Protein AF-A0A1J7CKD8-F1 (afdb_monomer_lite)

Foldseek 3Di:
DDDDDPDADDPPPDDDPDDPVVVVVVVVVCVVVLVVDALVVLLVVLLQLLDFPNPDRRNCHPVDQNLVSLVVSVVSLVVCVVVVNCVVCLLSNLVSLLVSLVCCLVVSRDDPQRQLLSLLVSLLSPLVNLLPDQDPCNLVSNVVSVVSSCVNNVFDVVLVVLLAQADADDQVNLQLLLCLLCVVPPQEAEAGAEFEFPVCVVLVVQPDPLVSVVNVVRLVRLLVCVVPRDALHKYWYFYFYFDPDPHRPDDGDGATWIWIWHDDPQAIEIEIGWQDPDDCDPVRVVSRCCSNDPVVRYHYHYHYDHDDDRNCRSLLNSVLSSLCVVVVVLVVVDDVSVNVSNVVSSVVLVVSCVSVVVPNSVSSSSSSSNSSSSSVNSPNDSVLVCCVVPVPPDPDDDPPDDDPVVVVCVSVPPPPDPPDDDDD

Structure (mmCIF, N/CA/C/O backbone):
data_AF-A0A1J7CKD8-F1
#
_entry.id   AF-A0A1J7CKD8-F1
#
loop_
_atom_site.group_PDB
_atom_site.id
_atom_site.type_symbol
_atom_site.label_atom_id
_atom_site.label_alt_id
_atom_site.label_comp_id
_atom_site.label_asym_id
_atom_site.label_entity_id
_atom_site.label_seq_id
_atom_site.pdbx_PDB_ins_code
_atom_site.Cartn_x
_atom_site.Cartn_y
_atom_site.Cartn_z
_atom_site.occupancy
_atom_site.B_iso_or_equiv
_atom_site.auth_seq_id
_atom_site.auth_comp_id
_atom_site.auth_asym_id
_atom_site.auth_atom_id
_atom_site.pdbx_PDB_model_num
ATOM 1 N N . MET A 1 1 ? 28.490 -30.302 -23.699 1.00 32.34 1 MET A N 1
ATOM 2 C CA . MET A 1 1 ? 27.072 -30.684 -23.859 1.00 32.34 1 MET A CA 1
ATOM 3 C C . MET A 1 1 ? 26.361 -29.508 -24.501 1.00 32.34 1 MET A C 1
ATOM 5 O O . MET A 1 1 ? 26.478 -28.404 -23.989 1.00 32.34 1 MET A O 1
ATOM 9 N N . GLN A 1 2 ? 25.788 -29.718 -25.685 1.00 22.02 2 GLN A N 1
ATOM 10 C CA . GLN A 1 2 ? 25.132 -28.682 -26.487 1.00 22.02 2 GLN A CA 1
ATOM 11 C C . GLN A 1 2 ? 23.777 -28.297 -25.870 1.00 22.02 2 GLN A C 1
ATOM 13 O O . GLN A 1 2 ? 23.067 -29.195 -25.416 1.00 22.02 2 GLN A O 1
ATOM 18 N N . PRO A 1 3 ? 23.389 -27.011 -25.885 1.00 26.53 3 PRO A N 1
ATOM 19 C CA . PRO A 1 3 ? 22.023 -26.607 -25.589 1.00 26.53 3 PRO A CA 1
ATOM 20 C C . PRO A 1 3 ? 21.123 -27.009 -26.764 1.00 26.53 3 PRO A C 1
ATOM 22 O O . PRO A 1 3 ? 21.364 -26.636 -27.914 1.00 26.53 3 PRO A O 1
ATOM 25 N N . THR A 1 4 ? 20.098 -27.808 -26.488 1.00 26.47 4 THR A N 1
ATOM 26 C CA . THR A 1 4 ? 19.050 -28.155 -27.450 1.00 26.47 4 THR A CA 1
ATOM 27 C C . THR A 1 4 ? 18.237 -26.911 -27.797 1.00 26.47 4 THR A C 1
ATOM 29 O O . THR A 1 4 ? 17.393 -26.463 -27.028 1.00 26.47 4 THR A O 1
ATOM 32 N N . LEU A 1 5 ? 18.510 -26.368 -28.983 1.00 27.59 5 LEU A N 1
ATOM 33 C CA . LEU A 1 5 ? 17.651 -25.457 -29.732 1.00 27.59 5 LEU A CA 1
ATOM 34 C C . LEU A 1 5 ? 16.305 -26.146 -30.008 1.00 27.59 5 LEU A C 1
ATOM 36 O O . LEU A 1 5 ? 16.225 -27.006 -30.886 1.00 27.59 5 LEU A O 1
ATOM 40 N N . PHE A 1 6 ? 15.240 -25.765 -29.303 1.00 26.73 6 PHE A N 1
ATOM 41 C CA . PHE A 1 6 ? 13.884 -26.009 -29.796 1.00 26.73 6 PHE A CA 1
ATOM 42 C C . PHE A 1 6 ? 13.555 -24.925 -30.826 1.00 26.73 6 PHE A C 1
ATOM 44 O O . PHE A 1 6 ? 13.393 -23.750 -30.507 1.00 26.73 6 PHE A O 1
ATOM 51 N N . ALA A 1 7 ? 13.561 -25.337 -32.092 1.00 29.34 7 ALA A N 1
ATOM 52 C CA . ALA A 1 7 ? 13.382 -24.481 -33.251 1.00 29.34 7 ALA A CA 1
ATOM 53 C C . ALA A 1 7 ? 11.931 -23.949 -33.394 1.00 29.34 7 ALA A C 1
ATOM 55 O O . ALA A 1 7 ? 10.982 -24.583 -32.926 1.00 29.34 7 ALA A O 1
ATOM 56 N N . PRO A 1 8 ? 11.757 -22.800 -34.076 1.00 37.06 8 PRO A N 1
ATOM 57 C CA . PRO A 1 8 ? 10.540 -21.996 -34.128 1.00 37.06 8 PRO A CA 1
A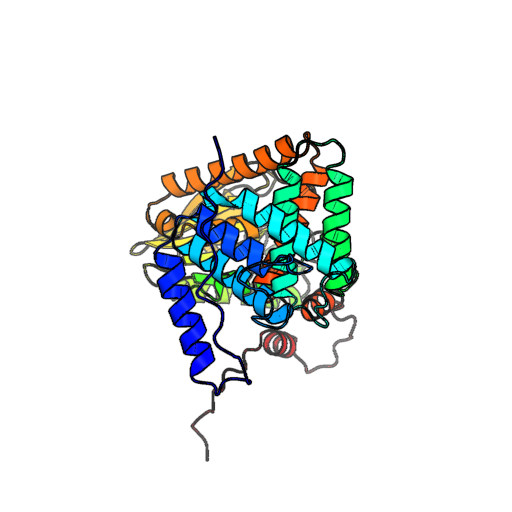TOM 58 C C . PRO A 1 8 ? 9.651 -22.393 -35.317 1.00 37.06 8 PRO A C 1
ATOM 60 O O . PRO A 1 8 ? 10.112 -22.411 -36.455 1.00 37.06 8 PRO A O 1
ATOM 63 N N . ALA A 1 9 ? 8.364 -22.674 -35.088 1.00 27.55 9 ALA A N 1
ATOM 64 C CA . ALA A 1 9 ? 7.448 -23.005 -36.191 1.00 27.55 9 ALA A CA 1
ATOM 65 C C . ALA A 1 9 ? 6.019 -22.437 -36.088 1.00 27.55 9 ALA A C 1
ATOM 67 O O . ALA A 1 9 ? 5.232 -22.667 -36.997 1.00 27.55 9 ALA A O 1
ATOM 68 N N . ILE A 1 10 ? 5.634 -21.705 -35.032 1.00 35.97 10 ILE A N 1
ATOM 69 C CA . ILE A 1 10 ? 4.191 -21.507 -34.745 1.00 35.97 10 ILE A CA 1
ATOM 70 C C . ILE A 1 10 ? 3.699 -20.048 -34.839 1.00 35.97 10 ILE A C 1
ATOM 72 O O . ILE A 1 10 ? 2.494 -19.805 -34.842 1.00 35.97 10 ILE A O 1
ATOM 76 N N . ILE A 1 11 ? 4.577 -19.060 -35.034 1.00 37.25 11 ILE A N 1
ATOM 77 C CA . ILE A 1 11 ? 4.169 -17.644 -35.134 1.00 37.25 11 ILE A CA 1
ATOM 78 C C . ILE A 1 11 ? 4.383 -17.141 -36.567 1.00 37.25 11 ILE A C 1
ATOM 80 O O . ILE A 1 11 ? 5.235 -16.316 -36.861 1.00 37.25 11 ILE A O 1
ATOM 84 N N . THR A 1 12 ? 3.623 -17.707 -37.502 1.00 32.22 12 THR A N 1
ATOM 85 C CA . THR A 1 12 ? 3.495 -17.209 -38.888 1.00 32.22 12 THR A CA 1
ATOM 86 C C . THR A 1 12 ? 2.027 -17.139 -39.316 1.00 32.22 12 THR A C 1
ATOM 88 O O . THR A 1 12 ? 1.673 -17.410 -40.461 1.00 32.22 12 THR A O 1
ATOM 91 N N . ALA A 1 13 ? 1.137 -16.733 -38.407 1.00 33.88 13 ALA A N 1
ATOM 92 C CA . ALA A 1 13 ? -0.180 -16.251 -38.811 1.00 33.88 13 ALA A CA 1
ATOM 93 C C . ALA A 1 13 ? -0.037 -14.777 -39.222 1.00 33.88 13 ALA A C 1
ATOM 95 O O . ALA A 1 13 ? 0.243 -13.923 -38.389 1.00 33.88 13 ALA A O 1
ATOM 96 N N . LYS A 1 14 ? -0.140 -14.500 -40.526 1.00 34.12 14 LYS A N 1
ATOM 97 C CA . LYS A 1 14 ? -0.117 -13.150 -41.113 1.00 34.12 14 LYS A CA 1
ATOM 98 C C . LYS A 1 14 ? -1.194 -12.272 -40.464 1.00 34.12 14 LYS A C 1
ATOM 100 O O . LYS A 1 14 ? -2.368 -12.615 -40.547 1.00 34.12 14 LYS A O 1
ATOM 105 N N . ILE A 1 15 ? -0.795 -11.137 -39.892 1.00 40.59 15 ILE A N 1
ATOM 106 C CA . ILE A 1 15 ? -1.694 -10.183 -39.231 1.00 40.59 15 ILE A CA 1
ATOM 107 C C . ILE A 1 15 ? -1.916 -8.985 -40.166 1.00 40.59 15 ILE A C 1
ATOM 109 O O . ILE A 1 15 ? -1.086 -8.084 -40.265 1.00 40.59 15 ILE A O 1
ATOM 113 N N . PHE A 1 16 ? -3.044 -8.995 -40.876 1.00 31.78 16 PHE A N 1
ATOM 114 C CA . PHE A 1 16 ? -3.834 -7.770 -41.042 1.00 31.78 16 PHE A CA 1
ATOM 115 C C . PHE A 1 16 ? -4.553 -7.510 -39.706 1.00 31.78 16 PHE A C 1
ATOM 117 O O . PHE A 1 16 ? -4.738 -8.477 -38.966 1.00 31.78 16 PHE A O 1
ATOM 124 N N . PRO A 1 17 ? -4.932 -6.263 -39.357 1.00 37.62 17 PRO A N 1
ATOM 125 C CA . PRO A 1 17 ? -5.559 -5.986 -38.066 1.00 37.62 17 PRO A CA 1
ATOM 126 C C . PRO A 1 17 ? -6.771 -6.904 -37.887 1.00 37.62 17 PRO A C 1
ATOM 128 O O . PRO A 1 17 ? -7.664 -6.883 -38.744 1.00 37.62 17 PRO A O 1
ATOM 131 N N . PRO A 1 18 ? -6.807 -7.735 -36.835 1.00 39.97 18 PRO A N 1
ATOM 132 C CA . PRO A 1 18 ? -7.917 -8.635 -36.686 1.00 39.97 18 PRO A CA 1
ATOM 133 C C . PRO A 1 18 ? -9.206 -7.898 -36.362 1.00 39.97 18 PRO A C 1
ATOM 135 O O . PRO A 1 18 ? -9.180 -6.918 -35.613 1.00 39.97 18 PRO A O 1
ATOM 138 N N . PRO A 1 19 ? -10.362 -8.394 -36.819 1.00 36.81 19 PRO A N 1
ATOM 139 C CA . PRO A 1 19 ? -11.616 -8.026 -36.189 1.00 36.81 19 PRO A CA 1
ATOM 140 C C . PRO A 1 19 ? -11.587 -8.436 -34.697 1.00 36.81 19 PRO A C 1
ATOM 142 O O . PRO A 1 19 ? -10.862 -9.366 -34.332 1.00 36.81 19 PRO A O 1
ATOM 145 N N . PRO A 1 20 ? -12.404 -7.809 -33.827 1.00 44.22 20 PRO A N 1
ATOM 146 C CA . PRO A 1 20 ? -12.384 -7.967 -32.357 1.00 44.22 20 PRO A CA 1
ATOM 147 C C . PRO A 1 20 ? -12.516 -9.410 -31.821 1.00 44.22 20 PRO A C 1
ATOM 149 O O . PRO A 1 20 ? -12.365 -9.657 -30.628 1.00 44.22 20 PRO A O 1
ATOM 152 N N . TYR A 1 21 ? -12.769 -10.382 -32.697 1.00 35.31 21 TYR A N 1
ATOM 153 C CA . TYR A 1 21 ? -12.823 -11.806 -32.394 1.00 35.31 21 TYR A CA 1
ATOM 154 C C . TYR A 1 21 ? -11.432 -12.466 -32.234 1.00 35.31 21 TYR A C 1
ATOM 156 O O . TYR A 1 21 ? -11.325 -13.457 -31.512 1.00 35.31 21 TYR A O 1
ATOM 164 N N . GLU A 1 22 ? -10.352 -11.943 -32.840 1.00 42.19 22 GLU A N 1
ATOM 165 C CA . GLU A 1 22 ? -9.017 -12.573 -32.717 1.00 42.19 22 GLU A CA 1
ATOM 166 C C . GLU A 1 22 ? -8.195 -12.076 -31.518 1.00 42.19 22 GLU A C 1
ATOM 168 O O . GLU A 1 22 ? -7.304 -12.793 -31.071 1.00 42.19 22 GLU A O 1
ATOM 173 N N . GLU A 1 23 ? -8.515 -10.925 -30.916 1.00 41.78 23 GLU A N 1
ATOM 174 C CA . GLU A 1 23 ? -7.871 -10.480 -29.666 1.00 41.78 23 GLU A CA 1
ATOM 175 C C . GLU A 1 23 ? -8.242 -11.413 -28.496 1.00 41.78 23 GLU A C 1
ATOM 177 O O . GLU A 1 23 ? -7.388 -11.834 -27.711 1.00 41.78 23 GLU A O 1
ATOM 182 N N . GLN A 1 24 ? -9.507 -11.852 -28.444 1.00 44.03 24 GLN A N 1
ATOM 183 C CA . GLN A 1 24 ? -9.950 -12.910 -27.531 1.00 44.03 24 GLN A CA 1
ATOM 184 C C . GLN A 1 24 ? -9.323 -14.271 -27.863 1.00 44.03 24 GLN A C 1
ATOM 186 O O . GLN A 1 24 ? -9.036 -15.043 -26.949 1.00 44.03 24 GLN A O 1
ATOM 191 N N . ALA A 1 25 ? -9.078 -14.575 -29.140 1.00 44.88 25 ALA A N 1
ATOM 192 C CA . ALA A 1 25 ? -8.428 -15.821 -29.545 1.00 44.88 25 ALA A CA 1
ATOM 193 C C . ALA A 1 25 ? -6.928 -15.837 -29.205 1.00 44.88 25 ALA A C 1
ATOM 195 O O . ALA A 1 25 ? -6.418 -16.871 -28.781 1.00 44.88 25 ALA A O 1
ATOM 196 N N . LEU A 1 26 ? -6.226 -14.707 -29.338 1.00 50.12 26 LEU A N 1
ATOM 197 C CA . LEU A 1 26 ? -4.832 -14.555 -28.922 1.00 50.12 26 LEU A CA 1
ATOM 198 C C . LEU A 1 26 ? -4.704 -14.659 -27.400 1.00 50.12 26 LEU A C 1
ATOM 200 O O . LEU A 1 26 ? -3.852 -15.407 -26.931 1.00 50.12 26 LEU A O 1
ATOM 204 N N . ARG A 1 27 ? -5.588 -14.001 -26.634 1.00 54.25 27 ARG A N 1
ATOM 205 C CA . ARG A 1 27 ? -5.644 -14.156 -25.169 1.00 54.25 27 ARG A CA 1
ATOM 206 C C . ARG A 1 27 ? -5.895 -15.602 -24.751 1.00 54.25 27 ARG A C 1
ATOM 208 O O . ARG A 1 27 ? -5.100 -16.135 -23.991 1.00 54.25 27 ARG A O 1
ATOM 215 N N . ARG A 1 28 ? -6.908 -16.272 -25.314 1.00 55.34 28 ARG A N 1
ATOM 216 C CA . ARG A 1 28 ? -7.198 -17.687 -25.007 1.00 55.34 28 ARG A CA 1
ATOM 217 C C . ARG A 1 28 ? -6.054 -18.624 -25.391 1.00 55.34 28 ARG A C 1
ATOM 219 O O . ARG A 1 28 ? -5.739 -19.539 -24.644 1.00 55.34 28 ARG A O 1
ATOM 226 N N . ARG A 1 29 ? -5.406 -18.397 -26.540 1.00 54.88 29 ARG A N 1
ATOM 227 C CA . ARG A 1 29 ? -4.239 -19.188 -26.964 1.00 54.88 29 ARG A CA 1
ATOM 228 C C . ARG A 1 29 ? -3.039 -18.946 -26.063 1.00 54.88 29 ARG A C 1
ATOM 230 O O . ARG A 1 29 ? -2.339 -19.903 -25.773 1.00 54.88 29 ARG A O 1
ATOM 237 N N . LEU A 1 30 ? -2.801 -17.712 -25.623 1.00 58.50 30 LEU A N 1
ATOM 238 C CA . LEU A 1 30 ? -1.757 -17.412 -24.648 1.00 58.50 30 LEU A CA 1
ATOM 239 C C . LEU A 1 30 ? -2.078 -18.054 -23.298 1.00 58.50 30 LEU A C 1
ATOM 241 O O . LEU A 1 30 ? -1.196 -18.688 -22.749 1.00 58.50 30 LEU A O 1
ATOM 245 N N . GLU A 1 31 ? -3.315 -17.988 -22.808 1.00 62.47 31 GLU A N 1
ATOM 246 C CA . GLU A 1 31 ? -3.750 -18.615 -21.549 1.00 62.47 31 GLU A CA 1
ATOM 247 C C . GLU A 1 31 ? -3.596 -20.148 -21.569 1.00 62.47 31 GLU A C 1
ATOM 249 O O . GLU A 1 31 ? -2.946 -20.715 -20.689 1.00 62.47 31 GLU A O 1
ATOM 254 N N . ASP A 1 32 ? -4.105 -20.827 -22.604 1.00 61.12 32 ASP A N 1
ATOM 255 C CA . ASP A 1 32 ? -3.975 -22.286 -22.767 1.00 61.12 32 ASP A CA 1
ATOM 256 C C . ASP A 1 32 ? -2.518 -22.745 -22.923 1.00 61.12 32 ASP A C 1
ATOM 258 O O . ASP A 1 32 ? -2.177 -23.883 -22.584 1.00 61.12 32 ASP A O 1
ATOM 262 N N . TYR A 1 33 ? -1.662 -21.880 -23.468 1.00 61.94 33 TYR A N 1
ATOM 263 C CA . TYR A 1 33 ? -0.247 -22.152 -23.703 1.00 61.94 33 TYR A CA 1
ATOM 264 C C . TYR A 1 33 ? 0.595 -21.865 -22.456 1.00 61.94 33 TYR A C 1
ATOM 266 O O . TYR A 1 33 ? 1.457 -22.662 -22.098 1.00 61.94 33 TYR A O 1
ATOM 274 N N . PHE A 1 34 ? 0.281 -20.787 -21.738 1.00 69.12 34 PHE A N 1
ATOM 275 C CA . PHE A 1 34 ? 0.918 -20.409 -20.483 1.00 69.12 34 PHE A CA 1
ATOM 276 C C . PHE A 1 34 ? 0.684 -21.489 -19.423 1.00 69.12 34 PHE A C 1
ATOM 278 O O . PHE A 1 34 ? 1.637 -21.937 -18.800 1.00 69.12 34 PHE A O 1
ATOM 285 N N . ASN A 1 35 ? -0.535 -22.026 -19.306 1.00 70.44 35 ASN A N 1
ATOM 286 C CA . ASN A 1 35 ? -0.877 -23.072 -18.330 1.00 70.44 35 ASN A CA 1
ATOM 287 C C . ASN A 1 35 ? -0.102 -24.397 -18.486 1.00 70.44 35 ASN A C 1
ATOM 289 O O . ASN A 1 35 ? -0.126 -25.223 -17.577 1.00 70.44 35 ASN A O 1
ATOM 293 N N . ARG A 1 36 ? 0.575 -24.628 -19.619 1.00 73.69 36 ARG A N 1
ATOM 294 C CA . ARG A 1 36 ? 1.329 -25.868 -19.892 1.00 73.69 36 ARG A CA 1
ATOM 295 C C . ARG A 1 36 ? 2.822 -25.766 -19.576 1.00 73.69 36 ARG A C 1
ATOM 297 O O . ARG A 1 36 ? 3.512 -26.780 -19.633 1.00 73.69 36 ARG A O 1
ATOM 304 N N . PHE A 1 37 ? 3.317 -24.567 -19.286 1.00 77.81 37 PHE A N 1
ATOM 305 C CA . PHE A 1 37 ? 4.737 -24.293 -19.106 1.00 77.81 37 PHE A CA 1
ATOM 306 C C . PHE A 1 37 ? 5.182 -24.314 -17.651 1.00 77.81 37 PHE A C 1
ATOM 308 O O . PHE A 1 37 ? 4.392 -24.072 -16.738 1.00 77.81 37 PHE A O 1
ATOM 315 N N . THR A 1 38 ? 6.478 -24.561 -17.447 1.00 86.44 38 THR A N 1
ATOM 316 C CA . THR A 1 38 ? 7.092 -24.386 -16.131 1.00 86.44 38 THR A CA 1
ATOM 317 C C . THR A 1 38 ? 7.122 -22.896 -15.760 1.00 86.44 38 THR A C 1
ATOM 319 O O . THR A 1 38 ? 7.111 -22.042 -16.653 1.00 86.44 38 THR A O 1
ATOM 322 N N . PRO A 1 39 ? 7.202 -22.541 -14.463 1.00 87.31 39 PRO A N 1
ATOM 323 C CA . PRO A 1 39 ? 7.357 -21.148 -14.046 1.00 87.31 39 PRO A CA 1
ATOM 324 C C . PRO A 1 39 ? 8.524 -20.428 -14.737 1.00 87.31 39 PRO A C 1
ATOM 326 O O . PRO A 1 39 ? 8.392 -19.265 -15.110 1.00 87.31 39 PRO A O 1
ATOM 329 N N . ALA A 1 40 ? 9.645 -21.121 -14.964 1.00 87.50 40 ALA A N 1
ATOM 330 C CA . ALA A 1 40 ? 10.807 -20.562 -15.655 1.00 87.50 40 ALA A CA 1
ATOM 331 C C . ALA A 1 40 ? 10.488 -20.202 -17.116 1.00 87.50 40 ALA A C 1
ATOM 333 O O . ALA A 1 40 ? 10.716 -19.067 -17.525 1.00 87.50 40 ALA A O 1
ATOM 334 N N . ASP A 1 41 ? 9.866 -21.117 -17.864 1.00 85.00 41 ASP A N 1
ATOM 335 C CA . ASP A 1 41 ? 9.484 -20.872 -19.262 1.00 85.00 41 ASP A CA 1
ATOM 336 C C . ASP A 1 41 ? 8.452 -19.732 -19.374 1.00 85.00 41 ASP A C 1
ATOM 338 O O . ASP A 1 41 ? 8.513 -18.904 -20.283 1.00 85.00 41 ASP A O 1
ATOM 342 N N . LYS A 1 42 ? 7.510 -19.651 -18.423 1.00 86.38 42 LYS A N 1
ATOM 343 C CA . LYS A 1 42 ? 6.546 -18.543 -18.316 1.00 86.38 42 LYS A CA 1
ATOM 344 C C . LYS A 1 42 ? 7.255 -17.197 -18.129 1.00 86.38 42 LYS A C 1
ATOM 346 O O . LYS A 1 42 ? 6.902 -16.219 -18.793 1.00 86.38 42 LYS A O 1
ATOM 351 N N . ALA A 1 43 ? 8.263 -17.149 -17.256 1.00 87.31 43 ALA A N 1
ATOM 352 C CA . ALA A 1 43 ? 9.060 -15.948 -17.025 1.00 87.31 43 ALA A CA 1
ATOM 353 C C . ALA A 1 43 ? 9.877 -15.547 -18.261 1.00 87.31 43 ALA A C 1
ATOM 355 O O . ALA A 1 43 ? 9.907 -14.363 -18.600 1.00 87.31 43 ALA A O 1
ATOM 356 N N . ASP A 1 44 ? 10.451 -16.516 -18.979 1.00 85.44 44 ASP A N 1
ATOM 357 C CA . ASP A 1 44 ? 11.173 -16.272 -20.231 1.00 85.44 44 ASP A CA 1
ATOM 358 C C . ASP A 1 44 ? 10.249 -15.701 -21.316 1.00 85.44 44 ASP A C 1
ATOM 360 O O . ASP A 1 44 ? 10.631 -14.773 -22.030 1.00 85.44 44 ASP A O 1
ATOM 364 N N . VAL A 1 45 ? 9.008 -16.191 -21.423 1.00 82.50 45 VAL A N 1
ATOM 365 C CA . VAL A 1 45 ? 8.003 -15.623 -22.341 1.00 82.50 45 VAL A CA 1
ATOM 366 C C . VAL A 1 45 ? 7.714 -14.160 -22.000 1.00 82.50 45 VAL A C 1
ATOM 368 O O . VAL A 1 45 ? 7.687 -13.318 -22.900 1.00 82.50 45 VAL A O 1
ATOM 371 N N . ILE A 1 46 ? 7.536 -13.832 -20.716 1.00 86.06 46 ILE A N 1
ATOM 372 C CA . ILE A 1 46 ? 7.327 -12.446 -20.274 1.00 86.06 46 ILE A CA 1
ATOM 373 C C . ILE A 1 46 ? 8.556 -11.587 -20.598 1.00 86.06 46 ILE A C 1
ATOM 375 O O . ILE A 1 46 ? 8.415 -10.505 -21.167 1.00 86.06 46 ILE A O 1
ATOM 379 N N . ALA A 1 47 ? 9.763 -12.072 -20.305 1.00 85.62 47 ALA A N 1
ATOM 380 C CA . ALA A 1 47 ? 10.999 -11.357 -20.606 1.00 85.62 47 ALA A CA 1
ATOM 381 C C . ALA A 1 47 ? 11.175 -11.111 -22.115 1.00 85.62 47 ALA A C 1
ATOM 383 O O . ALA A 1 47 ? 11.609 -10.032 -22.515 1.00 85.62 47 ALA A O 1
ATOM 384 N N . GLN A 1 48 ? 10.779 -12.064 -22.963 1.00 80.25 48 GLN A N 1
ATOM 385 C CA . GLN A 1 48 ? 10.799 -11.913 -24.420 1.00 80.25 48 GLN A CA 1
ATOM 386 C C . GLN A 1 48 ? 9.749 -10.917 -24.932 1.00 80.25 48 GLN A C 1
ATOM 388 O O . GLN A 1 48 ? 10.052 -10.152 -25.847 1.00 80.25 48 GLN A O 1
ATOM 393 N N . LEU A 1 49 ? 8.544 -10.873 -24.344 1.00 77.94 49 LEU A N 1
ATOM 394 C CA . LEU A 1 49 ? 7.531 -9.842 -24.651 1.00 77.94 49 LEU A CA 1
ATOM 395 C C . LEU A 1 49 ? 8.049 -8.423 -24.374 1.00 77.94 49 LEU A C 1
ATOM 397 O O . LEU A 1 49 ? 7.625 -7.451 -25.003 1.00 77.94 49 LEU A O 1
ATOM 401 N N . TRP A 1 50 ? 8.956 -8.326 -23.411 1.00 83.69 50 TRP A N 1
ATOM 402 C CA . TRP A 1 50 ? 9.560 -7.107 -22.898 1.00 83.69 50 TRP A CA 1
ATOM 403 C C . TRP A 1 50 ? 10.925 -6.773 -23.522 1.00 83.69 50 TRP A C 1
ATOM 405 O O . TRP A 1 50 ? 11.477 -5.707 -23.252 1.00 83.69 50 TRP A O 1
ATOM 415 N N . ALA A 1 51 ? 11.482 -7.636 -24.372 1.00 71.75 51 ALA A N 1
ATOM 416 C CA . ALA A 1 51 ? 12.792 -7.414 -24.972 1.00 71.75 51 ALA A CA 1
ATOM 417 C C . ALA A 1 51 ? 12.760 -6.279 -26.016 1.00 71.75 51 ALA A C 1
ATOM 419 O O . ALA A 1 51 ? 11.990 -6.320 -26.980 1.00 71.75 51 ALA A O 1
ATOM 420 N N . ALA A 1 52 ? 13.643 -5.286 -25.853 1.00 60.16 52 ALA A N 1
ATOM 421 C CA . ALA A 1 52 ? 13.854 -4.200 -26.808 1.00 60.16 52 ALA A CA 1
ATOM 422 C C . ALA A 1 52 ? 15.355 -4.021 -27.147 1.00 60.16 52 ALA A C 1
ATOM 424 O O . ALA A 1 52 ? 16.172 -3.977 -26.226 1.00 60.16 52 ALA A O 1
ATOM 425 N N . PRO A 1 53 ? 15.729 -3.871 -28.439 1.00 53.00 53 PRO A N 1
ATOM 426 C CA . PRO A 1 53 ? 14.900 -4.171 -29.607 1.00 53.00 53 PRO A CA 1
ATOM 427 C C . PRO A 1 53 ? 14.599 -5.681 -29.657 1.00 53.00 53 PRO A C 1
ATOM 429 O O . PRO A 1 53 ? 15.375 -6.467 -29.114 1.00 53.00 53 PRO A O 1
ATOM 432 N N . PRO A 1 54 ? 13.501 -6.120 -30.297 1.00 51.56 54 PRO A N 1
ATOM 433 C CA . PRO A 1 54 ? 13.210 -7.543 -30.400 1.00 51.56 54 PRO A CA 1
ATOM 434 C C . PRO A 1 54 ? 14.388 -8.241 -31.083 1.00 51.56 54 PRO A C 1
ATOM 436 O O . PRO A 1 54 ? 14.731 -7.906 -32.229 1.00 51.56 54 PRO A O 1
ATOM 439 N N . GLU A 1 55 ? 15.016 -9.181 -30.371 1.00 44.16 55 GLU A N 1
ATOM 440 C CA . GLU A 1 55 ? 16.197 -9.882 -30.864 1.00 44.16 55 GLU A CA 1
ATOM 441 C C . GLU A 1 55 ? 15.940 -10.434 -32.280 1.00 44.16 55 GLU A C 1
ATOM 443 O O . GLU A 1 55 ? 14.819 -10.859 -32.603 1.00 44.16 55 GLU A O 1
ATOM 448 N N . PRO A 1 56 ? 16.932 -10.402 -33.187 1.00 38.31 56 PRO A N 1
ATOM 449 C CA . PRO A 1 56 ? 16.800 -11.048 -34.485 1.00 38.31 56 PRO A CA 1
ATOM 450 C C . PRO A 1 56 ? 16.512 -12.544 -34.284 1.00 38.31 56 PRO A C 1
ATOM 452 O O . PRO A 1 56 ? 17.388 -13.293 -33.876 1.00 38.31 56 PRO A O 1
ATOM 455 N N . GLY A 1 57 ? 15.274 -12.971 -34.557 1.00 44.06 57 GLY A N 1
ATOM 456 C CA . GLY A 1 57 ? 14.843 -14.364 -34.392 1.00 44.06 57 GLY A CA 1
ATOM 457 C C . GLY A 1 57 ? 13.992 -14.657 -33.151 1.00 44.06 57 GLY A C 1
ATOM 458 O O . GLY A 1 57 ? 13.565 -15.797 -32.994 1.00 44.06 57 GLY A O 1
ATOM 459 N N . GLY A 1 58 ? 13.686 -13.663 -32.306 1.00 44.28 58 GLY A N 1
ATOM 460 C CA . GLY A 1 58 ? 12.745 -13.843 -31.196 1.00 44.28 58 GLY A CA 1
ATOM 461 C C . GLY A 1 58 ? 11.354 -14.235 -31.705 1.00 44.28 58 GLY A C 1
ATOM 462 O O . GLY A 1 58 ? 10.812 -13.578 -32.597 1.00 44.28 58 GLY A O 1
ATOM 463 N N . ALA A 1 59 ? 10.763 -15.291 -31.136 1.00 46.88 59 ALA A N 1
ATOM 464 C CA . ALA A 1 59 ? 9.492 -15.862 -31.597 1.00 46.88 59 ALA A CA 1
ATOM 465 C C . ALA A 1 59 ? 8.331 -14.843 -31.607 1.00 46.88 59 ALA A C 1
ATOM 467 O O . ALA A 1 59 ? 7.372 -14.997 -32.356 1.00 46.88 59 ALA A O 1
ATOM 468 N N . LEU A 1 60 ? 8.446 -13.777 -30.811 1.00 47.72 60 LEU A N 1
ATOM 469 C CA . LEU A 1 60 ? 7.418 -12.762 -30.580 1.00 47.72 60 LEU A CA 1
ATOM 470 C C . LEU A 1 60 ? 7.620 -11.468 -31.399 1.00 47.72 60 LEU A C 1
ATOM 472 O O . LEU A 1 60 ? 6.912 -10.478 -31.198 1.00 47.72 60 LEU A O 1
ATOM 476 N N . LYS A 1 61 ? 8.590 -11.445 -32.324 1.00 42.34 61 LYS A N 1
ATOM 477 C CA . LYS A 1 61 ? 8.928 -10.261 -33.125 1.00 42.34 61 LYS A CA 1
ATOM 478 C C . LYS A 1 61 ? 7.746 -9.843 -34.014 1.00 42.34 61 LYS A C 1
ATOM 480 O O . LYS A 1 61 ? 7.396 -10.546 -34.955 1.00 42.34 61 LYS A O 1
ATOM 485 N N . GLY A 1 62 ? 7.166 -8.673 -33.732 1.00 48.25 62 GLY A N 1
ATOM 486 C CA . GLY A 1 62 ? 6.074 -8.080 -34.519 1.00 48.25 62 GLY A CA 1
ATOM 487 C C . GLY A 1 62 ? 4.650 -8.386 -34.037 1.00 48.25 62 GLY A C 1
ATOM 488 O O . GLY A 1 62 ? 3.717 -8.149 -34.796 1.00 48.25 62 GLY A O 1
ATOM 489 N N . LEU A 1 63 ? 4.463 -8.903 -32.814 1.00 51.25 63 LEU A N 1
ATOM 490 C CA . LEU A 1 63 ? 3.139 -9.320 -32.326 1.00 51.25 63 LEU A CA 1
ATOM 491 C C . LEU A 1 63 ? 2.192 -8.185 -31.906 1.00 51.25 63 LEU A C 1
ATOM 493 O O . LEU A 1 63 ? 0.985 -8.369 -32.014 1.00 51.25 63 LEU A O 1
ATOM 497 N N . ALA A 1 64 ? 2.705 -7.046 -31.432 1.00 56.12 64 ALA A N 1
ATOM 498 C CA . ALA A 1 64 ? 1.904 -5.884 -31.031 1.00 56.12 64 ALA A CA 1
ATOM 499 C C . ALA A 1 64 ? 2.799 -4.640 -30.824 1.00 56.12 64 ALA A C 1
ATOM 501 O O . ALA A 1 64 ? 4.019 -4.788 -30.672 1.00 56.12 64 ALA A O 1
ATOM 502 N N . PRO A 1 65 ? 2.239 -3.413 -30.803 1.00 61.84 65 PRO A N 1
ATOM 503 C CA . PRO A 1 65 ? 2.950 -2.216 -30.366 1.00 61.84 65 PRO A CA 1
ATOM 504 C C . PRO A 1 65 ? 3.583 -2.396 -28.967 1.00 61.84 65 PRO A C 1
ATOM 506 O O . PRO A 1 65 ? 2.963 -3.011 -28.098 1.00 61.84 65 PRO A O 1
ATOM 509 N N . PRO A 1 66 ? 4.762 -1.805 -28.689 1.00 64.06 66 PRO A N 1
ATOM 510 C CA . PRO A 1 66 ? 5.461 -1.923 -27.399 1.00 64.06 66 PRO A CA 1
ATOM 511 C C . PRO A 1 66 ? 4.620 -1.606 -26.145 1.00 64.06 66 PRO A C 1
ATOM 513 O O . PRO A 1 66 ? 4.864 -2.153 -25.071 1.00 64.06 66 PRO A O 1
ATOM 516 N N . GLY A 1 67 ? 3.615 -0.729 -26.259 1.00 61.62 67 GLY A N 1
ATOM 517 C CA . GLY A 1 67 ? 2.700 -0.420 -25.154 1.00 61.62 67 GLY A CA 1
ATOM 518 C C . GLY A 1 67 ? 1.731 -1.560 -24.810 1.00 61.62 67 GLY A C 1
ATOM 519 O O . GLY A 1 67 ? 1.410 -1.760 -23.638 1.00 61.62 67 GLY A O 1
ATOM 520 N N . GLU A 1 68 ? 1.298 -2.333 -25.807 1.00 67.81 68 GLU A N 1
ATOM 521 C CA . GLU A 1 68 ? 0.387 -3.470 -25.630 1.00 67.81 68 GLU A CA 1
ATOM 522 C C . GLU A 1 68 ? 1.122 -4.690 -25.062 1.00 67.81 68 GLU A C 1
ATOM 524 O O . GLU A 1 68 ? 0.612 -5.353 -24.155 1.00 67.81 68 GLU A O 1
ATOM 529 N N . THR A 1 69 ? 2.360 -4.945 -25.509 1.00 76.00 69 THR A N 1
ATOM 530 C CA . THR A 1 69 ? 3.189 -6.035 -24.963 1.00 76.00 69 THR A CA 1
ATOM 531 C C . THR A 1 69 ? 3.587 -5.783 -23.510 1.00 76.00 69 THR A C 1
ATOM 533 O O . THR A 1 69 ? 3.624 -6.721 -22.712 1.00 76.00 69 THR A O 1
ATOM 536 N N . LEU A 1 70 ? 3.804 -4.517 -23.131 1.00 81.88 70 LEU A N 1
ATOM 537 C CA . LEU A 1 70 ? 4.052 -4.133 -21.745 1.00 81.88 70 LEU A CA 1
ATOM 538 C C . LEU A 1 70 ? 2.876 -4.516 -20.833 1.00 81.88 70 LEU A C 1
ATOM 540 O O . LEU A 1 70 ? 3.078 -5.199 -19.827 1.00 81.88 70 LEU A O 1
ATOM 544 N N . GLY A 1 71 ? 1.656 -4.104 -21.195 1.00 82.62 71 GLY A N 1
ATOM 545 C CA . GLY A 1 71 ? 0.449 -4.410 -20.422 1.00 82.62 71 GLY A CA 1
ATOM 546 C C . GLY A 1 71 ? 0.173 -5.911 -20.326 1.00 82.62 71 GLY A C 1
ATOM 547 O O . GLY A 1 71 ? -0.156 -6.409 -19.250 1.00 82.62 71 GLY A O 1
ATOM 548 N N . LEU A 1 72 ? 0.377 -6.643 -21.425 1.00 81.88 72 LEU A N 1
ATOM 549 C CA . LEU A 1 72 ? 0.238 -8.097 -21.454 1.00 81.88 72 LEU A CA 1
ATOM 550 C C . LEU A 1 72 ? 1.240 -8.794 -20.523 1.00 81.88 72 LEU A C 1
ATOM 552 O O . LEU A 1 72 ? 0.832 -9.629 -19.720 1.00 81.88 72 LEU A O 1
ATOM 556 N N . GLY A 1 73 ? 2.528 -8.437 -20.579 1.00 87.31 73 GLY A N 1
ATOM 557 C CA . GLY A 1 73 ? 3.539 -9.031 -19.698 1.00 87.31 73 GLY A CA 1
ATOM 558 C C . GLY A 1 73 ? 3.235 -8.787 -18.216 1.00 87.31 73 GLY A C 1
ATOM 559 O O . GLY A 1 73 ? 3.346 -9.697 -17.400 1.00 87.31 73 GLY A O 1
ATOM 560 N N . LEU A 1 74 ? 2.749 -7.590 -17.871 1.00 90.00 74 LEU A N 1
ATOM 561 C CA . LEU A 1 74 ? 2.345 -7.262 -16.502 1.00 90.00 74 LEU A CA 1
ATOM 562 C C . LEU A 1 74 ? 1.129 -8.080 -16.039 1.00 90.00 74 LEU A C 1
ATOM 564 O O . LEU A 1 74 ? 1.107 -8.526 -14.890 1.00 90.00 74 LEU A O 1
ATOM 568 N N . ALA A 1 75 ? 0.146 -8.309 -16.912 1.00 85.69 75 ALA A N 1
ATOM 569 C CA . ALA A 1 75 ? -1.003 -9.162 -16.610 1.00 85.69 75 ALA A CA 1
ATOM 570 C C . ALA A 1 75 ? -0.600 -10.637 -16.426 1.00 85.69 75 ALA A C 1
ATOM 572 O O . ALA A 1 75 ? -1.117 -11.313 -15.538 1.00 85.69 75 ALA A O 1
ATOM 573 N N . LEU A 1 76 ? 0.364 -11.129 -17.213 1.00 86.38 76 LEU A N 1
ATOM 574 C CA . LEU A 1 76 ? 0.918 -12.476 -17.048 1.00 86.38 76 LEU A CA 1
ATOM 575 C C . LEU A 1 76 ? 1.678 -12.621 -15.720 1.00 86.38 76 LEU A C 1
ATOM 577 O O . LEU A 1 76 ? 1.521 -13.640 -15.051 1.00 86.38 76 LEU A O 1
ATOM 581 N N . CYS A 1 77 ? 2.416 -11.594 -15.279 1.00 90.12 77 CYS A N 1
ATOM 582 C CA . CYS A 1 77 ? 2.999 -11.575 -13.931 1.00 90.12 77 CYS A CA 1
ATOM 583 C C . CYS A 1 77 ? 1.928 -11.709 -12.835 1.00 90.12 77 CYS A C 1
ATOM 585 O O . CYS A 1 77 ? 2.124 -12.473 -11.891 1.00 90.12 77 CYS A O 1
ATOM 587 N N . ASP A 1 78 ? 0.797 -10.999 -12.954 1.00 88.12 78 ASP A N 1
ATOM 588 C CA . ASP A 1 78 ? -0.294 -11.092 -11.967 1.00 88.12 78 ASP A CA 1
ATOM 589 C C . ASP A 1 78 ? -0.891 -12.496 -11.932 1.00 88.12 78 ASP A C 1
ATOM 591 O O . ASP A 1 78 ? -1.185 -13.023 -10.860 1.00 88.12 78 ASP A O 1
ATOM 595 N N . ARG A 1 79 ? -1.024 -13.128 -13.102 1.00 85.06 79 ARG A N 1
ATOM 596 C CA . ARG A 1 79 ? -1.499 -14.505 -13.196 1.00 85.06 79 ARG A CA 1
ATOM 597 C C . ARG A 1 79 ? -0.551 -15.480 -12.498 1.00 85.06 79 ARG A C 1
ATOM 599 O O . ARG A 1 79 ? -1.005 -16.285 -11.695 1.00 85.06 79 ARG A O 1
ATOM 606 N N . MET A 1 80 ? 0.758 -15.362 -12.732 1.00 88.12 80 MET A N 1
ATOM 607 C CA . MET A 1 80 ? 1.755 -16.183 -12.030 1.00 88.12 80 MET A CA 1
ATOM 608 C C . MET A 1 80 ? 1.721 -15.973 -10.513 1.00 88.12 80 MET A C 1
ATOM 610 O O . MET A 1 80 ? 1.970 -16.912 -9.759 1.00 88.12 80 MET A O 1
ATOM 614 N N . ALA A 1 81 ? 1.430 -14.755 -10.047 1.00 86.19 81 ALA A N 1
ATOM 615 C CA . ALA A 1 81 ? 1.285 -14.476 -8.620 1.00 86.19 81 ALA A CA 1
ATOM 616 C C . ALA A 1 81 ? 0.034 -15.149 -8.034 1.00 86.19 81 ALA A C 1
ATOM 618 O O . ALA A 1 81 ? 0.112 -15.743 -6.963 1.00 86.19 81 ALA A O 1
ATOM 619 N N . GLN A 1 82 ? -1.090 -15.121 -8.758 1.00 83.69 82 GLN A N 1
ATOM 620 C CA . GLN A 1 82 ? -2.325 -15.818 -8.375 1.00 83.69 82 GLN A CA 1
ATOM 621 C C . GLN A 1 82 ? -2.153 -17.340 -8.329 1.00 83.69 82 GLN A C 1
ATOM 623 O O . GLN A 1 82 ? -2.702 -17.988 -7.441 1.00 83.69 82 GLN A O 1
ATOM 628 N N . ASP A 1 83 ? -1.372 -17.895 -9.256 1.00 83.81 83 ASP A N 1
ATOM 629 C CA . ASP A 1 83 ? -1.085 -19.330 -9.332 1.00 83.81 83 ASP A CA 1
ATOM 630 C C . ASP A 1 83 ? 0.009 -19.770 -8.325 1.00 83.81 83 ASP A C 1
ATOM 632 O O . ASP A 1 83 ? 0.340 -20.951 -8.246 1.00 83.81 83 ASP A O 1
ATOM 636 N N . GLY A 1 84 ? 0.576 -18.845 -7.533 1.00 83.94 84 GLY A N 1
ATOM 637 C CA . GLY A 1 84 ? 1.607 -19.140 -6.526 1.00 83.94 84 GLY A CA 1
ATOM 638 C C . GLY A 1 84 ? 3.005 -19.415 -7.098 1.00 83.94 84 GLY A C 1
ATOM 639 O O . GLY A 1 84 ? 3.894 -19.873 -6.384 1.00 83.94 84 GLY A O 1
ATOM 640 N N . GLU A 1 85 ? 3.227 -19.129 -8.379 1.00 87.50 85 GLU A N 1
ATOM 641 C CA . GLU A 1 85 ? 4.465 -19.447 -9.100 1.00 87.50 85 GLU A CA 1
ATOM 642 C C . GLU A 1 85 ? 5.478 -18.294 -9.088 1.00 87.50 85 GLU A C 1
ATOM 644 O O . GLU A 1 85 ? 6.686 -18.518 -9.213 1.00 87.50 85 GLU A O 1
ATOM 649 N N . TYR A 1 86 ? 4.998 -17.056 -8.924 1.00 86.06 86 TYR A N 1
ATOM 650 C CA . TYR A 1 86 ? 5.791 -15.830 -9.072 1.00 86.06 86 TYR A CA 1
ATOM 651 C C . TYR A 1 86 ? 7.050 -15.803 -8.197 1.00 86.06 86 TYR A C 1
ATOM 653 O O . TYR A 1 86 ? 8.117 -15.417 -8.672 1.00 86.06 86 TYR A O 1
ATOM 661 N N . THR A 1 87 ? 6.959 -16.256 -6.944 1.00 84.94 87 THR A N 1
ATOM 662 C CA . THR A 1 87 ? 8.072 -16.220 -5.980 1.00 84.94 87 THR A CA 1
ATOM 663 C C . THR A 1 87 ? 9.312 -16.958 -6.492 1.00 84.94 87 THR A C 1
ATOM 665 O O . THR A 1 87 ? 10.433 -16.520 -6.254 1.00 84.94 87 THR A O 1
ATOM 668 N N . THR A 1 88 ? 9.130 -18.037 -7.264 1.00 86.69 88 THR A N 1
ATOM 669 C CA . THR A 1 88 ? 10.243 -18.847 -7.796 1.00 86.69 88 THR A CA 1
ATOM 670 C C . THR A 1 88 ? 11.027 -18.158 -8.916 1.00 86.69 88 THR A C 1
ATOM 672 O O . THR A 1 88 ? 12.186 -18.490 -9.154 1.00 86.69 88 THR A O 1
ATOM 675 N N . VAL A 1 89 ? 10.418 -17.178 -9.589 1.00 88.19 89 VAL A N 1
ATOM 676 C CA . VAL A 1 89 ? 10.982 -16.485 -10.761 1.00 88.19 89 VAL A CA 1
ATOM 677 C C . VAL A 1 89 ? 11.062 -14.968 -10.589 1.00 88.19 89 VAL A C 1
ATOM 679 O O . VAL A 1 89 ? 11.426 -14.245 -11.519 1.00 88.19 89 VAL A O 1
ATOM 682 N N . GLN A 1 90 ? 10.755 -14.467 -9.393 1.00 89.31 90 GLN A N 1
ATOM 683 C CA . GLN A 1 90 ? 10.660 -13.042 -9.090 1.00 89.31 90 GLN A CA 1
ATOM 684 C C . GLN A 1 90 ? 11.925 -12.270 -9.484 1.00 89.31 90 GLN A C 1
ATOM 686 O O . GLN A 1 90 ? 11.818 -11.171 -10.023 1.00 89.31 90 GLN A O 1
ATOM 691 N N . HIS A 1 91 ? 13.116 -12.834 -9.263 1.00 88.12 91 HIS A N 1
ATOM 692 C CA . HIS A 1 91 ? 14.376 -12.183 -9.636 1.00 88.12 91 HIS A CA 1
ATOM 693 C C . HIS A 1 91 ? 14.520 -12.005 -11.150 1.00 88.12 91 HIS A C 1
ATOM 695 O O . HIS A 1 91 ? 14.924 -10.935 -11.603 1.00 88.12 91 HIS A O 1
ATOM 701 N N . HIS A 1 92 ? 14.155 -13.027 -11.930 1.00 89.19 92 HIS A N 1
ATOM 702 C CA . HIS A 1 92 ? 14.202 -12.970 -13.390 1.00 89.19 92 HIS A CA 1
ATOM 703 C C . HIS A 1 92 ? 13.266 -11.871 -13.907 1.00 89.19 92 HIS A C 1
ATOM 705 O O . HIS A 1 92 ? 13.668 -11.012 -14.693 1.00 89.19 92 HIS A O 1
ATOM 711 N N . LEU A 1 93 ? 12.024 -11.858 -13.419 1.00 91.69 93 LEU A N 1
ATOM 712 C CA . LEU A 1 93 ? 11.022 -10.871 -13.818 1.00 91.69 93 LEU A CA 1
ATOM 713 C C . LEU A 1 93 ? 11.401 -9.451 -13.375 1.00 91.69 93 LEU A C 1
ATOM 715 O O . LEU A 1 93 ? 11.212 -8.501 -14.133 1.00 91.69 93 LEU A O 1
ATOM 719 N N . ALA A 1 94 ? 11.980 -9.296 -12.182 1.00 91.25 94 ALA A N 1
ATOM 720 C CA . ALA A 1 94 ? 12.461 -8.013 -11.676 1.00 91.25 94 ALA A CA 1
ATOM 721 C C . ALA A 1 94 ? 13.607 -7.445 -12.532 1.00 91.25 94 ALA A C 1
ATOM 723 O O . ALA A 1 94 ? 13.611 -6.255 -12.857 1.00 91.25 94 ALA A O 1
ATOM 724 N N . TYR A 1 95 ? 14.533 -8.301 -12.968 1.00 90.56 95 TYR A N 1
ATOM 725 C CA . TYR A 1 95 ? 15.590 -7.925 -13.905 1.00 90.56 95 TYR A CA 1
ATOM 726 C C . TYR A 1 95 ? 15.041 -7.515 -15.277 1.00 90.56 95 TYR A C 1
ATOM 728 O O . TYR A 1 95 ? 15.461 -6.500 -15.840 1.00 90.56 95 TYR A O 1
ATOM 736 N N . ALA A 1 96 ? 14.078 -8.271 -15.810 1.00 90.62 96 ALA A N 1
ATOM 737 C CA . ALA A 1 96 ? 13.428 -7.935 -17.072 1.00 90.62 96 ALA A CA 1
ATOM 738 C C . ALA A 1 96 ? 12.703 -6.578 -16.982 1.00 90.62 96 ALA A C 1
ATOM 740 O O . ALA A 1 96 ? 12.895 -5.722 -17.845 1.00 90.62 96 ALA A O 1
ATOM 741 N N . ALA A 1 97 ? 11.963 -6.328 -15.897 1.00 92.25 97 ALA A N 1
ATOM 742 C CA . ALA A 1 97 ? 11.301 -5.047 -15.651 1.00 92.25 97 ALA A CA 1
ATOM 743 C C . ALA A 1 97 ? 12.293 -3.873 -15.555 1.00 92.25 97 ALA A C 1
ATOM 745 O O . ALA A 1 97 ? 12.049 -2.810 -16.129 1.00 92.25 97 ALA A O 1
ATOM 746 N N . HIS A 1 98 ? 13.438 -4.078 -14.890 1.00 91.19 98 HIS A N 1
ATOM 747 C CA . HIS A 1 98 ? 14.525 -3.101 -14.846 1.00 91.19 98 HIS A CA 1
ATOM 748 C C . HIS A 1 98 ? 15.023 -2.743 -16.257 1.00 91.19 98 HIS A C 1
ATOM 750 O O . HIS A 1 98 ? 15.075 -1.564 -16.604 1.00 91.19 98 HIS A O 1
ATOM 756 N N . LYS A 1 99 ? 15.302 -3.735 -17.112 1.00 89.94 99 LYS A N 1
ATOM 757 C CA . LYS A 1 99 ? 15.722 -3.493 -18.506 1.00 89.94 99 LYS A CA 1
ATOM 758 C C . LYS A 1 99 ? 14.690 -2.716 -19.318 1.00 89.94 99 LYS A C 1
ATOM 760 O O . LYS A 1 99 ? 15.063 -1.800 -20.053 1.00 89.94 99 LYS A O 1
ATOM 765 N N . VAL A 1 100 ? 13.411 -3.069 -19.192 1.00 90.12 100 VAL A N 1
ATOM 766 C CA . VAL A 1 100 ? 12.318 -2.391 -19.905 1.00 90.12 100 VAL A CA 1
ATOM 767 C C . VAL A 1 100 ? 12.248 -0.926 -19.512 1.00 90.12 100 VAL A C 1
ATOM 769 O O . VAL A 1 100 ? 12.230 -0.066 -20.387 1.00 90.12 100 VAL A O 1
ATOM 772 N N . LEU A 1 101 ? 12.255 -0.630 -18.209 1.00 90.56 101 LEU A N 1
ATOM 773 C CA . LEU A 1 101 ? 12.151 0.741 -17.712 1.00 90.56 101 LEU A CA 1
ATOM 774 C C . LEU A 1 101 ? 13.275 1.628 -18.270 1.00 90.56 101 LEU A C 1
ATOM 776 O O . LEU A 1 101 ? 13.006 2.717 -18.772 1.00 90.56 101 LEU A O 1
ATOM 780 N N . PHE A 1 102 ? 14.516 1.134 -18.256 1.00 89.38 102 PHE A N 1
ATOM 781 C CA . PHE A 1 102 ? 15.665 1.843 -18.828 1.00 89.38 102 PHE A CA 1
ATOM 782 C C . PHE A 1 102 ? 15.595 1.949 -20.360 1.00 89.38 102 PHE A C 1
ATOM 784 O O . PHE A 1 102 ? 15.997 2.964 -20.932 1.00 89.38 102 PHE A O 1
ATOM 791 N N . SER A 1 103 ? 15.052 0.939 -21.043 1.00 88.88 103 SER A N 1
ATOM 792 C CA . SER A 1 103 ? 14.878 0.968 -22.503 1.00 88.88 103 SER A CA 1
ATOM 793 C C . SER A 1 103 ? 13.829 1.994 -22.931 1.00 88.88 103 SER A C 1
ATOM 795 O O . SER A 1 103 ? 14.018 2.683 -23.930 1.00 88.88 103 SER A O 1
ATOM 797 N N . ILE A 1 104 ? 12.748 2.143 -22.162 1.00 89.00 104 ILE A N 1
ATOM 798 C CA . ILE A 1 104 ? 11.749 3.196 -22.378 1.00 89.00 104 ILE A CA 1
ATOM 799 C C . ILE A 1 104 ? 12.370 4.570 -22.081 1.00 89.00 104 ILE A C 1
ATOM 801 O O . ILE A 1 104 ? 12.272 5.467 -22.914 1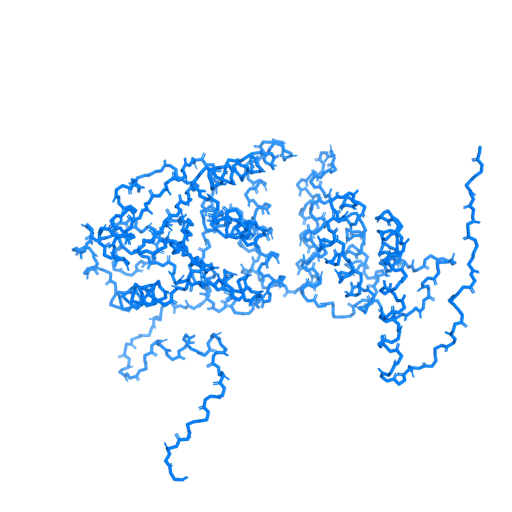.00 89.00 104 ILE A O 1
ATOM 805 N N . ALA A 1 105 ? 13.062 4.726 -20.944 1.00 87.62 105 ALA A N 1
ATOM 806 C CA . ALA A 1 105 ? 13.684 5.993 -20.532 1.00 87.62 105 ALA A CA 1
ATOM 807 C C . ALA A 1 105 ? 14.725 6.513 -21.539 1.00 87.62 105 ALA A C 1
ATOM 809 O O . ALA A 1 105 ? 14.767 7.702 -21.837 1.00 87.62 105 ALA A O 1
ATOM 810 N N . SER A 1 106 ? 15.533 5.616 -22.108 1.00 87.06 106 SER A N 1
ATOM 811 C CA . SER A 1 106 ? 16.538 5.946 -23.129 1.00 87.06 106 SER A CA 1
ATOM 812 C C . SER A 1 106 ? 15.967 6.130 -24.542 1.00 87.06 106 SER A C 1
ATOM 814 O O . SER A 1 106 ? 16.709 6.472 -25.461 1.00 87.06 106 SER A O 1
ATOM 816 N N . GLY A 1 107 ? 14.670 5.875 -24.747 1.00 83.31 107 GLY A N 1
ATOM 817 C CA . GLY A 1 107 ? 14.027 5.906 -26.063 1.00 83.31 107 GLY A CA 1
ATOM 818 C C . GLY A 1 107 ? 14.329 4.695 -26.958 1.00 83.31 107 GLY A C 1
ATOM 819 O O . GLY A 1 107 ? 13.856 4.651 -28.093 1.00 83.31 107 GLY A O 1
ATOM 820 N N . ALA A 1 108 ? 15.067 3.692 -26.466 1.00 82.56 108 ALA A N 1
ATOM 821 C CA . ALA A 1 108 ? 15.341 2.442 -27.182 1.00 82.56 108 ALA A CA 1
ATOM 822 C C . ALA A 1 108 ? 14.076 1.586 -27.400 1.00 82.56 108 ALA A C 1
ATOM 824 O O . ALA A 1 108 ? 13.989 0.834 -28.373 1.00 82.56 108 ALA A O 1
ATOM 825 N N . MET A 1 109 ? 13.083 1.719 -26.515 1.00 81.88 109 MET A N 1
ATOM 826 C CA . MET A 1 109 ? 11.754 1.122 -26.641 1.00 81.88 109 MET A CA 1
ATOM 827 C C . MET A 1 109 ? 10.695 2.233 -26.747 1.00 81.88 109 MET A C 1
ATOM 829 O O . MET A 1 109 ? 10.353 2.844 -25.733 1.00 81.88 109 MET A O 1
ATOM 833 N N . PRO A 1 110 ? 10.152 2.518 -27.946 1.00 78.44 110 PRO A N 1
ATOM 834 C CA . PRO A 1 110 ? 9.205 3.612 -28.124 1.00 78.44 110 PRO A CA 1
ATOM 835 C C . PRO A 1 110 ? 7.829 3.242 -27.558 1.00 78.44 110 PRO A C 1
ATOM 837 O O . PRO A 1 110 ? 7.066 2.491 -28.166 1.00 78.44 110 PRO A O 1
ATOM 840 N N . VAL A 1 111 ? 7.497 3.810 -26.399 1.00 81.25 111 VAL A N 1
ATOM 841 C CA . VAL A 1 111 ? 6.164 3.745 -25.787 1.00 81.25 111 VAL A CA 1
ATOM 842 C C . VAL A 1 111 ? 5.688 5.185 -25.572 1.00 81.25 111 VAL A C 1
ATOM 844 O O . VAL A 1 111 ? 5.977 5.760 -24.527 1.00 81.25 111 VAL A O 1
ATOM 847 N N . PRO A 1 112 ? 5.017 5.815 -26.559 1.00 65.62 112 PRO A N 1
ATOM 848 C CA . PRO A 1 112 ? 4.827 7.268 -26.572 1.00 65.62 112 PRO A CA 1
ATOM 849 C C . PRO A 1 112 ? 3.995 7.817 -25.403 1.00 65.62 112 PRO A C 1
ATOM 851 O O . PRO A 1 112 ? 4.182 8.969 -25.040 1.00 65.62 112 PRO A O 1
ATOM 854 N N . HIS A 1 113 ? 3.158 7.003 -24.755 1.00 78.19 113 HIS A N 1
ATOM 855 C CA . HIS A 1 113 ? 2.458 7.358 -23.514 1.00 78.19 113 HIS A CA 1
ATOM 856 C C . HIS A 1 113 ? 2.252 6.095 -22.668 1.00 78.19 113 HIS A C 1
ATOM 858 O O . HIS A 1 113 ? 1.184 5.479 -22.730 1.00 78.19 113 HIS A O 1
ATOM 864 N N . PRO A 1 114 ? 3.273 5.635 -21.926 1.00 82.94 114 PRO A N 1
ATOM 865 C CA . PRO A 1 114 ? 3.139 4.423 -21.139 1.00 82.94 114 PRO A CA 1
ATOM 866 C C . PRO A 1 114 ? 2.131 4.677 -20.006 1.00 82.94 114 PRO A C 1
ATOM 868 O O . PRO A 1 114 ? 2.249 5.691 -19.315 1.00 82.94 114 PRO A O 1
ATOM 871 N N . PRO A 1 115 ? 1.144 3.789 -19.775 1.00 88.31 115 PRO A N 1
ATOM 872 C CA . PRO A 1 115 ? 0.202 3.971 -18.677 1.00 88.31 115 PRO A CA 1
ATOM 873 C C . PRO A 1 115 ? 0.932 4.104 -17.337 1.00 88.31 115 PRO A C 1
ATOM 875 O O . PRO A 1 115 ? 1.786 3.275 -17.015 1.00 88.31 115 PRO A O 1
ATOM 878 N N . LEU A 1 116 ? 0.566 5.106 -16.529 1.00 89.56 116 LEU A N 1
ATOM 879 C CA . LEU A 1 116 ? 1.234 5.403 -15.253 1.00 89.56 116 LEU A CA 1
ATOM 880 C C . LEU A 1 116 ? 1.303 4.180 -14.330 1.00 89.56 116 LEU A C 1
ATOM 882 O O . LEU A 1 116 ? 2.350 3.876 -13.766 1.00 89.56 116 LEU A O 1
ATOM 886 N N . LYS A 1 117 ? 0.207 3.419 -14.252 1.00 91.19 117 LYS A N 1
ATOM 887 C CA . LYS A 1 117 ? 0.140 2.154 -13.513 1.00 91.19 117 LYS A CA 1
ATOM 888 C C . LYS A 1 117 ? 1.195 1.144 -13.979 1.00 91.19 117 LYS A C 1
ATOM 890 O O . LYS A 1 117 ? 1.783 0.455 -13.153 1.00 91.19 117 LYS A O 1
ATOM 895 N N . HIS A 1 118 ? 1.455 1.047 -15.283 1.00 91.81 118 HIS A N 1
ATOM 896 C CA . HIS A 1 118 ? 2.463 0.129 -15.817 1.00 91.81 118 HIS A CA 1
ATOM 897 C C . HIS A 1 118 ? 3.879 0.595 -15.470 1.00 91.81 118 HIS A C 1
ATOM 899 O O . HIS A 1 118 ? 4.685 -0.217 -15.024 1.00 91.81 118 HIS A O 1
ATOM 905 N N . LEU A 1 119 ? 4.162 1.897 -15.598 1.00 93.06 119 LEU A N 1
ATOM 906 C CA . LEU A 1 119 ? 5.441 2.477 -15.173 1.00 93.06 119 LEU A CA 1
ATOM 907 C C . LEU A 1 119 ? 5.693 2.258 -13.681 1.00 93.06 119 LEU A C 1
ATOM 909 O O . LEU A 1 119 ? 6.793 1.865 -13.302 1.00 93.06 119 LEU A O 1
ATOM 913 N N . ALA A 1 120 ? 4.670 2.455 -12.845 1.00 93.81 120 ALA A N 1
ATOM 914 C CA . ALA A 1 120 ? 4.774 2.252 -11.407 1.00 93.81 120 ALA A CA 1
ATOM 915 C C . ALA A 1 120 ? 5.077 0.782 -11.067 1.00 93.81 120 ALA A C 1
ATOM 917 O O . ALA A 1 120 ? 5.967 0.507 -10.264 1.00 93.81 120 ALA A O 1
ATOM 918 N N . ARG A 1 121 ? 4.422 -0.175 -11.741 1.00 94.06 121 ARG A N 1
ATOM 919 C CA . ARG A 1 121 ? 4.722 -1.609 -11.580 1.00 94.06 121 ARG A CA 1
ATOM 920 C C . ARG A 1 121 ? 6.140 -1.972 -12.007 1.00 94.06 121 ARG A C 1
ATOM 922 O O . ARG A 1 121 ? 6.830 -2.671 -11.268 1.00 94.06 121 ARG A O 1
ATOM 929 N N . LEU A 1 122 ? 6.583 -1.490 -13.169 1.00 94.19 122 LEU A N 1
ATOM 930 C CA . LEU A 1 122 ? 7.951 -1.714 -13.641 1.00 94.19 122 LEU A CA 1
ATOM 931 C C . LEU A 1 122 ? 8.978 -1.141 -12.661 1.00 94.19 122 LEU A C 1
ATOM 933 O O . LEU A 1 122 ? 9.938 -1.825 -12.323 1.00 94.19 122 LEU A O 1
ATOM 937 N N . CYS A 1 123 ? 8.758 0.085 -12.178 1.00 94.94 123 CYS A N 1
ATOM 938 C CA . CYS A 1 123 ? 9.621 0.734 -11.195 1.00 94.94 123 CYS A CA 1
ATOM 939 C C . CYS A 1 123 ? 9.672 -0.057 -9.881 1.00 94.94 123 CYS A C 1
ATOM 941 O O . CYS A 1 123 ? 10.756 -0.341 -9.380 1.00 94.94 123 CYS A O 1
ATOM 943 N N . HIS A 1 124 ? 8.522 -0.510 -9.374 1.00 94.19 124 HIS A N 1
ATOM 944 C CA . HIS A 1 124 ? 8.449 -1.328 -8.163 1.00 94.19 124 HIS A CA 1
ATOM 945 C C . HIS A 1 124 ? 9.266 -2.625 -8.294 1.00 94.19 124 HIS A C 1
ATOM 947 O O . HIS A 1 124 ? 10.062 -2.959 -7.417 1.00 94.19 124 HIS A O 1
ATOM 953 N N . MET A 1 125 ? 9.135 -3.330 -9.421 1.00 93.31 125 MET A N 1
ATOM 954 C CA . MET A 1 125 ? 9.926 -4.531 -9.712 1.00 93.31 125 MET A CA 1
ATOM 955 C C . MET A 1 125 ? 11.422 -4.218 -9.892 1.00 93.31 125 MET A C 1
ATOM 957 O O . MET A 1 125 ? 12.267 -4.940 -9.368 1.00 93.31 125 MET A O 1
ATOM 961 N N . ALA A 1 126 ? 11.760 -3.129 -10.585 1.00 92.62 126 ALA A N 1
ATOM 962 C CA . ALA A 1 126 ? 13.140 -2.719 -10.835 1.00 92.62 126 ALA A CA 1
ATOM 963 C C . ALA A 1 126 ? 13.881 -2.312 -9.551 1.00 92.62 126 ALA A C 1
ATOM 965 O O . ALA A 1 126 ? 15.058 -2.629 -9.393 1.00 92.62 126 ALA A O 1
ATOM 966 N N . LEU A 1 127 ? 13.198 -1.650 -8.616 1.00 90.94 127 LEU A N 1
ATOM 967 C CA . LEU A 1 127 ? 13.745 -1.324 -7.300 1.00 90.94 127 LEU A CA 1
ATOM 968 C C . LEU A 1 127 ? 14.030 -2.591 -6.480 1.00 90.94 127 LEU A C 1
ATOM 970 O O . LEU A 1 127 ? 15.112 -2.713 -5.909 1.00 90.94 127 LEU A O 1
ATOM 974 N N . LYS A 1 128 ? 13.119 -3.576 -6.496 1.00 87.81 128 LYS A N 1
ATOM 975 C CA . LYS A 1 128 ? 13.357 -4.886 -5.864 1.00 87.81 128 LYS A CA 1
ATOM 976 C C . LYS A 1 128 ? 14.567 -5.601 -6.461 1.00 87.81 128 LYS A C 1
ATOM 978 O O . LYS A 1 128 ? 15.330 -6.207 -5.719 1.00 87.81 128 LYS A O 1
ATOM 983 N N . TRP A 1 129 ? 14.768 -5.516 -7.779 1.00 87.62 129 TRP A N 1
ATOM 984 C CA . TRP A 1 129 ? 15.971 -6.056 -8.417 1.00 87.62 129 TRP A CA 1
ATOM 985 C C . TRP A 1 129 ? 17.244 -5.420 -7.852 1.00 87.62 129 TRP A C 1
ATOM 987 O O . TRP A 1 129 ? 18.162 -6.147 -7.481 1.00 87.62 129 TRP A O 1
ATOM 997 N N . GLN A 1 130 ? 17.281 -4.088 -7.739 1.00 86.06 130 GLN A N 1
ATOM 998 C CA . GLN A 1 130 ? 18.454 -3.373 -7.226 1.00 86.06 130 GLN A CA 1
ATOM 999 C C . GLN A 1 130 ? 18.784 -3.722 -5.772 1.00 86.06 130 GLN A C 1
ATOM 1001 O O . GLN A 1 130 ? 19.957 -3.873 -5.456 1.00 86.06 130 GLN A O 1
ATOM 1006 N N . LEU A 1 131 ? 17.779 -3.923 -4.910 1.00 81.69 131 LEU A N 1
ATOM 1007 C CA . LEU A 1 131 ? 18.005 -4.347 -3.518 1.00 81.69 131 LEU A CA 1
ATOM 1008 C C . LEU A 1 131 ? 18.762 -5.677 -3.402 1.00 81.69 131 LEU A C 1
ATOM 1010 O O . LEU A 1 131 ? 19.473 -5.902 -2.431 1.00 81.69 131 LEU A O 1
ATOM 1014 N N . ILE A 1 132 ? 18.594 -6.567 -4.380 1.00 78.88 132 ILE A N 1
ATOM 1015 C CA . ILE A 1 132 ? 19.160 -7.921 -4.355 1.00 78.88 132 ILE A CA 1
ATOM 1016 C C . ILE A 1 132 ? 20.534 -7.956 -5.052 1.00 78.88 132 ILE A C 1
ATOM 1018 O O . ILE A 1 132 ? 21.241 -8.959 -4.978 1.00 78.88 132 ILE A O 1
ATOM 1022 N N . GLN A 1 133 ? 20.944 -6.871 -5.721 1.00 73.94 133 GLN A N 1
ATOM 1023 C CA . GLN A 1 133 ? 22.265 -6.758 -6.338 1.00 73.94 133 GLN A CA 1
ATOM 1024 C C . GLN A 1 133 ? 23.293 -6.239 -5.312 1.00 73.94 133 GLN A C 1
ATOM 1026 O O . GLN A 1 133 ? 23.228 -5.079 -4.914 1.00 73.94 133 GLN A O 1
ATOM 1031 N N . PRO A 1 134 ? 24.289 -7.047 -4.902 1.00 51.88 134 PRO A N 1
ATOM 1032 C CA . PRO A 1 134 ? 25.171 -6.751 -3.765 1.00 51.88 134 PRO A CA 1
ATOM 1033 C C . PRO A 1 134 ? 26.281 -5.715 -4.047 1.00 51.88 134 PRO A C 1
ATOM 1035 O O . PRO A 1 134 ? 27.308 -5.706 -3.370 1.00 51.88 134 PRO A O 1
ATOM 1038 N N . THR A 1 135 ? 26.149 -4.849 -5.055 1.00 55.81 135 THR A N 1
ATOM 1039 C CA . THR A 1 135 ? 27.213 -3.889 -5.404 1.00 55.81 135 THR A CA 1
ATOM 1040 C C . THR A 1 135 ? 27.033 -2.529 -4.728 1.00 55.81 135 THR A C 1
ATOM 1042 O O . THR A 1 135 ? 25.944 -1.968 -4.727 1.00 55.81 135 THR A O 1
ATOM 1045 N N . VAL A 1 136 ? 28.151 -1.961 -4.252 1.00 47.78 136 VAL A N 1
ATOM 1046 C CA . VAL A 1 136 ? 28.344 -0.686 -3.509 1.00 47.78 136 VAL A CA 1
ATOM 1047 C C . VAL A 1 136 ? 27.731 0.567 -4.180 1.00 47.78 136 VAL A C 1
ATOM 1049 O O . VAL A 1 136 ? 27.705 1.646 -3.601 1.00 47.78 136 VAL A O 1
ATOM 1052 N N . ALA A 1 137 ? 27.166 0.436 -5.380 1.00 52.88 137 ALA A N 1
ATOM 1053 C CA . ALA A 1 137 ? 26.383 1.466 -6.060 1.00 52.88 137 ALA A CA 1
ATOM 1054 C C . ALA A 1 137 ? 24.911 1.558 -5.585 1.00 52.88 137 ALA A C 1
ATOM 1056 O O . ALA A 1 137 ? 24.128 2.249 -6.231 1.00 52.88 137 ALA A O 1
ATOM 1057 N N . GLY A 1 138 ? 24.525 0.875 -4.497 1.00 71.50 138 GLY A N 1
ATOM 1058 C CA . GLY A 1 138 ? 23.130 0.661 -4.083 1.00 71.50 138 GLY A CA 1
ATOM 1059 C C . GLY A 1 138 ? 22.255 1.918 -4.074 1.00 71.50 138 GLY A C 1
ATOM 1060 O O . GLY A 1 138 ? 21.248 1.962 -4.773 1.00 71.50 138 GLY A O 1
ATOM 1061 N N . GLU A 1 139 ? 22.648 2.976 -3.361 1.00 82.62 139 GLU A N 1
ATOM 1062 C CA . GLU A 1 139 ? 21.848 4.209 -3.308 1.00 82.62 139 GLU A CA 1
ATOM 1063 C C . GLU A 1 139 ? 21.755 4.911 -4.673 1.00 82.62 139 GLU A C 1
ATOM 1065 O O . GLU A 1 139 ? 20.666 5.295 -5.099 1.00 82.62 139 GLU A O 1
ATOM 1070 N N . ALA A 1 140 ? 22.881 5.056 -5.378 1.00 85.44 140 ALA A N 1
ATOM 1071 C CA . ALA A 1 140 ? 22.921 5.714 -6.682 1.00 85.44 140 ALA A CA 1
ATOM 1072 C C . ALA A 1 140 ? 22.058 4.965 -7.709 1.00 85.44 140 ALA A C 1
ATOM 1074 O O . ALA A 1 140 ? 21.222 5.574 -8.367 1.00 85.44 140 ALA A O 1
ATOM 1075 N N . ALA A 1 141 ? 22.169 3.637 -7.767 1.00 85.69 141 ALA A N 1
ATOM 1076 C CA . ALA A 1 141 ? 21.380 2.802 -8.665 1.00 85.69 141 ALA A CA 1
ATOM 1077 C C . ALA A 1 141 ? 19.875 2.845 -8.339 1.00 85.69 141 ALA A C 1
ATOM 1079 O O . ALA A 1 141 ? 19.041 2.893 -9.246 1.00 85.69 141 ALA A O 1
ATOM 1080 N N . LEU A 1 142 ? 19.506 2.867 -7.052 1.00 88.38 142 LEU A N 1
ATOM 1081 C CA . LEU A 1 142 ? 18.115 3.051 -6.621 1.00 88.38 142 LEU A CA 1
ATOM 1082 C C . LEU A 1 142 ? 17.584 4.436 -7.012 1.00 88.38 142 LEU A C 1
ATOM 1084 O O . LEU A 1 142 ? 16.442 4.561 -7.460 1.00 88.38 142 LEU A O 1
ATOM 1088 N N . ASN A 1 143 ? 18.410 5.472 -6.861 1.00 88.50 143 ASN A N 1
ATOM 1089 C CA . ASN A 1 143 ? 18.078 6.836 -7.259 1.00 88.50 143 ASN A CA 1
ATOM 1090 C C . ASN A 1 143 ? 17.937 6.970 -8.778 1.00 88.50 143 ASN A C 1
ATOM 1092 O O . ASN A 1 143 ? 17.003 7.629 -9.223 1.00 88.50 143 ASN A O 1
ATOM 1096 N N . ASP A 1 144 ? 18.773 6.295 -9.565 1.00 89.44 144 ASP A N 1
ATOM 1097 C CA . ASP A 1 144 ? 18.691 6.288 -11.028 1.00 89.44 144 ASP A CA 1
ATOM 1098 C C . ASP A 1 144 ? 17.389 5.641 -11.515 1.00 89.44 144 ASP A C 1
ATOM 1100 O O . ASP A 1 144 ? 16.694 6.189 -12.374 1.00 89.44 144 ASP A O 1
ATOM 1104 N N . VAL A 1 145 ? 17.004 4.498 -10.931 1.00 91.19 145 VAL A N 1
ATOM 1105 C CA . VAL A 1 145 ? 15.719 3.838 -11.225 1.00 91.19 145 VAL A CA 1
ATOM 1106 C C . VAL A 1 145 ? 14.553 4.774 -10.908 1.00 91.19 145 VAL A C 1
ATOM 1108 O O . VAL A 1 145 ? 13.658 4.950 -11.738 1.00 91.19 145 VAL A O 1
ATOM 1111 N N . TRP A 1 146 ? 14.574 5.395 -9.725 1.00 90.62 146 TRP A N 1
ATOM 1112 C CA . TRP A 1 146 ? 13.537 6.332 -9.300 1.00 90.62 146 TRP A CA 1
ATOM 1113 C C . TRP A 1 146 ? 13.461 7.559 -10.214 1.00 90.62 146 TRP A C 1
ATOM 1115 O O . TRP A 1 146 ? 12.376 7.964 -10.626 1.00 90.62 146 TRP A O 1
ATOM 1125 N N . HIS A 1 147 ? 14.610 8.122 -10.583 1.00 89.12 147 HIS A N 1
ATOM 1126 C CA . HIS A 1 147 ? 14.700 9.289 -11.449 1.00 89.12 147 HIS A CA 1
ATOM 1127 C C . HIS A 1 147 ? 14.130 9.008 -12.843 1.00 89.12 147 HIS A C 1
ATOM 1129 O O . HIS A 1 147 ? 13.287 9.767 -13.322 1.00 89.12 147 HIS A O 1
ATOM 1135 N N . ASN A 1 148 ? 14.518 7.884 -13.454 1.00 89.62 148 ASN A N 1
ATOM 1136 C CA . ASN A 1 148 ? 13.992 7.451 -14.749 1.00 89.62 148 ASN A CA 1
ATOM 1137 C C . ASN A 1 148 ? 12.472 7.269 -14.709 1.00 89.62 148 ASN A C 1
ATOM 1139 O O . ASN A 1 148 ? 11.766 7.691 -15.625 1.00 89.62 148 ASN A O 1
ATOM 1143 N N . PHE A 1 149 ? 11.951 6.683 -13.629 1.00 91.94 149 PHE A N 1
ATOM 1144 C CA . PHE A 1 149 ? 10.512 6.574 -13.427 1.00 91.94 149 PHE A CA 1
ATOM 1145 C C . PHE A 1 149 ? 9.838 7.950 -13.340 1.00 91.94 149 PHE A C 1
ATOM 1147 O O . PHE A 1 149 ? 8.887 8.188 -14.082 1.00 91.94 149 PHE A O 1
ATOM 1154 N N . CYS A 1 150 ? 10.328 8.865 -12.498 1.00 88.12 150 CYS A N 1
ATOM 1155 C CA . CYS A 1 150 ? 9.735 10.196 -12.347 1.00 88.12 150 CYS A CA 1
ATOM 1156 C C . CYS A 1 150 ? 9.725 10.990 -13.659 1.00 88.12 150 CYS A C 1
ATOM 1158 O O . CYS A 1 150 ? 8.725 11.643 -13.962 1.00 88.12 150 CYS A O 1
ATOM 1160 N N . GLN A 1 151 ? 10.798 10.906 -14.452 1.00 85.62 151 GLN A N 1
ATOM 1161 C CA . GLN A 1 151 ? 10.870 11.541 -15.770 1.00 85.62 151 GLN A CA 1
ATOM 1162 C C . GLN A 1 151 ? 9.816 10.982 -16.735 1.00 85.62 151 GLN A C 1
ATOM 1164 O O . GLN A 1 151 ? 9.095 11.747 -17.374 1.00 85.62 151 GLN A O 1
ATOM 1169 N N . LEU A 1 152 ? 9.697 9.653 -16.818 1.00 89.06 152 LEU A N 1
ATOM 1170 C CA . LEU A 1 152 ? 8.728 8.989 -17.694 1.00 89.06 152 LEU A CA 1
ATOM 1171 C C . LEU A 1 152 ? 7.279 9.243 -17.270 1.00 89.06 152 LEU A C 1
ATOM 1173 O O . LEU A 1 152 ? 6.408 9.446 -18.113 1.00 89.06 152 LEU A O 1
ATOM 1177 N N . ALA A 1 153 ? 7.025 9.212 -15.965 1.00 88.12 153 ALA A N 1
ATOM 1178 C CA . ALA A 1 153 ? 5.701 9.356 -15.380 1.00 88.12 153 ALA A CA 1
ATOM 1179 C C . ALA A 1 153 ? 5.214 10.814 -15.321 1.00 88.12 153 ALA A C 1
ATOM 1181 O O . ALA A 1 153 ? 4.031 11.032 -15.071 1.00 88.12 153 ALA A O 1
ATOM 1182 N N . GLN A 1 154 ? 6.106 11.791 -15.548 1.00 84.88 154 GLN A N 1
ATOM 1183 C CA . GLN A 1 154 ? 5.817 13.230 -15.475 1.00 84.88 154 GLN A CA 1
ATOM 1184 C C . GLN A 1 154 ? 5.128 13.618 -14.158 1.00 84.88 154 GLN A C 1
ATOM 1186 O O . GLN A 1 154 ? 4.148 14.364 -14.134 1.00 84.88 154 GLN A O 1
ATOM 1191 N N . LEU A 1 155 ? 5.614 13.056 -13.049 1.00 78.38 155 LEU A N 1
ATOM 1192 C CA . LEU A 1 155 ? 5.000 13.256 -11.739 1.00 78.38 155 LEU A CA 1
ATOM 1193 C C . LEU A 1 155 ? 5.212 14.697 -11.245 1.00 78.38 155 LEU A C 1
ATOM 1195 O O . LEU A 1 155 ? 6.291 15.256 -11.463 1.00 78.38 155 LEU A O 1
ATOM 1199 N N . PRO A 1 156 ? 4.229 15.290 -10.540 1.00 71.31 156 PRO A N 1
ATOM 1200 C CA . PRO A 1 156 ? 4.404 16.580 -9.880 1.00 71.31 156 PRO A CA 1
ATOM 1201 C C . PRO A 1 156 ? 5.592 16.567 -8.909 1.00 71.31 156 PRO A C 1
ATOM 1203 O O . PRO A 1 156 ? 5.923 15.535 -8.314 1.00 71.31 156 PRO A O 1
ATOM 1206 N N . ALA A 1 157 ? 6.229 17.721 -8.715 1.00 68.81 157 ALA A N 1
ATOM 1207 C CA . ALA A 1 157 ? 7.386 17.842 -7.828 1.00 68.81 157 ALA A CA 1
ATOM 1208 C C . ALA A 1 157 ? 7.027 17.506 -6.368 1.00 68.81 157 ALA A C 1
ATOM 1210 O O . ALA A 1 157 ? 7.817 16.880 -5.665 1.00 68.81 157 ALA A O 1
ATOM 1211 N N . GLU A 1 158 ? 5.808 17.849 -5.954 1.00 67.56 158 GLU A N 1
ATOM 1212 C CA . GLU A 1 158 ? 5.227 17.572 -4.639 1.00 67.56 158 GLU A CA 1
ATOM 1213 C C . GLU A 1 158 ? 5.161 16.070 -4.352 1.00 67.56 158 GLU A C 1
ATOM 1215 O O . GLU A 1 158 ? 5.449 15.625 -3.244 1.00 67.56 158 GLU A O 1
ATOM 1220 N N . PHE A 1 159 ? 4.871 15.262 -5.377 1.00 68.06 159 PHE A N 1
ATOM 1221 C CA . PHE A 1 159 ? 4.913 13.809 -5.257 1.00 68.06 159 PHE A CA 1
ATOM 1222 C C . PHE A 1 159 ? 6.343 13.364 -4.911 1.00 68.06 159 PHE A C 1
ATOM 1224 O O . PHE A 1 159 ? 6.564 12.634 -3.953 1.00 68.06 159 PHE A O 1
ATOM 1231 N N . SER A 1 160 ? 7.358 13.887 -5.601 1.00 64.69 160 SER A N 1
ATOM 1232 C CA . SER A 1 160 ? 8.757 13.518 -5.332 1.00 64.69 160 SER A CA 1
ATOM 1233 C C . SER A 1 160 ? 9.260 13.916 -3.935 1.00 64.69 160 SER A C 1
ATOM 1235 O O . SER A 1 160 ? 10.202 13.291 -3.450 1.00 64.69 160 SER A O 1
ATOM 1237 N N . ALA A 1 161 ? 8.646 14.901 -3.268 1.00 66.94 161 ALA A N 1
ATOM 1238 C CA . ALA A 1 161 ? 9.042 15.337 -1.926 1.00 66.94 161 ALA A CA 1
ATOM 1239 C C . ALA A 1 161 ? 8.780 14.263 -0.851 1.00 66.94 161 ALA A C 1
ATOM 1241 O O . ALA A 1 161 ? 9.615 14.037 0.023 1.00 66.94 161 ALA A O 1
ATOM 1242 N N . ILE A 1 162 ? 7.692 13.500 -0.986 1.00 69.00 162 ILE A N 1
ATOM 1243 C CA . ILE A 1 162 ? 7.313 12.430 -0.044 1.00 69.00 162 ILE A CA 1
ATOM 1244 C C . ILE A 1 162 ? 8.208 11.206 -0.172 1.00 69.00 162 ILE A C 1
ATOM 1246 O O . ILE A 1 162 ? 8.442 10.508 0.819 1.00 69.00 162 ILE A O 1
ATOM 1250 N N . ALA A 1 163 ? 8.739 10.973 -1.375 1.00 69.62 163 ALA A N 1
ATOM 1251 C CA . ALA A 1 163 ? 9.728 9.932 -1.619 1.00 69.62 163 ALA A CA 1
ATOM 1252 C C . ALA A 1 163 ? 11.001 10.160 -0.794 1.00 69.62 163 ALA A C 1
ATOM 1254 O O . ALA A 1 163 ? 11.753 9.217 -0.567 1.00 69.62 163 ALA A O 1
ATOM 1255 N N . LEU A 1 164 ? 11.247 11.395 -0.345 1.00 70.12 164 LEU A N 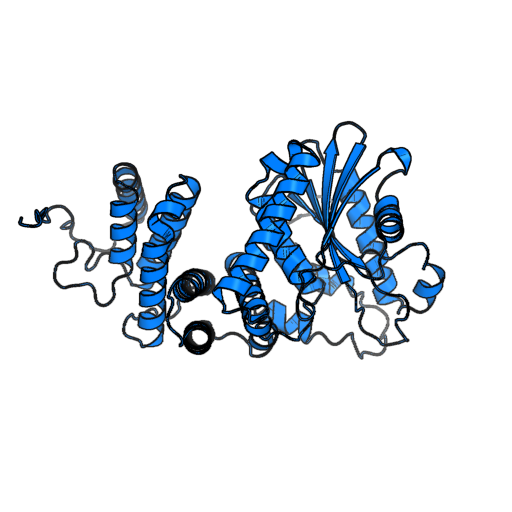1
ATOM 1256 C CA . LEU A 1 164 ? 12.362 11.734 0.522 1.00 70.12 164 LEU A CA 1
ATOM 1257 C C . LEU A 1 164 ? 11.972 11.522 1.989 1.00 70.12 164 LEU A C 1
ATOM 1259 O O . LEU A 1 164 ? 10.930 11.965 2.473 1.00 70.12 164 LEU A O 1
ATOM 1263 N N . ALA A 1 165 ? 12.848 10.843 2.722 1.00 60.22 165 ALA A N 1
ATOM 1264 C CA . ALA A 1 165 ? 12.643 10.533 4.127 1.00 60.22 165 ALA A CA 1
ATOM 1265 C C . ALA A 1 165 ? 12.739 11.792 5.004 1.00 60.22 165 ALA A C 1
ATOM 1267 O O . ALA A 1 165 ? 13.854 12.154 5.394 1.00 60.22 165 ALA A O 1
ATOM 1268 N N . ARG A 1 166 ? 11.599 12.458 5.268 1.00 66.19 166 ARG A N 1
ATOM 1269 C CA . ARG A 1 166 ? 11.422 13.589 6.215 1.00 66.19 166 ARG A CA 1
ATOM 1270 C C . ARG A 1 166 ? 9.968 14.044 6.385 1.00 66.19 166 ARG A C 1
ATOM 1272 O O . ARG A 1 166 ? 9.626 14.552 7.449 1.00 66.19 166 ARG A O 1
ATOM 1279 N N . GLU A 1 167 ? 9.140 13.927 5.349 1.00 72.25 167 GLU A N 1
ATOM 1280 C CA . GLU A 1 167 ? 7.793 14.513 5.360 1.00 72.25 167 GLU A CA 1
ATOM 1281 C C . GLU A 1 167 ? 6.751 13.552 5.933 1.00 72.25 167 GLU A C 1
ATOM 1283 O O . GLU A 1 167 ? 6.755 12.361 5.621 1.00 72.25 167 GLU A O 1
ATOM 1288 N N . GLN A 1 168 ? 5.836 14.052 6.762 1.00 73.12 168 GLN A N 1
ATOM 1289 C CA . GLN A 1 168 ? 4.702 13.253 7.218 1.00 73.12 168 GLN A CA 1
ATOM 1290 C C . GLN A 1 168 ? 3.701 13.066 6.069 1.00 73.12 168 GLN A C 1
ATOM 1292 O O . GLN A 1 168 ? 3.393 14.010 5.342 1.00 73.12 168 GLN A O 1
ATOM 1297 N N . VAL A 1 169 ? 3.177 11.848 5.915 1.00 78.94 169 VAL A N 1
ATOM 1298 C CA . VAL A 1 169 ? 2.081 11.582 4.975 1.00 78.94 169 VAL A CA 1
ATOM 1299 C C . VAL A 1 169 ? 0.787 12.163 5.544 1.00 78.94 169 VAL A C 1
ATOM 1301 O O . VAL A 1 169 ? 0.430 11.879 6.688 1.00 78.94 169 VAL A O 1
ATOM 1304 N N . ASP A 1 170 ? 0.084 12.965 4.743 1.00 79.00 170 ASP A N 1
ATOM 1305 C CA . ASP A 1 170 ? -1.199 13.555 5.131 1.00 79.00 170 ASP A CA 1
ATOM 1306 C C . ASP A 1 170 ? -2.275 12.475 5.370 1.00 79.00 170 ASP A C 1
ATOM 1308 O O . ASP A 1 170 ? -2.329 11.443 4.694 1.00 79.00 170 ASP A O 1
ATOM 1312 N N . TRP A 1 171 ? -3.164 12.707 6.335 1.00 76.88 171 TRP A N 1
ATOM 1313 C CA . TRP A 1 171 ? -4.178 11.730 6.737 1.00 76.88 171 TRP A CA 1
ATOM 1314 C C . TRP A 1 171 ? -5.249 11.470 5.664 1.00 76.88 171 TRP A C 1
ATOM 1316 O O . TRP A 1 171 ? -5.815 10.371 5.634 1.00 76.88 171 TRP A O 1
ATOM 1326 N N . HIS A 1 172 ? -5.521 12.437 4.779 1.00 78.06 172 HIS A N 1
ATOM 1327 C CA . HIS A 1 172 ? -6.417 12.266 3.631 1.00 78.06 172 HIS A CA 1
ATOM 1328 C C . HIS A 1 172 ? -5.783 11.389 2.568 1.00 78.06 172 HIS A C 1
ATOM 1330 O O . HIS A 1 172 ? -6.429 10.483 2.045 1.00 78.06 172 HIS A O 1
ATOM 1336 N N . VAL A 1 173 ? -4.507 11.650 2.281 1.00 80.50 173 VAL A N 1
ATOM 1337 C CA . VAL A 1 173 ? -3.706 10.836 1.373 1.00 80.50 173 VAL A CA 1
ATOM 1338 C C . VAL A 1 173 ? -3.719 9.390 1.854 1.00 80.50 173 VAL A C 1
ATOM 1340 O O . VAL A 1 173 ? -4.097 8.499 1.099 1.00 80.50 173 VAL A O 1
ATOM 1343 N N . LEU A 1 174 ? -3.394 9.158 3.130 1.00 83.44 174 LEU A N 1
ATOM 1344 C CA . LEU A 1 174 ? -3.403 7.819 3.714 1.00 83.44 174 LEU A CA 1
ATOM 1345 C C . LEU A 1 174 ? -4.782 7.149 3.583 1.00 83.44 174 LEU A C 1
ATOM 1347 O O . LEU A 1 174 ? -4.868 5.993 3.166 1.00 83.44 174 LEU A O 1
ATOM 1351 N N . HIS A 1 175 ? -5.864 7.873 3.890 1.00 82.69 175 HIS A N 1
ATOM 1352 C CA . HIS A 1 175 ? -7.231 7.358 3.762 1.00 82.69 175 HIS A CA 1
ATOM 1353 C C . HIS A 1 175 ? -7.568 6.922 2.336 1.00 82.69 175 HIS A C 1
ATOM 1355 O O . HIS A 1 175 ? -8.117 5.837 2.121 1.00 82.69 175 HIS A O 1
ATOM 1361 N N . GLN A 1 176 ? -7.263 7.785 1.368 1.00 83.19 176 GLN A N 1
ATOM 1362 C CA . GLN A 1 176 ? -7.560 7.556 -0.036 1.00 83.19 176 GLN A CA 1
ATOM 1363 C C . GLN A 1 176 ? -6.740 6.381 -0.570 1.00 83.19 176 GLN A C 1
ATOM 1365 O O . GLN A 1 176 ? -7.293 5.498 -1.224 1.00 83.19 176 GLN A O 1
ATOM 1370 N N . SER A 1 177 ? -5.456 6.305 -0.214 1.00 86.88 177 SER A N 1
ATOM 1371 C CA . SER A 1 177 ? -4.591 5.182 -0.572 1.00 86.88 177 SER A CA 1
ATOM 1372 C C . SER A 1 177 ? -5.117 3.854 -0.028 1.00 86.88 177 SER A C 1
ATOM 1374 O O . SER A 1 177 ? -5.194 2.885 -0.779 1.00 86.88 177 SER A O 1
ATOM 1376 N N . ILE A 1 178 ? -5.545 3.796 1.239 1.00 88.44 178 ILE A N 1
ATOM 1377 C CA . ILE A 1 178 ? -6.133 2.575 1.822 1.00 88.44 178 ILE A CA 1
ATOM 1378 C C . ILE A 1 178 ? -7.465 2.234 1.144 1.00 88.44 178 ILE A C 1
ATOM 1380 O O . ILE A 1 178 ? -7.734 1.068 0.867 1.00 88.44 178 ILE A O 1
ATOM 1384 N N . SER A 1 179 ? 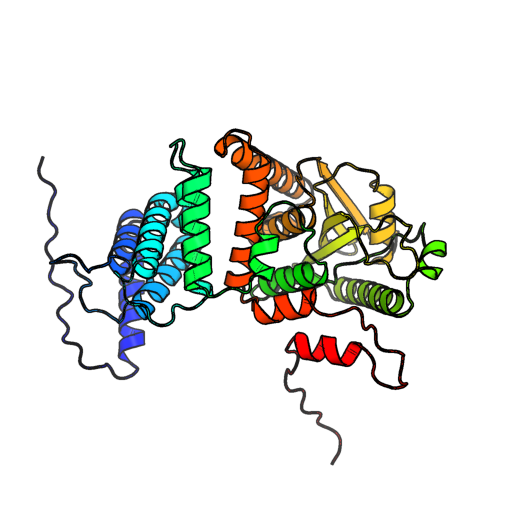-8.295 3.232 0.839 1.00 86.69 179 SER A N 1
ATOM 1385 C CA . SER A 1 179 ? -9.580 3.020 0.162 1.00 86.69 179 SER A CA 1
ATOM 1386 C C . SER A 1 179 ? -9.397 2.425 -1.236 1.00 86.69 179 SER A C 1
ATOM 1388 O O . SER A 1 179 ? -10.089 1.472 -1.589 1.00 86.69 179 SER A O 1
ATOM 1390 N N . LEU A 1 180 ? -8.431 2.934 -2.004 1.00 88.19 180 LEU A N 1
ATOM 1391 C CA . LEU A 1 180 ? -8.077 2.409 -3.325 1.00 88.19 180 LEU A CA 1
ATOM 1392 C C . LEU A 1 180 ? -7.477 1.002 -3.245 1.00 88.19 180 LEU A C 1
ATOM 1394 O O . LEU A 1 180 ? -7.862 0.132 -4.022 1.00 88.19 180 LEU A O 1
ATOM 1398 N N . LEU A 1 181 ? -6.601 0.762 -2.266 1.00 88.56 181 LEU A N 1
ATOM 1399 C CA . LEU A 1 181 ? -6.047 -0.561 -1.975 1.00 88.56 181 LEU A CA 1
ATOM 1400 C C . LEU A 1 181 ? -7.151 -1.586 -1.642 1.00 88.56 181 LEU A C 1
ATOM 1402 O O . LEU A 1 181 ? -7.060 -2.747 -2.031 1.00 88.56 181 LEU A O 1
ATOM 1406 N N . CYS A 1 182 ? -8.215 -1.165 -0.952 1.00 86.75 182 CYS A N 1
ATOM 1407 C CA . CYS A 1 182 ? -9.324 -2.039 -0.559 1.00 86.75 182 CYS A CA 1
ATOM 1408 C C . CYS A 1 182 ? -10.416 -2.193 -1.622 1.00 86.75 182 CYS A C 1
ATOM 1410 O O . CYS A 1 182 ? -11.231 -3.105 -1.509 1.00 86.75 182 CYS A O 1
ATOM 1412 N N . ALA A 1 183 ? -10.460 -1.334 -2.643 1.00 84.69 183 ALA A N 1
ATOM 1413 C CA . ALA A 1 183 ? -11.520 -1.340 -3.653 1.00 84.69 183 ALA A CA 1
ATOM 1414 C C . ALA A 1 183 ? -11.739 -2.706 -4.346 1.00 84.69 183 ALA A C 1
ATOM 1416 O O . ALA A 1 183 ? -12.893 -3.043 -4.607 1.00 84.69 183 ALA A O 1
ATOM 1417 N N . PRO A 1 184 ? -10.706 -3.538 -4.605 1.00 84.00 184 PRO A N 1
ATOM 1418 C CA . PRO A 1 184 ? -10.880 -4.880 -5.175 1.00 84.00 184 PRO A CA 1
ATOM 1419 C C . PRO A 1 184 ? -11.351 -5.952 -4.172 1.00 84.00 184 PRO A C 1
ATOM 1421 O O . PRO A 1 184 ? -11.243 -7.148 -4.454 1.00 84.00 184 PRO A O 1
ATOM 1424 N N . HIS A 1 185 ? -11.750 -5.579 -2.953 1.00 83.06 185 HIS A N 1
ATOM 1425 C CA . HIS A 1 185 ? -11.976 -6.514 -1.855 1.00 83.06 185 HIS A CA 1
ATOM 1426 C C . HIS A 1 185 ? -13.357 -6.346 -1.214 1.00 83.06 185 HIS A C 1
ATOM 1428 O O . HIS A 1 185 ? -13.528 -5.595 -0.261 1.00 83.06 185 HIS A O 1
ATOM 1434 N N . ASP A 1 186 ? -14.314 -7.161 -1.659 1.00 79.62 186 ASP A N 1
ATOM 1435 C CA . ASP A 1 186 ? -15.730 -7.073 -1.258 1.00 79.62 186 ASP A CA 1
ATOM 1436 C C . ASP A 1 186 ? -15.998 -7.266 0.250 1.00 79.62 186 ASP A C 1
ATOM 1438 O O . ASP A 1 186 ? -17.007 -6.800 0.776 1.00 79.62 186 ASP A O 1
ATOM 1442 N N . ASN A 1 187 ? -15.089 -7.932 0.970 1.00 83.06 187 ASN A N 1
ATOM 1443 C CA . ASN A 1 187 ? -15.214 -8.204 2.410 1.00 83.06 187 ASN A CA 1
ATOM 1444 C C . ASN A 1 187 ? -14.479 -7.185 3.294 1.00 83.06 187 ASN A C 1
ATOM 1446 O O . ASN A 1 187 ? -14.261 -7.437 4.481 1.00 83.06 187 ASN A O 1
ATOM 1450 N N . VAL A 1 188 ? -14.043 -6.063 2.721 1.00 85.19 188 VAL A N 1
ATOM 1451 C CA . VAL A 1 188 ? -13.235 -5.067 3.420 1.00 85.19 188 VAL A CA 1
ATOM 1452 C C . VAL A 1 188 ? -13.942 -3.728 3.391 1.00 85.19 188 VAL A C 1
ATOM 1454 O O . VAL A 1 188 ? -14.277 -3.190 2.341 1.00 85.19 188 VAL A O 1
ATOM 1457 N N . VAL A 1 189 ? -14.127 -3.164 4.574 1.00 85.56 189 VAL A N 1
ATOM 1458 C CA . VAL A 1 189 ? -14.621 -1.807 4.752 1.00 85.56 189 VAL A CA 1
ATOM 1459 C C . VAL A 1 189 ? -13.457 -0.950 5.243 1.00 85.56 189 VAL A C 1
ATOM 1461 O O . VAL A 1 189 ? -12.632 -1.408 6.026 1.00 85.56 189 VAL A O 1
ATOM 1464 N N . VAL A 1 190 ? -13.386 0.308 4.816 1.00 85.00 190 VAL A N 1
ATOM 1465 C CA . VAL A 1 190 ? -12.382 1.273 5.298 1.00 85.00 190 VAL A CA 1
ATOM 1466 C C . VAL A 1 190 ? -13.094 2.395 6.034 1.00 85.00 190 VAL A C 1
ATOM 1468 O O . VAL A 1 190 ? -14.106 2.892 5.544 1.00 85.00 190 VAL A O 1
ATOM 1471 N N . SER A 1 191 ? -12.606 2.816 7.197 1.00 80.19 191 SER A N 1
ATOM 1472 C CA . SER A 1 191 ? -13.138 3.968 7.942 1.00 80.19 191 SER A CA 1
ATOM 1473 C C . SER A 1 191 ? -12.127 5.122 7.979 1.00 80.19 191 SER A C 1
ATOM 1475 O O . SER A 1 191 ? -10.927 4.869 7.907 1.00 80.19 191 SER A O 1
ATOM 1477 N N . PRO A 1 192 ? -12.583 6.391 8.052 1.00 66.88 192 PRO A N 1
ATOM 1478 C CA . PRO A 1 192 ? -11.707 7.554 8.194 1.00 66.88 192 PRO A CA 1
ATOM 1479 C C . PRO A 1 192 ? -10.735 7.489 9.374 1.00 66.88 192 PRO A C 1
ATOM 1481 O O . PRO A 1 192 ? -10.973 6.808 10.370 1.00 66.88 192 PRO A O 1
ATOM 1484 N N . THR A 1 193 ? -9.663 8.263 9.191 1.00 62.31 193 THR A N 1
ATOM 1485 C CA . THR A 1 193 ? -8.306 8.100 9.732 1.00 62.31 193 THR A CA 1
ATOM 1486 C C . THR A 1 193 ? -8.065 8.692 11.115 1.00 62.31 193 THR A C 1
ATOM 1488 O O . THR A 1 193 ? -7.055 8.406 11.752 1.00 62.31 193 THR A O 1
ATOM 1491 N N . VAL A 1 194 ? -8.939 9.590 11.566 1.00 67.25 194 VAL A N 1
ATOM 1492 C CA . VAL A 1 194 ? -8.654 10.421 12.738 1.00 67.25 194 VAL A CA 1
ATOM 1493 C C . VAL A 1 194 ? -9.689 10.157 13.815 1.00 67.25 194 VAL A C 1
ATOM 1495 O O . VAL A 1 194 ? -10.851 10.545 13.695 1.00 67.25 194 VAL A O 1
ATOM 1498 N N . LEU A 1 195 ? -9.247 9.486 14.875 1.00 68.56 195 LEU A N 1
ATOM 1499 C CA . LEU A 1 195 ? -10.031 9.252 16.078 1.00 68.56 195 LEU A CA 1
ATOM 1500 C C . LEU A 1 195 ? -9.322 9.931 17.243 1.00 68.56 195 LEU A C 1
ATOM 1502 O O . LEU A 1 195 ? -8.145 9.695 17.483 1.00 68.56 195 LEU A O 1
ATOM 1506 N N . TYR A 1 196 ? -10.036 10.781 17.971 1.00 66.56 196 TYR A N 1
ATOM 1507 C CA . TYR A 1 196 ? -9.455 11.515 19.089 1.00 66.56 196 TYR A CA 1
ATOM 1508 C C . TYR A 1 196 ? -9.660 10.772 20.413 1.00 66.56 196 TYR A C 1
ATOM 1510 O O . TYR A 1 196 ? -10.649 10.055 20.611 1.00 66.56 196 TYR A O 1
ATOM 1518 N N . ASN A 1 197 ? -8.739 10.996 21.349 1.00 64.00 197 ASN A N 1
ATOM 1519 C CA . ASN A 1 197 ? -8.810 10.420 22.683 1.00 64.00 197 ASN A CA 1
ATOM 1520 C C . ASN A 1 197 ? -9.883 11.114 23.545 1.00 64.00 197 ASN A C 1
ATOM 1522 O O . ASN A 1 197 ? -9.859 12.339 23.691 1.00 64.00 197 ASN A O 1
ATOM 1526 N N . PRO A 1 198 ? -10.821 10.370 24.160 1.00 62.69 198 PRO A N 1
ATOM 1527 C CA . PRO A 1 198 ? -11.889 10.969 24.951 1.00 62.69 198 PRO A CA 1
ATOM 1528 C C . PRO A 1 198 ? -11.412 11.571 26.283 1.00 62.69 198 PRO A C 1
ATOM 1530 O O . PRO A 1 198 ? -12.073 12.467 26.801 1.00 62.69 198 PRO A O 1
ATOM 1533 N N . ILE A 1 199 ? -10.263 11.147 26.824 1.00 61.22 199 ILE A N 1
ATOM 1534 C CA . ILE A 1 199 ? -9.648 11.735 28.038 1.00 61.22 199 ILE A CA 1
ATOM 1535 C C . ILE A 1 199 ? -9.239 13.197 27.793 1.00 61.22 199 ILE A C 1
ATOM 1537 O O . ILE A 1 199 ? -9.040 13.984 28.713 1.00 61.22 199 ILE A O 1
ATOM 1541 N N . HIS A 1 200 ? -9.165 13.575 26.524 1.00 61.06 200 HIS A N 1
ATOM 1542 C CA . HIS A 1 200 ? -8.706 14.856 26.030 1.00 61.06 200 HIS A CA 1
ATOM 1543 C C . HIS A 1 200 ? -9.856 15.727 25.495 1.00 61.06 200 HIS A C 1
ATOM 1545 O O . HIS A 1 200 ? -9.635 16.709 24.788 1.00 61.06 200 HIS A O 1
ATOM 1551 N N . GLN A 1 201 ? -11.103 15.380 25.844 1.00 58.69 201 GLN A N 1
ATOM 1552 C CA . GLN A 1 201 ? -12.312 16.076 25.392 1.00 58.69 201 GLN A CA 1
ATOM 1553 C C . GLN A 1 201 ? -12.336 17.568 25.723 1.00 58.69 201 GLN A C 1
ATOM 1555 O O . GLN A 1 201 ? -12.911 18.334 24.955 1.00 58.69 201 GLN A O 1
ATOM 1560 N N . ASP A 1 202 ? -11.720 18.013 26.818 1.00 57.53 202 ASP A N 1
ATOM 1561 C CA . ASP A 1 202 ? -11.680 19.445 27.122 1.00 57.53 202 ASP A CA 1
ATOM 1562 C C . ASP A 1 202 ? -10.806 20.230 26.142 1.00 57.53 202 ASP A C 1
ATOM 1564 O O . ASP A 1 202 ? -11.141 21.360 25.801 1.00 57.53 202 ASP A O 1
ATOM 1568 N N . SER A 1 203 ? -9.780 19.594 25.583 1.00 58.25 203 SER A N 1
ATOM 1569 C CA . SER A 1 203 ? -8.860 20.195 24.618 1.00 58.25 203 SER A CA 1
ATOM 1570 C C . SER A 1 203 ? -9.395 20.202 23.185 1.00 58.25 203 SER A C 1
ATOM 1572 O O . SER A 1 203 ? -8.901 20.938 22.335 1.00 58.25 203 SER A O 1
ATOM 1574 N N . ILE A 1 204 ? -10.461 19.442 22.892 1.00 62.31 204 ILE A N 1
ATOM 1575 C CA . ILE A 1 204 ? -11.137 19.514 21.585 1.00 62.31 204 ILE A CA 1
ATOM 1576 C C . ILE A 1 204 ? -11.840 20.863 21.381 1.00 62.31 204 ILE A C 1
ATOM 1578 O O . ILE A 1 204 ? -12.143 21.241 20.247 1.00 62.31 204 ILE A O 1
ATOM 1582 N N . LYS A 1 205 ? -12.122 21.589 22.476 1.00 63.78 205 LYS A N 1
ATOM 1583 C CA . LYS A 1 205 ? -12.722 22.930 22.441 1.00 63.78 205 LYS A CA 1
ATOM 1584 C C . LYS A 1 205 ? -11.786 23.950 21.793 1.00 63.78 205 LYS A C 1
ATOM 1586 O O . LYS A 1 205 ? -12.298 24.870 21.154 1.00 63.78 205 LYS A O 1
ATOM 1591 N N . ASP A 1 206 ? -10.480 23.713 21.878 1.00 64.50 206 ASP A N 1
ATOM 1592 C CA . ASP A 1 206 ? -9.424 24.560 21.316 1.00 64.50 206 ASP A CA 1
ATOM 1593 C C . ASP A 1 206 ? -9.117 24.213 19.847 1.00 64.50 206 ASP A C 1
ATOM 1595 O O . ASP A 1 206 ? -8.536 25.007 19.110 1.00 64.50 206 ASP A O 1
ATOM 1599 N N . VAL A 1 207 ? -9.585 23.052 19.371 1.00 66.94 207 VAL A N 1
ATOM 1600 C CA . VAL A 1 207 ? -9.522 22.668 17.956 1.00 66.94 207 VAL A CA 1
ATOM 1601 C C . VAL A 1 207 ? -10.518 23.499 17.148 1.00 66.94 207 VAL A C 1
ATOM 1603 O O . VAL A 1 207 ? -11.689 23.639 17.526 1.00 66.94 207 VAL A O 1
ATOM 1606 N N . ALA A 1 208 ? -10.074 23.990 15.987 1.00 68.88 208 ALA A N 1
ATOM 1607 C CA . ALA A 1 208 ? -10.911 24.735 15.055 1.00 68.88 208 ALA A CA 1
ATOM 1608 C C . ALA A 1 208 ? -12.212 23.978 14.728 1.00 68.88 208 ALA A C 1
ATOM 1610 O O . ALA A 1 208 ? -12.209 22.774 14.468 1.00 68.88 208 ALA A O 1
ATOM 1611 N N . ARG A 1 209 ? -13.342 24.699 14.703 1.00 72.19 209 ARG A N 1
ATOM 1612 C CA . ARG A 1 209 ? -14.685 24.104 14.557 1.00 72.19 209 ARG A CA 1
ATOM 1613 C C . ARG A 1 209 ? -14.806 23.147 13.364 1.00 72.19 209 ARG A C 1
ATOM 1615 O O . ARG A 1 209 ? -15.390 22.085 13.516 1.00 72.19 209 ARG A O 1
ATOM 1622 N N . TYR A 1 210 ? -14.242 23.504 12.209 1.00 70.50 210 TYR A N 1
ATOM 1623 C CA . TYR A 1 210 ? -14.336 22.672 11.005 1.00 70.50 210 TYR A CA 1
ATOM 1624 C C . TYR A 1 210 ? -13.643 21.308 11.179 1.00 70.50 210 TYR A C 1
ATOM 1626 O O . TYR A 1 210 ? -14.212 20.295 10.787 1.00 70.50 210 TYR A O 1
ATOM 1634 N N . LEU A 1 211 ? -12.478 21.269 11.839 1.00 69.38 211 LEU A N 1
ATOM 1635 C CA . LEU A 1 211 ? -11.787 20.018 12.166 1.00 69.38 211 LEU A CA 1
ATOM 1636 C C . LEU A 1 211 ? -12.618 19.197 13.151 1.00 69.38 211 LEU A C 1
ATOM 1638 O O . LEU A 1 211 ? -12.792 18.001 12.967 1.00 69.38 211 LEU A O 1
ATOM 1642 N N . ARG A 1 212 ? -13.199 19.831 14.176 1.00 73.69 212 ARG A N 1
ATOM 1643 C CA . ARG A 1 212 ? -14.067 19.140 15.145 1.00 73.69 212 ARG A CA 1
ATOM 1644 C C . ARG A 1 212 ? -15.270 18.464 14.479 1.00 73.69 212 ARG A C 1
ATOM 1646 O O . ARG A 1 212 ? -15.632 17.346 14.857 1.00 73.69 212 ARG A O 1
ATOM 1653 N N . ASP A 1 213 ? -15.874 19.130 13.499 1.00 75.94 213 ASP A N 1
ATOM 1654 C CA . ASP A 1 213 ? -16.994 18.589 12.730 1.00 75.94 213 ASP A CA 1
ATOM 1655 C C . ASP A 1 213 ? -16.551 17.374 11.891 1.00 75.94 213 ASP A C 1
ATOM 1657 O O . ASP A 1 213 ? -17.233 16.346 11.900 1.00 75.94 213 ASP A O 1
ATOM 1661 N N . GLU A 1 214 ? -15.384 17.442 11.236 1.00 74.38 214 GLU A N 1
ATOM 1662 C CA . GLU A 1 214 ? -14.790 16.309 10.503 1.00 74.38 214 GLU A CA 1
ATOM 1663 C C . GLU A 1 214 ? -14.477 15.117 11.414 1.00 74.38 214 GLU A C 1
ATOM 1665 O O . GLU A 1 214 ? -14.839 13.985 11.091 1.00 74.38 214 GLU A O 1
ATOM 1670 N N . LEU A 1 215 ? -13.884 15.360 12.586 1.00 75.69 215 LEU A N 1
ATOM 1671 C CA . LEU A 1 215 ? -13.586 14.320 13.577 1.00 75.69 215 LEU A CA 1
ATOM 1672 C C . LEU A 1 215 ? -14.859 13.618 14.066 1.00 75.69 215 LEU A C 1
ATOM 1674 O O . LEU A 1 215 ? -14.919 12.390 14.155 1.00 75.69 215 LEU A O 1
ATOM 1678 N N . THR A 1 216 ? -15.905 14.395 14.353 1.00 77.94 216 THR A N 1
ATOM 1679 C CA . THR A 1 216 ? -17.200 13.861 14.801 1.00 77.94 216 THR A CA 1
ATOM 1680 C C . THR A 1 216 ? -17.862 13.030 13.703 1.00 77.94 216 THR A C 1
ATOM 1682 O O . THR A 1 216 ? -18.407 11.955 13.969 1.00 77.94 216 THR A O 1
ATOM 1685 N N . LEU A 1 217 ? -17.797 13.503 12.455 1.00 78.62 217 LEU A N 1
ATOM 1686 C CA . LEU A 1 217 ? -18.292 12.768 11.297 1.00 78.62 217 LEU A CA 1
ATOM 1687 C C . LEU A 1 217 ? -17.534 11.448 11.112 1.00 78.62 217 LEU A C 1
ATOM 1689 O O . LEU A 1 217 ? -18.170 10.413 10.908 1.00 78.62 217 LEU A O 1
ATOM 1693 N N . GLY A 1 218 ? -16.204 11.473 11.231 1.00 78.06 218 GLY A N 1
ATOM 1694 C CA . GLY A 1 218 ? -15.354 10.292 11.121 1.00 78.06 218 GLY A CA 1
ATOM 1695 C C . GLY A 1 218 ? -15.692 9.228 12.165 1.00 78.06 218 GLY A C 1
ATOM 1696 O O . GLY A 1 218 ? -15.924 8.071 11.812 1.00 78.06 218 GLY A O 1
ATOM 1697 N N . LEU A 1 219 ? -15.839 9.636 13.429 1.00 80.31 219 LEU A N 1
ATOM 1698 C CA . LEU A 1 219 ? -16.246 8.752 14.523 1.00 80.31 219 LEU A CA 1
ATOM 1699 C C . LEU A 1 219 ? -17.620 8.109 14.275 1.00 80.31 219 LEU A C 1
ATOM 1701 O O . LEU A 1 219 ? -17.801 6.906 14.477 1.00 80.31 219 LEU A O 1
ATOM 1705 N N . ASN A 1 220 ? -18.602 8.898 13.836 1.00 83.12 220 ASN A N 1
ATOM 1706 C CA . ASN A 1 220 ? -19.944 8.388 13.553 1.00 83.12 220 ASN A CA 1
ATOM 1707 C C . ASN A 1 220 ? -19.946 7.425 12.361 1.00 83.12 220 ASN A C 1
ATOM 1709 O O . ASN A 1 220 ? -20.607 6.389 12.417 1.00 83.12 220 ASN A O 1
ATOM 1713 N N . LEU A 1 221 ? -19.167 7.716 11.318 1.00 83.00 221 LEU A N 1
ATOM 1714 C CA . LEU A 1 221 ? -19.028 6.827 10.169 1.00 83.00 221 LEU A CA 1
ATOM 1715 C C . LEU A 1 221 ? -18.361 5.500 10.557 1.00 83.00 221 LEU A C 1
ATOM 1717 O O . LEU A 1 221 ? -18.822 4.446 10.122 1.00 83.00 221 LEU A O 1
ATOM 1721 N N . ALA A 1 222 ? -17.329 5.536 11.405 1.00 83.88 222 ALA A N 1
ATOM 1722 C CA . ALA A 1 222 ? -16.673 4.343 11.939 1.00 83.88 222 ALA A CA 1
ATOM 1723 C C . ALA A 1 222 ? -17.657 3.454 12.718 1.00 83.88 222 ALA A C 1
ATOM 1725 O O . ALA A 1 222 ? -17.721 2.244 12.497 1.00 83.88 222 ALA A O 1
ATOM 1726 N N . ARG A 1 223 ? -18.476 4.065 13.586 1.00 87.00 223 ARG A N 1
ATOM 1727 C CA . ARG A 1 223 ? -19.533 3.371 14.342 1.00 87.00 223 ARG A CA 1
ATOM 1728 C C . ARG A 1 223 ? -20.549 2.704 13.427 1.00 87.00 223 ARG A C 1
ATOM 1730 O O . ARG A 1 223 ? -20.880 1.542 13.637 1.00 87.00 223 ARG A O 1
ATOM 1737 N N . GLU A 1 224 ? -21.053 3.427 12.431 1.00 86.19 224 GLU A N 1
ATOM 1738 C CA . GLU A 1 224 ? -22.040 2.871 11.502 1.00 86.19 224 GLU A CA 1
ATOM 1739 C C . GLU A 1 224 ? -21.453 1.724 10.674 1.00 86.19 224 GLU A C 1
ATOM 1741 O O . GLU A 1 224 ? -22.077 0.669 10.568 1.00 86.19 224 GLU A O 1
ATOM 1746 N N . LYS A 1 225 ? -20.213 1.864 10.192 1.00 87.25 225 LYS A N 1
ATOM 1747 C CA . LYS A 1 225 ? -19.508 0.793 9.473 1.00 87.25 225 LYS A CA 1
ATOM 1748 C C . LYS A 1 225 ? -19.302 -0.453 10.339 1.00 87.25 225 LYS A C 1
ATOM 1750 O O . LYS A 1 225 ? -19.551 -1.556 9.869 1.00 87.25 225 LYS A O 1
ATOM 1755 N N . LEU A 1 226 ? -18.929 -0.300 11.612 1.00 87.81 226 LEU A N 1
ATOM 1756 C CA . LEU A 1 226 ? -18.789 -1.435 12.539 1.00 87.81 226 LEU A CA 1
ATOM 1757 C C . LEU A 1 226 ? -20.112 -2.134 12.852 1.00 87.81 226 LEU A C 1
ATOM 1759 O O . LEU A 1 226 ? -20.130 -3.356 12.993 1.00 87.81 226 LEU A O 1
ATOM 1763 N N . LYS A 1 227 ? -21.214 -1.382 12.968 1.00 86.00 227 LYS A N 1
ATOM 1764 C CA . LYS A 1 227 ? -22.553 -1.958 13.176 1.00 86.00 227 LYS A CA 1
ATOM 1765 C C . LYS A 1 227 ? -23.016 -2.774 11.972 1.00 86.00 227 LYS A C 1
ATOM 1767 O O . LYS A 1 227 ? -23.673 -3.794 12.155 1.00 86.00 227 LYS A O 1
ATOM 1772 N N . GLN A 1 228 ? -22.693 -2.305 10.769 1.00 86.88 228 GLN A N 1
ATOM 1773 C CA . GLN A 1 228 ? -23.071 -2.938 9.504 1.00 86.88 228 GLN A CA 1
ATOM 1774 C C . GLN A 1 228 ? -22.135 -4.084 9.104 1.00 86.88 228 GLN A C 1
ATOM 1776 O O . GLN A 1 228 ? -22.459 -4.826 8.181 1.00 86.88 228 GLN A O 1
ATOM 1781 N N . LEU A 1 229 ? -21.003 -4.242 9.797 1.00 86.00 229 LEU A N 1
ATOM 1782 C CA . LEU A 1 229 ? -20.030 -5.288 9.517 1.00 86.00 229 LEU A CA 1
ATOM 1783 C C . LEU A 1 229 ? -20.665 -6.672 9.713 1.00 86.00 229 LEU A C 1
ATOM 1785 O O . LEU A 1 229 ? -21.163 -7.010 10.796 1.00 86.00 229 LEU A O 1
ATOM 1789 N N . LEU A 1 230 ? -20.643 -7.469 8.650 1.00 84.81 230 LEU A N 1
ATOM 1790 C CA . LEU A 1 230 ? -21.060 -8.864 8.673 1.00 84.81 230 LEU A CA 1
ATOM 1791 C C . LEU A 1 230 ? -19.914 -9.750 9.172 1.00 84.81 230 LEU A C 1
ATOM 1793 O O . LEU A 1 230 ? -18.739 -9.383 9.123 1.00 84.81 230 LEU A O 1
ATOM 1797 N N . GLU A 1 231 ? -20.258 -10.940 9.656 1.00 83.19 231 GLU A N 1
ATOM 1798 C CA . GLU A 1 231 ? -19.253 -11.972 9.903 1.00 83.19 231 GLU A CA 1
ATOM 1799 C C . GLU A 1 231 ? -18.561 -12.338 8.580 1.00 83.19 231 GLU A C 1
ATOM 1801 O O . GLU A 1 231 ? -19.194 -12.362 7.525 1.00 83.19 231 GLU A O 1
ATOM 1806 N N . GLY A 1 232 ? -17.246 -12.548 8.608 1.00 78.75 232 GLY A N 1
ATOM 1807 C CA . GLY A 1 232 ? -16.446 -12.691 7.387 1.00 78.75 232 GLY A CA 1
ATOM 1808 C C . GLY A 1 232 ? -15.966 -11.366 6.775 1.00 78.75 232 GLY A C 1
ATOM 1809 O O . GLY A 1 232 ? -15.158 -11.398 5.844 1.00 78.75 232 GLY A O 1
ATOM 1810 N N . GLN A 1 233 ? -16.375 -10.209 7.316 1.00 85.00 233 GLN A N 1
ATOM 1811 C CA . GLN A 1 233 ? -15.870 -8.895 6.907 1.00 85.00 233 GLN A CA 1
ATOM 1812 C C . GLN A 1 233 ? -14.910 -8.277 7.928 1.00 85.00 233 GLN A C 1
ATOM 1814 O O . GLN A 1 233 ? -15.021 -8.486 9.138 1.00 85.00 233 GLN A O 1
ATOM 1819 N N . MET A 1 234 ? -13.984 -7.460 7.431 1.00 88.12 234 MET A N 1
ATOM 1820 C CA . MET A 1 234 ? -13.060 -6.679 8.253 1.00 88.12 234 MET A CA 1
ATOM 1821 C C . MET A 1 234 ? -13.232 -5.184 7.998 1.00 88.12 234 MET A C 1
ATOM 1823 O O . MET A 1 234 ? -13.473 -4.756 6.869 1.00 88.12 234 MET A O 1
ATOM 1827 N N . LEU A 1 235 ? -13.078 -4.387 9.050 1.00 89.94 235 LEU A N 1
ATOM 1828 C CA . LEU A 1 235 ? -12.917 -2.946 8.953 1.00 89.94 235 LEU A CA 1
ATOM 1829 C C . LEU A 1 235 ? -11.442 -2.589 9.139 1.00 89.94 235 LEU A C 1
ATOM 1831 O O . LEU A 1 235 ? -10.862 -2.889 10.181 1.00 89.94 235 LEU A O 1
ATOM 1835 N N . LEU A 1 236 ? -10.868 -1.896 8.159 1.00 91.06 236 LEU A N 1
ATOM 1836 C CA . LEU A 1 236 ? -9.563 -1.258 8.277 1.00 91.06 236 LEU A CA 1
ATOM 1837 C C . LEU A 1 236 ? -9.748 0.187 8.733 1.00 91.06 236 LEU A C 1
ATOM 1839 O O . LEU A 1 236 ? -10.516 0.963 8.152 1.00 91.06 236 LEU A O 1
ATOM 1843 N N . LEU A 1 237 ? -9.045 0.534 9.797 1.00 90.44 237 LEU A N 1
ATOM 1844 C CA . LEU A 1 237 ? -9.133 1.813 10.470 1.00 90.44 237 LEU A CA 1
ATOM 1845 C C . LEU A 1 237 ? -7.705 2.300 10.744 1.00 90.44 237 LEU A C 1
ATOM 1847 O O . LEU A 1 237 ? -7.099 1.901 11.738 1.00 90.44 237 LEU A O 1
ATOM 1851 N N . PRO A 1 238 ? -7.124 3.137 9.874 1.00 87.50 238 PRO A N 1
ATOM 1852 C CA . PRO A 1 238 ? -5.954 3.906 10.273 1.00 87.50 238 PRO A CA 1
ATOM 1853 C C . PRO A 1 238 ? -6.377 4.823 11.428 1.00 87.50 238 PRO A C 1
ATOM 1855 O O . PRO A 1 238 ? -7.366 5.540 11.318 1.00 87.50 238 PRO A O 1
ATOM 1858 N N . MET A 1 239 ? -5.689 4.754 12.560 1.00 86.69 239 MET A N 1
ATOM 1859 C CA . MET A 1 239 ? -6.024 5.516 13.760 1.00 86.69 239 MET A CA 1
ATOM 1860 C C . MET A 1 239 ? -4.922 6.533 14.016 1.00 86.69 239 MET A C 1
ATOM 1862 O O . MET A 1 239 ? -3.799 6.149 14.317 1.00 86.69 239 MET A O 1
ATOM 1866 N N . MET A 1 240 ? -5.242 7.821 13.895 1.00 80.81 240 MET A N 1
ATOM 1867 C CA . MET A 1 240 ? -4.319 8.897 14.242 1.00 80.81 240 MET A CA 1
ATOM 1868 C C . MET A 1 240 ? -4.505 9.347 15.688 1.00 80.81 240 MET A C 1
ATOM 1870 O O . MET A 1 240 ? -5.510 9.977 16.019 1.00 80.81 240 MET A O 1
ATOM 1874 N N . SER A 1 241 ? -3.499 9.098 16.513 1.00 72.62 241 SER A N 1
ATOM 1875 C CA . SER A 1 241 ? -3.394 9.623 17.867 1.00 72.62 241 SER A CA 1
ATOM 1876 C C . SER A 1 241 ? -2.740 10.998 17.835 1.00 72.62 241 SER A C 1
ATOM 1878 O O . SER A 1 241 ? -1.545 11.142 17.573 1.00 72.62 241 SER A O 1
ATOM 1880 N N . VAL A 1 242 ? -3.544 12.034 18.067 1.00 66.12 242 VAL A N 1
ATOM 1881 C CA . VAL A 1 242 ? -3.083 13.426 18.123 1.00 66.12 242 VAL A CA 1
ATOM 1882 C C . VAL A 1 242 ? -2.698 13.747 19.569 1.00 66.12 242 VAL A C 1
ATOM 1884 O O . VAL A 1 242 ? -3.582 13.696 20.433 1.00 66.12 242 VAL A O 1
ATOM 1887 N N . PRO A 1 243 ? -1.431 14.091 19.871 1.00 56.94 243 PRO A N 1
ATOM 1888 C CA . PRO A 1 243 ? -1.100 14.652 21.170 1.00 56.94 243 PRO A CA 1
ATOM 1889 C C . PRO A 1 243 ? -1.899 15.945 21.338 1.00 56.94 243 PRO A C 1
ATOM 1891 O O . PRO A 1 243 ? -1.925 16.795 20.443 1.00 56.94 243 PRO A O 1
ATOM 1894 N N . ILE A 1 244 ? -2.589 16.108 22.468 1.00 52.03 244 ILE A N 1
ATOM 1895 C CA . ILE A 1 244 ? -3.190 17.405 22.763 1.00 52.03 244 ILE A CA 1
ATOM 1896 C C . ILE A 1 244 ? -2.058 18.419 22.804 1.00 52.03 244 ILE A C 1
ATOM 1898 O O . ILE A 1 244 ? -1.236 18.317 23.695 1.00 52.03 244 ILE A O 1
ATOM 1902 N N . TYR A 1 245 ? -2.038 19.360 21.869 1.00 51.94 245 TYR A N 1
ATOM 1903 C CA . TYR A 1 245 ? -1.891 20.810 22.056 1.00 51.94 245 TYR A CA 1
ATOM 1904 C C . TYR A 1 245 ? -1.973 21.485 20.670 1.00 51.94 245 TYR A C 1
ATOM 1906 O O . TYR A 1 245 ? -1.045 22.200 20.285 1.00 51.94 245 TYR A O 1
ATOM 1914 N N . PRO A 1 246 ? -3.023 21.267 19.848 1.00 49.38 246 PRO A N 1
ATOM 1915 C CA . PRO A 1 246 ? -3.151 22.066 18.642 1.00 49.38 246 PRO A CA 1
ATOM 1916 C C . PRO A 1 246 ? -3.528 23.494 19.052 1.00 49.38 246 PRO A C 1
ATOM 1918 O O . PRO A 1 246 ? -4.668 23.774 19.418 1.00 49.38 246 PRO A O 1
ATOM 1921 N N . TYR A 1 247 ? -2.555 24.404 19.022 1.00 50.00 247 TYR A N 1
ATOM 1922 C CA . TYR A 1 247 ? -2.821 25.836 19.105 1.00 50.00 247 TYR A CA 1
ATOM 1923 C C . TYR A 1 247 ? -3.730 26.259 17.945 1.00 50.00 247 TYR A C 1
ATOM 1925 O O . TYR A 1 247 ? -3.704 25.661 16.863 1.00 50.00 247 TYR A O 1
ATOM 1933 N N . GLU A 1 248 ? -4.516 27.311 18.158 1.00 44.72 248 GLU A N 1
ATOM 1934 C CA . GLU A 1 248 ? -5.407 27.874 17.146 1.00 44.72 248 GLU A CA 1
ATOM 1935 C C . GLU A 1 248 ? -4.631 28.135 15.833 1.00 44.72 248 GLU A C 1
ATOM 1937 O O . GLU A 1 248 ? -3.663 28.894 15.806 1.00 44.72 248 GLU A O 1
ATOM 1942 N N . GLY A 1 249 ? -5.012 27.452 14.746 1.00 48.31 249 GLY A N 1
ATOM 1943 C CA . GLY A 1 249 ? -4.355 27.562 13.434 1.00 48.31 249 GLY A CA 1
ATOM 1944 C C . GLY A 1 249 ? -3.281 26.512 13.106 1.00 48.31 249 GLY A C 1
ATOM 1945 O O . GLY A 1 249 ? -2.659 26.617 12.050 1.00 48.31 249 GLY A O 1
ATOM 1946 N N . THR A 1 250 ? -3.066 25.501 13.953 1.00 49.75 250 THR A N 1
ATOM 1947 C CA . THR A 1 250 ? -2.135 24.390 13.666 1.00 49.75 250 THR A CA 1
ATOM 1948 C C . THR A 1 250 ? -2.792 23.245 12.883 1.00 49.75 250 THR A C 1
ATOM 1950 O O . THR A 1 250 ? -3.986 22.975 13.014 1.00 49.75 250 THR A O 1
ATOM 1953 N N . VAL A 1 251 ? -2.002 22.586 12.028 1.00 58.34 251 VAL A N 1
ATOM 1954 C CA . VAL A 1 251 ? -2.377 21.348 11.322 1.00 58.34 251 VAL A CA 1
ATOM 1955 C C . VAL A 1 251 ? -2.401 20.203 12.336 1.00 58.34 251 VAL A C 1
ATOM 1957 O O . VAL A 1 251 ? -1.541 20.156 13.214 1.00 58.34 251 VAL A O 1
ATOM 1960 N N . LEU A 1 252 ? -3.372 19.287 12.233 1.00 62.78 252 LEU A N 1
ATOM 1961 C CA . LEU A 1 252 ? -3.393 18.085 13.070 1.00 62.78 252 LEU A CA 1
ATOM 1962 C C . LEU A 1 252 ? -2.169 17.224 12.741 1.00 62.78 252 LEU A C 1
ATOM 1964 O O . LEU A 1 252 ? -2.099 16.630 11.668 1.00 62.78 252 LEU A O 1
ATOM 1968 N N . THR A 1 253 ? -1.224 17.154 13.669 1.00 65.38 253 THR A N 1
ATOM 1969 C CA . THR A 1 253 ? -0.097 16.226 13.618 1.00 65.38 253 THR A CA 1
ATOM 1970 C C . THR A 1 253 ? -0.308 15.154 14.674 1.00 65.38 253 THR A C 1
ATOM 1972 O O . THR A 1 253 ? -0.781 15.425 15.776 1.00 65.38 253 THR A O 1
ATOM 1975 N N . GLY A 1 254 ? -0.011 13.911 14.329 1.00 75.00 254 GLY A N 1
ATOM 1976 C CA . GLY A 1 254 ? -0.213 12.784 15.225 1.00 75.00 254 GLY A CA 1
ATOM 1977 C C . GLY A 1 254 ? 0.541 11.556 14.759 1.00 75.00 254 GLY A C 1
ATOM 1978 O O . GLY A 1 254 ? 1.166 11.558 13.698 1.00 75.00 254 GLY A O 1
ATOM 1979 N N . HIS A 1 255 ? 0.472 10.516 15.574 1.00 82.56 255 HIS A N 1
ATOM 1980 C CA . HIS A 1 255 ? 1.024 9.205 15.275 1.00 82.56 255 HIS A CA 1
ATOM 1981 C C . HIS A 1 255 ? -0.063 8.291 14.704 1.00 82.56 255 HIS A C 1
ATOM 1983 O O . HIS A 1 255 ? -1.194 8.333 15.179 1.00 82.56 255 HIS A O 1
ATOM 1989 N N . PHE A 1 256 ? 0.258 7.481 13.694 1.00 86.44 256 PHE A N 1
ATOM 1990 C CA . PHE A 1 256 ? -0.689 6.528 13.108 1.00 86.44 256 PHE A CA 1
ATOM 1991 C C . PHE A 1 256 ? -0.439 5.102 13.597 1.00 86.44 256 PHE A C 1
ATOM 1993 O O . PHE A 1 256 ? 0.654 4.569 13.421 1.00 86.44 256 PHE A O 1
ATOM 2000 N N . SER A 1 257 ? -1.495 4.454 14.081 1.00 89.75 257 SER A N 1
ATOM 2001 C CA . SER A 1 257 ? -1.560 3.003 14.279 1.00 89.75 257 SER A CA 1
ATOM 2002 C C . SER A 1 257 ? -2.502 2.380 13.240 1.00 89.75 257 SER A C 1
ATOM 2004 O O . SER A 1 257 ? -3.472 3.007 12.799 1.00 89.75 257 SER A O 1
ATOM 2006 N N . ALA A 1 258 ? -2.262 1.128 12.853 1.00 92.06 258 ALA A N 1
ATOM 2007 C CA . ALA A 1 258 ? -3.177 0.377 11.997 1.00 92.06 258 ALA A CA 1
ATOM 2008 C C . ALA A 1 258 ? -4.132 -0.447 12.860 1.00 92.06 258 ALA A C 1
ATOM 2010 O O . ALA A 1 258 ? -3.695 -1.293 13.636 1.00 92.06 258 ALA A O 1
ATOM 2011 N N . VAL A 1 259 ? -5.437 -0.226 12.727 1.00 92.75 259 VAL A N 1
ATOM 2012 C CA . VAL A 1 259 ? -6.447 -1.006 13.445 1.00 92.75 259 VAL A CA 1
ATOM 2013 C C . VAL A 1 259 ? -7.227 -1.862 12.460 1.00 92.75 259 VAL A C 1
ATOM 2015 O O . VAL A 1 259 ? -7.851 -1.353 11.529 1.00 92.75 259 VAL A O 1
ATOM 2018 N N . VAL A 1 260 ? -7.215 -3.174 12.684 1.00 92.62 260 VAL A N 1
ATOM 2019 C CA . VAL A 1 260 ? -8.071 -4.130 11.977 1.00 92.62 260 VAL A CA 1
ATOM 2020 C C . VAL A 1 260 ? -9.157 -4.585 12.936 1.00 92.62 260 VAL A C 1
ATOM 2022 O O . VAL A 1 260 ? -8.864 -5.174 13.975 1.00 92.62 260 VAL A O 1
ATOM 2025 N N . ALA A 1 261 ? -10.414 -4.316 12.598 1.00 91.75 261 ALA A N 1
ATOM 2026 C CA . ALA A 1 261 ? -11.556 -4.772 13.372 1.00 91.75 261 ALA A CA 1
ATOM 2027 C C . ALA A 1 261 ? -12.296 -5.889 12.633 1.00 91.75 261 ALA A C 1
ATOM 2029 O O . ALA A 1 261 ? -12.709 -5.722 11.487 1.00 91.75 261 ALA A O 1
ATOM 2030 N N . VAL A 1 262 ? -12.501 -7.018 13.305 1.00 90.50 262 VAL A N 1
ATOM 2031 C CA . VAL A 1 262 ? -13.293 -8.148 12.805 1.00 90.50 262 VAL A CA 1
ATOM 2032 C C . VAL A 1 262 ? -14.435 -8.443 13.764 1.00 90.50 262 VAL A C 1
ATOM 2034 O O . VAL A 1 262 ? -14.285 -8.346 14.985 1.00 90.50 262 VAL A O 1
ATOM 2037 N N . LYS A 1 263 ? -15.592 -8.808 13.215 1.00 87.62 263 LYS A N 1
ATOM 2038 C CA . LYS A 1 263 ? -16.735 -9.257 14.011 1.00 87.62 263 LYS A CA 1
ATOM 2039 C C . LYS A 1 263 ? -16.656 -10.769 14.215 1.00 87.62 263 LYS A C 1
ATOM 2041 O O . LYS A 1 263 ? -16.545 -11.502 13.237 1.00 87.62 263 LYS A O 1
ATOM 2046 N N . LYS A 1 264 ? -16.722 -11.216 15.470 1.00 85.69 264 LYS A N 1
ATOM 2047 C CA . LYS A 1 264 ? -16.832 -12.629 15.859 1.00 85.69 264 LYS A CA 1
ATOM 2048 C C . LYS A 1 264 ? -18.009 -12.768 16.819 1.00 85.69 264 LYS A C 1
ATOM 2050 O O . LYS A 1 264 ? -17.969 -12.218 17.921 1.00 85.69 264 LYS A O 1
ATOM 2055 N N . ASP A 1 265 ? -19.066 -13.446 16.384 1.00 83.94 265 ASP A N 1
ATOM 2056 C CA . ASP A 1 265 ? -20.334 -13.538 17.114 1.00 83.94 265 ASP A CA 1
ATOM 2057 C C . ASP A 1 265 ? -20.886 -12.143 17.512 1.00 83.94 265 ASP A C 1
ATOM 2059 O O . ASP A 1 265 ? -21.075 -11.250 16.680 1.00 83.94 265 ASP A O 1
ATOM 2063 N N . GLU A 1 266 ? -21.120 -11.936 18.811 1.00 84.69 266 GLU A N 1
ATOM 2064 C CA . GLU A 1 266 ? -21.590 -10.685 19.419 1.00 84.69 266 GLU A CA 1
ATOM 2065 C C . GLU A 1 266 ? -20.453 -9.705 19.779 1.00 84.69 266 GLU A C 1
ATOM 2067 O O . GLU A 1 266 ? -20.715 -8.645 20.365 1.00 84.69 266 GLU A O 1
ATOM 2072 N N . TYR A 1 267 ? -19.201 -10.051 19.460 1.00 89.81 267 TYR A N 1
ATOM 2073 C CA . TYR A 1 267 ? -18.001 -9.303 19.830 1.00 89.81 267 TYR A CA 1
ATOM 2074 C C . TYR A 1 267 ? -17.285 -8.709 18.611 1.00 89.81 267 TYR A C 1
ATOM 2076 O O . TYR A 1 267 ? -17.312 -9.245 17.503 1.00 89.81 267 TYR A O 1
ATOM 2084 N N . TRP A 1 268 ? -16.581 -7.602 18.845 1.00 91.12 268 TRP A N 1
ATOM 2085 C CA . TRP A 1 268 ? -15.638 -7.021 17.894 1.00 91.12 268 TRP A CA 1
ATOM 2086 C C . TRP A 1 268 ? -14.233 -7.188 18.438 1.00 91.12 268 TRP A C 1
ATOM 2088 O O . TRP A 1 268 ? -13.930 -6.744 19.548 1.00 91.12 268 TRP A O 1
ATOM 2098 N N . HIS A 1 269 ? -13.386 -7.831 17.650 1.00 92.50 269 HIS A N 1
ATOM 2099 C CA . HIS A 1 269 ? -11.977 -7.969 17.951 1.00 92.50 269 HIS A CA 1
ATOM 2100 C C . HIS A 1 269 ? -11.208 -6.913 17.168 1.00 92.50 269 HIS A C 1
ATOM 2102 O O . HIS A 1 269 ? -11.356 -6.817 15.953 1.00 92.50 269 HIS A O 1
ATOM 2108 N N . PHE A 1 270 ? -10.391 -6.145 17.872 1.00 92.88 270 PHE A N 1
ATOM 2109 C CA . PHE A 1 270 ? -9.534 -5.101 17.341 1.00 92.88 270 PHE A CA 1
ATOM 2110 C C . PHE A 1 270 ? -8.089 -5.564 17.480 1.00 92.88 270 PHE A C 1
ATOM 2112 O O . PHE A 1 270 ? -7.620 -5.775 18.596 1.00 92.88 270 PHE A O 1
ATOM 2119 N N . ALA A 1 271 ? -7.402 -5.722 16.358 1.00 93.19 271 ALA A N 1
ATOM 2120 C CA . ALA A 1 271 ? -5.961 -5.893 16.304 1.00 93.19 271 ALA A CA 1
ATOM 2121 C C . ALA A 1 271 ? -5.337 -4.521 16.026 1.00 93.19 271 ALA A C 1
ATOM 2123 O O . ALA A 1 271 ? -5.629 -3.913 14.994 1.00 93.19 271 ALA A O 1
ATOM 2124 N N . ILE A 1 272 ? -4.551 -4.016 16.974 1.00 92.88 272 ILE A N 1
ATOM 2125 C CA . ILE A 1 272 ? -3.927 -2.696 16.934 1.00 92.88 272 ILE A CA 1
ATOM 2126 C C . ILE A 1 272 ? -2.437 -2.896 16.702 1.00 92.88 272 ILE A C 1
ATOM 2128 O O . ILE A 1 272 ? -1.741 -3.398 17.580 1.00 92.88 272 ILE A O 1
ATOM 2132 N N . PHE A 1 273 ? -1.965 -2.473 15.537 1.00 91.75 273 PHE A N 1
ATOM 2133 C CA . PHE A 1 273 ? -0.565 -2.546 15.149 1.00 91.75 273 PHE A CA 1
ATOM 2134 C C . PHE A 1 273 ? 0.054 -1.165 15.222 1.00 91.75 273 PHE A C 1
ATOM 2136 O O . PHE A 1 273 ? -0.479 -0.200 14.664 1.00 91.75 273 PHE A O 1
ATOM 2143 N N . ASP A 1 274 ? 1.179 -1.082 15.917 1.00 90.56 274 ASP A N 1
ATOM 2144 C CA . ASP A 1 274 ? 1.851 0.172 16.180 1.00 90.56 274 ASP A CA 1
ATOM 2145 C C . ASP A 1 274 ? 3.362 0.062 15.948 1.00 90.56 274 ASP A C 1
ATOM 2147 O O . ASP A 1 274 ? 4.036 -0.782 16.538 1.00 90.56 274 ASP A O 1
ATOM 2151 N N . SER A 1 275 ? 3.880 0.930 15.075 1.00 88.94 275 SER A N 1
ATOM 2152 C CA . SER A 1 275 ? 5.303 1.018 14.736 1.00 88.94 275 SER A CA 1
ATOM 2153 C C . SER A 1 275 ? 6.111 1.919 15.678 1.00 88.94 275 SER A C 1
ATOM 2155 O O . SER A 1 275 ? 7.320 2.091 15.479 1.00 88.94 275 SER A O 1
ATOM 2157 N N . LEU A 1 276 ? 5.454 2.537 16.665 1.00 83.06 276 LEU A N 1
ATOM 2158 C CA . LEU A 1 276 ? 6.039 3.415 17.669 1.00 83.06 276 LEU A CA 1
ATOM 2159 C C . LEU A 1 276 ? 5.624 2.972 19.077 1.00 83.06 276 LEU A C 1
ATOM 2161 O O . LEU A 1 276 ? 4.453 3.004 19.446 1.00 83.06 276 LEU A O 1
ATOM 2165 N N . ASP A 1 277 ? 6.617 2.632 19.888 1.00 66.19 277 ASP A N 1
ATOM 2166 C CA . ASP A 1 277 ? 6.455 2.432 21.329 1.00 66.19 277 ASP A CA 1
ATOM 2167 C C . ASP A 1 277 ? 6.720 3.762 22.062 1.00 66.19 277 ASP A C 1
ATOM 2169 O O . ASP A 1 277 ? 7.821 4.008 22.548 1.00 66.19 277 ASP A O 1
ATOM 2173 N N . ASP A 1 278 ? 5.766 4.695 22.013 1.00 62.12 278 ASP A N 1
ATOM 2174 C CA . ASP A 1 278 ? 5.877 6.013 22.666 1.00 62.12 278 ASP A CA 1
ATOM 2175 C C . ASP A 1 278 ? 4.567 6.385 23.394 1.00 62.12 278 ASP A C 1
ATOM 2177 O O . ASP A 1 278 ? 3.617 5.607 23.393 1.00 62.12 278 ASP A O 1
ATOM 2181 N N . SER A 1 279 ? 4.536 7.574 24.015 1.00 52.34 279 SER A N 1
ATOM 2182 C CA . SER A 1 279 ? 3.541 8.207 24.915 1.00 52.34 279 SER A CA 1
ATOM 2183 C C . SER A 1 279 ? 2.037 7.889 24.775 1.00 52.34 279 SER A C 1
ATOM 2185 O O . SER A 1 279 ? 1.277 8.148 25.713 1.00 52.34 279 SER A O 1
ATOM 2187 N N . ASP A 1 280 ? 1.584 7.306 23.668 1.00 62.88 280 ASP A N 1
ATOM 2188 C CA . ASP A 1 280 ? 0.226 6.808 23.477 1.00 62.88 280 ASP A CA 1
ATOM 2189 C C . ASP A 1 280 ? 0.082 5.361 23.980 1.00 62.88 280 ASP A C 1
ATOM 2191 O O . ASP A 1 280 ? 0.134 4.381 23.230 1.00 62.88 280 ASP A O 1
ATOM 2195 N N . THR A 1 281 ? -0.066 5.241 25.300 1.00 72.81 281 THR A N 1
ATOM 2196 C CA . THR A 1 281 ? -0.196 3.953 26.000 1.00 72.81 281 THR A CA 1
ATOM 2197 C C . THR A 1 281 ? -1.409 3.137 25.526 1.00 72.81 281 THR A C 1
ATOM 2199 O O . THR A 1 281 ? -2.429 3.691 25.113 1.00 72.81 281 THR A O 1
ATOM 2202 N N . GLU A 1 282 ? -1.352 1.807 25.648 1.00 80.94 282 GLU A N 1
ATOM 2203 C CA . GLU A 1 282 ? -2.473 0.912 25.308 1.00 80.94 282 GLU A CA 1
ATOM 2204 C C . GLU A 1 282 ? -3.833 1.349 25.896 1.00 80.94 282 GLU A C 1
ATOM 2206 O O . GLU A 1 282 ? -4.812 1.357 25.147 1.00 80.94 282 GLU A O 1
ATOM 2211 N N . PRO A 1 283 ? -3.940 1.813 27.163 1.00 82.44 283 PRO A N 1
ATOM 2212 C CA . PRO A 1 283 ? -5.206 2.306 27.708 1.00 82.44 283 PRO A CA 1
ATOM 2213 C C . PRO A 1 283 ? -5.779 3.527 26.975 1.00 82.44 283 PRO A C 1
ATOM 2215 O O . PRO A 1 283 ? -6.999 3.691 26.912 1.00 82.44 283 PRO A O 1
ATOM 2218 N N . LEU A 1 284 ? -4.926 4.396 26.423 1.00 79.31 284 LEU A N 1
ATOM 2219 C CA . LEU A 1 284 ? -5.354 5.566 25.651 1.00 79.31 284 LEU A CA 1
ATOM 2220 C C . LEU A 1 284 ? -5.959 5.127 24.313 1.00 79.31 284 LEU A C 1
ATOM 2222 O O . LEU A 1 284 ? -7.071 5.540 23.974 1.00 79.31 284 LEU A O 1
ATOM 2226 N N . LYS A 1 285 ? -5.286 4.214 23.613 1.00 82.94 285 LYS A N 1
ATOM 2227 C CA . LYS A 1 285 ? -5.769 3.597 22.369 1.00 82.94 285 LYS A CA 1
ATOM 2228 C C . LYS A 1 285 ? -7.051 2.794 22.592 1.00 82.94 285 LYS A C 1
ATOM 2230 O O . LYS A 1 285 ? -8.004 2.913 21.821 1.00 82.94 285 LYS A O 1
ATOM 2235 N N . GLU A 1 286 ? -7.126 2.033 23.684 1.00 87.06 286 GLU A N 1
ATOM 2236 C CA . GLU A 1 286 ? -8.351 1.336 24.081 1.00 87.06 286 GLU A CA 1
ATOM 2237 C C . GLU A 1 286 ? -9.491 2.329 24.313 1.00 87.06 286 GLU A C 1
ATOM 2239 O O . GLU A 1 286 ? -10.591 2.127 23.805 1.00 87.06 286 GLU A O 1
ATOM 2244 N N . ALA A 1 287 ? -9.245 3.432 25.027 1.00 82.50 287 ALA A N 1
ATOM 2245 C CA . ALA A 1 287 ? -10.261 4.452 25.268 1.00 82.50 287 ALA A CA 1
ATOM 2246 C C . ALA A 1 287 ? -10.768 5.085 23.963 1.00 82.50 287 ALA A C 1
ATOM 2248 O O . ALA A 1 287 ? -11.969 5.338 23.840 1.00 82.50 287 ALA A O 1
ATOM 2249 N N . VAL A 1 288 ? -9.885 5.300 22.979 1.00 82.62 288 VAL A N 1
ATOM 2250 C CA . VAL A 1 288 ? -10.254 5.773 21.638 1.00 82.62 288 VAL A CA 1
ATOM 2251 C C . VAL A 1 288 ? -11.198 4.776 20.960 1.00 82.62 288 VAL A C 1
ATOM 2253 O O . VAL A 1 288 ? -12.301 5.156 20.559 1.00 82.62 288 VAL A O 1
ATOM 2256 N N . LEU A 1 289 ? -10.805 3.502 20.880 1.00 87.50 289 LEU A N 1
ATOM 2257 C CA . LEU A 1 289 ? -11.558 2.452 20.186 1.00 87.50 289 LEU A CA 1
ATOM 2258 C C . LEU A 1 289 ? -12.844 2.046 20.914 1.00 87.50 289 LEU A C 1
ATOM 2260 O O . LEU A 1 289 ? -13.850 1.740 20.274 1.00 87.50 289 LEU A O 1
ATOM 2264 N N . ALA A 1 290 ? -12.872 2.127 22.243 1.00 88.12 290 ALA A N 1
ATOM 2265 C CA . ALA A 1 290 ? -14.056 1.867 23.056 1.00 88.12 290 ALA A CA 1
ATOM 2266 C C . ALA A 1 290 ? -15.191 2.870 22.798 1.00 88.12 290 ALA A C 1
ATOM 2268 O O . ALA A 1 290 ? -16.330 2.630 23.197 1.00 88.12 290 ALA A O 1
ATOM 2269 N N . GLN A 1 291 ? -14.922 3.981 22.104 1.00 86.00 291 GLN A N 1
ATOM 2270 C CA . GLN A 1 291 ? -15.974 4.868 21.610 1.00 86.00 291 GLN A CA 1
ATOM 2271 C C . GLN A 1 291 ? -16.770 4.244 20.459 1.00 86.00 291 GLN A C 1
ATOM 2273 O O . GLN A 1 291 ? -17.880 4.704 20.190 1.00 86.00 291 GLN A O 1
ATOM 2278 N N . LEU A 1 292 ? -16.230 3.243 19.764 1.00 87.75 292 LEU A N 1
ATOM 2279 C CA . LEU A 1 292 ? -16.810 2.678 18.549 1.00 87.75 292 LEU A CA 1
ATOM 2280 C C . LEU A 1 292 ? -17.833 1.570 18.817 1.00 87.75 292 LEU A C 1
ATOM 2282 O O . LEU A 1 292 ? -18.772 1.400 18.040 1.00 87.75 292 LEU A O 1
ATOM 2286 N N . VAL A 1 293 ? -17.670 0.838 19.920 1.00 87.69 293 VAL A N 1
ATOM 2287 C CA . VAL A 1 293 ? -18.500 -0.318 20.284 1.00 87.69 293 VAL A CA 1
ATOM 2288 C C . VAL A 1 293 ? -18.946 -0.247 21.746 1.00 87.69 293 VAL A C 1
ATOM 2290 O O . VAL A 1 293 ? -18.297 0.400 22.566 1.00 87.69 293 VAL A O 1
ATOM 2293 N N . PRO A 1 294 ? -20.038 -0.929 22.136 1.00 83.19 294 PRO A N 1
ATOM 2294 C CA . PRO A 1 294 ? -20.401 -1.045 23.545 1.00 83.19 294 PRO A CA 1
ATOM 2295 C C . PRO A 1 294 ? -19.261 -1.678 24.361 1.00 83.19 294 PRO A C 1
ATOM 2297 O O . PRO A 1 294 ? -18.768 -2.743 23.991 1.00 83.19 294 PRO A O 1
ATOM 2300 N N . LYS A 1 295 ? -18.892 -1.080 25.507 1.00 74.38 295 LYS A N 1
ATOM 2301 C CA . LYS A 1 295 ? -17.712 -1.463 26.321 1.00 74.38 295 LYS A CA 1
ATOM 2302 C C . LYS A 1 295 ? -17.524 -2.972 26.538 1.00 74.38 295 LYS A C 1
ATOM 2304 O O . LYS A 1 295 ? -16.406 -3.460 26.500 1.00 74.38 295 LYS A O 1
ATOM 2309 N N . LYS A 1 296 ? -18.603 -3.731 26.759 1.00 83.38 296 LYS A N 1
ATOM 2310 C CA . LYS A 1 296 ? -18.526 -5.178 27.047 1.00 83.38 296 LYS A CA 1
ATOM 2311 C C . LYS A 1 296 ? -18.292 -6.061 25.814 1.00 83.38 296 LYS A C 1
ATOM 2313 O O . LYS A 1 296 ? -18.076 -7.260 25.980 1.00 83.38 296 LYS A O 1
ATOM 2318 N N . ARG A 1 297 ? -18.372 -5.493 24.608 1.00 88.38 297 ARG A N 1
ATOM 2319 C CA . ARG A 1 297 ? -18.332 -6.220 23.333 1.00 88.38 297 ARG A CA 1
ATOM 2320 C C . ARG A 1 297 ? -17.016 -6.046 22.562 1.00 88.38 297 ARG A C 1
ATOM 2322 O O . ARG A 1 297 ? -16.810 -6.756 21.588 1.00 88.38 297 ARG A O 1
ATOM 2329 N N . GLY A 1 298 ? -16.132 -5.145 22.992 1.00 90.94 298 GLY A N 1
ATOM 2330 C CA . GLY A 1 298 ? -14.790 -4.997 22.423 1.00 90.94 298 GLY A CA 1
ATOM 2331 C C . GLY A 1 298 ? -13.785 -5.991 23.015 1.00 90.94 298 GLY A C 1
ATOM 2332 O O . GLY A 1 298 ? -13.819 -6.291 24.215 1.00 90.94 298 GLY A O 1
ATOM 2333 N N . ARG A 1 299 ? -12.892 -6.504 22.169 1.00 92.62 299 ARG A N 1
ATOM 2334 C CA . ARG A 1 299 ? -11.674 -7.244 22.528 1.00 92.62 299 ARG A CA 1
ATOM 2335 C C . ARG A 1 299 ? -10.503 -6.569 21.827 1.00 92.62 299 ARG A C 1
ATOM 2337 O O . ARG A 1 299 ? -10.558 -6.424 20.613 1.00 92.62 299 ARG A O 1
ATOM 2344 N N . TYR A 1 300 ? -9.488 -6.146 22.568 1.00 92.62 300 TYR A N 1
ATOM 2345 C CA . TYR A 1 300 ? -8.383 -5.344 22.041 1.00 92.62 300 TYR A CA 1
ATOM 2346 C C . TYR A 1 300 ? -7.080 -6.125 22.184 1.00 92.62 300 TYR A C 1
ATOM 2348 O O . TYR A 1 300 ? -6.814 -6.683 23.247 1.00 92.62 300 TYR A O 1
ATOM 2356 N N . TYR A 1 301 ? -6.309 -6.191 21.105 1.00 92.81 301 TYR A N 1
ATOM 2357 C CA . TYR A 1 301 ? -5.043 -6.908 21.026 1.00 92.81 301 TYR A CA 1
ATOM 2358 C C . TYR A 1 301 ? -3.994 -5.948 20.487 1.00 92.81 301 TYR A C 1
ATOM 2360 O O . TYR A 1 301 ? -4.142 -5.441 19.375 1.00 92.81 301 TYR A O 1
ATOM 2368 N N . PHE A 1 302 ? -2.974 -5.674 21.291 1.00 91.69 302 PHE A N 1
ATOM 2369 C CA . PHE A 1 302 ? -1.939 -4.701 20.978 1.00 91.69 302 PHE A CA 1
ATOM 2370 C C . PHE A 1 302 ? -0.678 -5.413 20.496 1.00 91.69 302 PHE A C 1
ATOM 2372 O O . PHE A 1 302 ? -0.183 -6.329 21.148 1.00 91.69 302 PHE A O 1
ATOM 2379 N N . PHE A 1 303 ? -0.180 -4.978 19.344 1.00 91.50 303 PHE A N 1
ATOM 2380 C CA . PHE A 1 303 ? 1.056 -5.435 18.725 1.00 91.50 303 PHE A CA 1
ATOM 2381 C C . PHE A 1 303 ? 1.917 -4.196 18.494 1.00 91.50 303 PHE A C 1
ATOM 2383 O O . PHE A 1 303 ? 1.651 -3.405 17.586 1.00 91.50 303 PHE A O 1
ATOM 2390 N N . GLN A 1 304 ? 2.866 -3.960 19.396 1.00 88.62 304 GLN A N 1
ATOM 2391 C CA . GLN A 1 304 ? 3.617 -2.709 19.462 1.00 88.62 304 GLN A CA 1
ATOM 2392 C C . GLN A 1 304 ? 5.108 -3.004 19.513 1.00 88.62 304 GLN A C 1
ATOM 2394 O O . GLN A 1 304 ? 5.567 -3.798 20.330 1.00 88.62 304 GLN A O 1
ATOM 2399 N N . GLN A 1 305 ? 5.860 -2.348 18.636 1.00 87.19 305 GLN A N 1
ATOM 2400 C CA . GLN A 1 305 ? 7.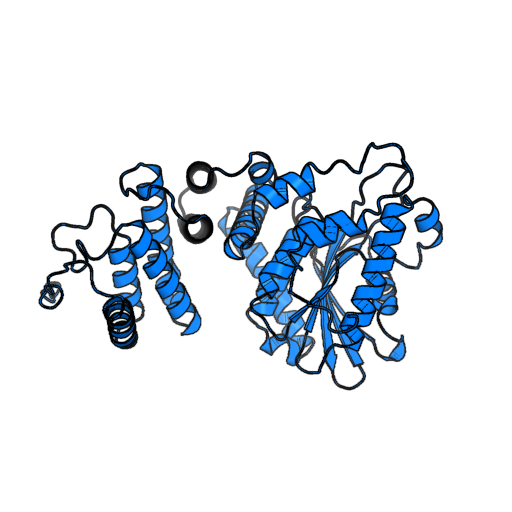313 -2.391 18.643 1.00 87.19 305 GLN A CA 1
ATOM 2401 C C . GLN A 1 305 ? 7.835 -1.112 18.001 1.00 87.19 305 GLN A C 1
ATOM 2403 O O . GLN A 1 305 ? 7.351 -0.681 16.955 1.00 87.19 305 GLN A O 1
ATOM 2408 N N . HIS A 1 306 ? 8.855 -0.506 18.604 1.00 87.94 306 HIS A N 1
ATOM 2409 C CA . HIS A 1 306 ? 9.542 0.614 17.980 1.00 87.94 306 HIS A CA 1
ATOM 2410 C C . HIS A 1 306 ? 10.453 0.114 16.854 1.00 87.94 306 HIS A C 1
ATOM 2412 O O . HIS A 1 306 ? 11.509 -0.463 17.109 1.00 87.94 306 HIS A O 1
ATOM 2418 N N . PHE A 1 307 ? 10.051 0.350 15.607 1.00 84.94 307 PHE A N 1
ATOM 2419 C CA . PHE A 1 307 ? 10.878 0.057 14.427 1.00 84.94 307 PHE A CA 1
ATOM 2420 C C . PHE A 1 307 ? 10.746 1.103 13.312 1.00 84.94 307 PHE A C 1
ATOM 2422 O O . PHE A 1 307 ? 11.433 1.005 12.294 1.00 84.94 307 PHE A O 1
ATOM 2429 N N . GLN A 1 308 ? 9.880 2.109 13.481 1.00 79.94 308 GLN A N 1
ATOM 2430 C CA . GLN A 1 308 ? 9.733 3.160 12.482 1.00 79.94 308 GLN A CA 1
ATOM 2431 C C . GLN A 1 308 ? 10.931 4.105 12.429 1.00 79.94 308 GLN A C 1
ATOM 2433 O O . GLN A 1 308 ? 11.600 4.378 13.425 1.00 79.94 308 GLN A O 1
ATOM 2438 N N . GLN A 1 309 ? 11.134 4.699 11.260 1.00 78.62 309 GLN A N 1
ATOM 2439 C CA . GLN A 1 309 ? 12.146 5.720 11.022 1.00 78.62 309 GLN A CA 1
ATOM 2440 C C . GLN A 1 309 ? 11.446 6.985 10.498 1.00 78.62 309 GLN A C 1
ATOM 2442 O O . GLN A 1 309 ? 10.409 6.905 9.853 1.00 78.62 309 GLN A O 1
ATOM 2447 N N . ARG A 1 310 ? 11.974 8.176 10.810 1.00 73.69 310 ARG A N 1
ATOM 2448 C CA . ARG A 1 310 ? 11.653 9.453 10.125 1.00 73.69 310 ARG A CA 1
ATOM 2449 C C . ARG A 1 310 ? 10.158 9.733 9.836 1.00 73.69 310 ARG A C 1
ATOM 2451 O O . ARG A 1 310 ? 9.820 10.215 8.758 1.00 73.69 310 ARG A O 1
ATOM 2458 N N . ASN A 1 311 ? 9.288 9.517 10.827 1.00 78.81 311 ASN A N 1
ATOM 2459 C CA . ASN A 1 311 ? 7.834 9.751 10.756 1.00 78.81 311 ASN A CA 1
ATOM 2460 C C . ASN A 1 311 ? 7.080 8.851 9.755 1.00 78.81 311 ASN A C 1
ATOM 2462 O O . ASN A 1 311 ? 6.085 9.273 9.162 1.00 78.81 311 ASN A O 1
ATOM 2466 N N . ASP A 1 312 ? 7.524 7.606 9.584 1.00 87.62 312 ASP A N 1
ATOM 2467 C CA . ASP A 1 312 ? 6.925 6.644 8.650 1.00 87.62 312 ASP A CA 1
ATOM 2468 C C . ASP A 1 312 ? 5.690 5.895 9.198 1.00 87.62 312 ASP A C 1
ATOM 2470 O O . ASP A 1 312 ? 5.210 4.968 8.550 1.00 87.62 312 ASP A O 1
ATOM 2474 N N . CYS A 1 313 ? 5.117 6.286 10.345 1.00 88.62 313 CYS A N 1
ATOM 2475 C CA . CYS A 1 313 ? 3.952 5.619 10.961 1.00 88.62 313 CYS A CA 1
ATOM 2476 C C . CYS A 1 313 ? 2.791 5.369 9.985 1.00 88.62 313 CYS A C 1
ATOM 2478 O O . CYS A 1 313 ? 2.252 4.268 9.911 1.00 88.62 313 CYS A O 1
ATOM 2480 N N . ALA A 1 314 ? 2.441 6.371 9.174 1.00 87.50 314 ALA A N 1
ATOM 2481 C CA . ALA A 1 314 ? 1.407 6.258 8.146 1.00 87.50 314 ALA A CA 1
ATOM 2482 C C . ALA A 1 314 ? 1.738 5.189 7.089 1.00 87.50 314 ALA A C 1
ATOM 2484 O O . ALA A 1 3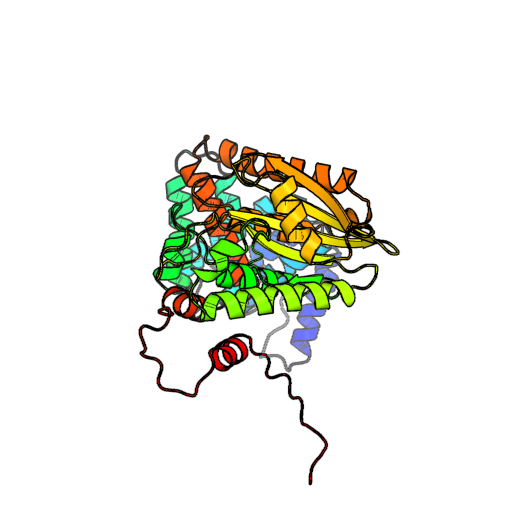14 ? 0.863 4.449 6.642 1.00 87.50 314 ALA A O 1
ATOM 2485 N N . ILE A 1 315 ? 3.010 5.105 6.695 1.00 90.69 315 ILE A N 1
ATOM 2486 C CA . ILE A 1 315 ? 3.501 4.171 5.678 1.00 90.69 315 ILE A CA 1
ATOM 2487 C C . ILE A 1 315 ? 3.509 2.754 6.238 1.00 90.69 315 ILE A C 1
ATOM 2489 O O . ILE A 1 315 ? 3.059 1.830 5.563 1.00 90.69 315 ILE A O 1
ATOM 2493 N N . HIS A 1 316 ? 3.945 2.584 7.486 1.00 92.38 316 HIS A N 1
ATOM 2494 C CA . HIS A 1 316 ? 3.846 1.304 8.178 1.00 92.38 316 HIS A CA 1
ATOM 2495 C C . HIS A 1 316 ? 2.391 0.863 8.326 1.00 92.38 316 HIS A C 1
ATOM 2497 O O . HIS A 1 316 ? 2.087 -0.291 8.037 1.00 92.38 316 HIS A O 1
ATOM 2503 N N . ALA A 1 317 ? 1.472 1.775 8.656 1.00 91.94 317 ALA A N 1
ATOM 2504 C CA . ALA A 1 317 ? 0.054 1.447 8.730 1.00 91.94 317 ALA A CA 1
ATOM 2505 C C . ALA A 1 317 ? -0.523 0.999 7.374 1.00 91.94 317 ALA A C 1
ATOM 2507 O O . ALA A 1 317 ? -1.223 -0.012 7.302 1.00 91.94 317 ALA A O 1
ATOM 2508 N N . PHE A 1 318 ? -0.190 1.701 6.285 1.00 93.06 318 PHE A N 1
ATOM 2509 C CA . PHE A 1 318 ? -0.582 1.304 4.929 1.00 93.06 318 PHE A CA 1
ATOM 2510 C C . PHE A 1 318 ? -0.019 -0.071 4.540 1.00 93.06 318 PHE A C 1
ATOM 2512 O O . PHE A 1 318 ? -0.761 -0.939 4.078 1.00 93.06 318 PHE A O 1
ATOM 2519 N N . ASN A 1 319 ? 1.285 -0.282 4.737 1.00 92.06 319 ASN A N 1
ATOM 2520 C CA . ASN A 1 319 ? 1.961 -1.531 4.385 1.00 92.06 319 ASN A CA 1
ATOM 2521 C C . ASN A 1 319 ? 1.399 -2.707 5.181 1.00 92.06 319 ASN A C 1
ATOM 2523 O O . ASN A 1 319 ? 1.159 -3.780 4.626 1.00 92.06 319 ASN A O 1
ATOM 2527 N N . PHE A 1 320 ? 1.119 -2.478 6.462 1.00 90.94 320 PHE A N 1
ATOM 2528 C CA . PHE A 1 320 ? 0.490 -3.465 7.313 1.00 90.94 320 PHE A CA 1
ATOM 2529 C C . PHE A 1 320 ? -0.896 -3.859 6.777 1.00 90.94 320 PHE A C 1
ATOM 2531 O O . PHE A 1 320 ? -1.171 -5.045 6.598 1.00 90.94 320 PHE A O 1
ATOM 2538 N N . PHE A 1 321 ? -1.742 -2.891 6.400 1.00 91.69 321 PHE A N 1
ATOM 2539 C CA . PHE A 1 321 ? -3.027 -3.179 5.752 1.00 91.69 321 PHE A CA 1
ATOM 2540 C C . PHE A 1 321 ? -2.882 -3.939 4.431 1.00 91.69 321 PHE A C 1
ATOM 2542 O O . PHE A 1 321 ? -3.610 -4.904 4.211 1.00 91.69 321 PHE A O 1
ATOM 2549 N N . SER A 1 322 ? -1.922 -3.575 3.580 1.00 90.50 322 SER A N 1
ATOM 2550 C CA . SER A 1 322 ? -1.632 -4.324 2.347 1.00 90.50 322 SER A CA 1
ATOM 2551 C C . SER A 1 322 ? -1.318 -5.799 2.635 1.00 90.50 322 SER A C 1
ATOM 2553 O O . SER A 1 322 ? -1.855 -6.712 1.993 1.00 90.50 322 SER A O 1
ATOM 2555 N N . ARG A 1 323 ? -0.549 -6.061 3.698 1.00 87.69 323 ARG A N 1
ATOM 2556 C CA . ARG A 1 323 ? -0.254 -7.422 4.154 1.00 87.69 323 ARG A CA 1
ATOM 2557 C C . ARG A 1 323 ? -1.506 -8.157 4.639 1.00 87.69 323 ARG A C 1
ATOM 2559 O O . ARG A 1 323 ? -1.716 -9.314 4.272 1.00 87.69 323 ARG A O 1
ATOM 2566 N N . CYS A 1 324 ? -2.384 -7.476 5.379 1.00 86.31 324 CYS A N 1
ATOM 2567 C CA . CYS A 1 324 ? -3.661 -8.040 5.835 1.00 86.31 324 CYS A CA 1
ATOM 2568 C C . CYS A 1 324 ? -4.531 -8.523 4.675 1.00 86.31 324 CYS A C 1
ATOM 2570 O O . CYS A 1 324 ? -5.159 -9.580 4.737 1.00 86.31 324 CYS A O 1
ATOM 2572 N N . LEU A 1 325 ? -4.561 -7.731 3.607 1.00 86.12 325 LEU A N 1
ATOM 2573 C CA . LEU A 1 325 ? -5.349 -8.001 2.413 1.00 86.12 325 LEU A CA 1
ATOM 2574 C C . LEU A 1 325 ? -4.774 -9.140 1.573 1.00 86.12 325 LEU A C 1
ATOM 2576 O O . LEU A 1 325 ? -5.525 -9.825 0.881 1.00 86.12 325 LEU A O 1
ATOM 2580 N N . THR A 1 326 ? -3.470 -9.381 1.666 1.00 81.06 326 THR A N 1
ATOM 2581 C CA . THR A 1 326 ? -2.832 -10.547 1.045 1.00 81.06 326 THR A CA 1
ATOM 2582 C C . THR A 1 326 ? -3.109 -11.822 1.851 1.00 81.06 326 THR A C 1
ATOM 2584 O O . THR A 1 326 ? -3.315 -12.890 1.280 1.00 81.06 326 THR A O 1
ATOM 2587 N N . LEU A 1 327 ? -3.204 -11.712 3.181 1.00 77.00 327 LEU A N 1
ATOM 2588 C CA . LEU A 1 327 ? -3.332 -12.834 4.118 1.00 77.00 327 LEU A CA 1
ATOM 2589 C C . LEU A 1 327 ? -4.695 -12.845 4.836 1.00 77.00 327 LEU A C 1
ATOM 2591 O O . LEU A 1 327 ? -4.790 -13.053 6.043 1.00 77.00 327 LEU A O 1
ATOM 2595 N N . LYS A 1 328 ? -5.788 -12.634 4.091 1.00 68.75 328 LYS A N 1
ATOM 2596 C CA . LYS A 1 328 ? -7.139 -12.430 4.665 1.00 68.75 328 LYS A CA 1
ATOM 2597 C C . LYS A 1 328 ? -7.624 -13.563 5.563 1.00 68.75 328 LYS A C 1
ATOM 2599 O O . LYS A 1 328 ? -8.372 -13.312 6.504 1.00 68.75 328 LYS A O 1
ATOM 2604 N N . GLN A 1 329 ? -7.235 -14.804 5.268 1.00 69.44 329 GLN A N 1
ATOM 2605 C CA . GLN A 1 329 ? -7.645 -15.971 6.057 1.00 69.44 329 GLN A CA 1
ATOM 2606 C C . GLN A 1 329 ? -7.076 -15.917 7.481 1.00 69.44 329 GLN A C 1
ATOM 2608 O O . GLN A 1 329 ? -7.771 -16.260 8.433 1.00 69.44 329 GLN A O 1
ATOM 2613 N N . THR A 1 330 ? -5.863 -15.383 7.632 1.00 69.44 330 THR A N 1
ATOM 2614 C CA . THR A 1 330 ? -5.145 -15.224 8.901 1.00 69.44 330 THR A CA 1
ATOM 2615 C C . THR A 1 330 ? -5.930 -14.385 9.908 1.00 69.44 330 THR A C 1
ATOM 2617 O O . THR A 1 330 ? -5.900 -14.655 11.109 1.00 69.44 330 THR A O 1
ATOM 2620 N N . TYR A 1 331 ? -6.712 -13.408 9.435 1.00 67.50 331 TYR A N 1
ATOM 2621 C CA . TYR A 1 331 ? -7.487 -12.538 10.317 1.00 67.50 331 TYR A CA 1
ATOM 2622 C C . TYR A 1 331 ? -8.655 -13.237 11.018 1.00 67.50 331 TYR A C 1
ATOM 2624 O O . TYR A 1 331 ? -9.067 -12.826 12.102 1.00 67.50 331 TYR A O 1
ATOM 2632 N N . TRP A 1 332 ? -9.133 -14.350 10.471 1.00 72.19 332 TRP A N 1
ATOM 2633 C CA . TRP A 1 332 ? -10.179 -15.157 11.098 1.00 72.19 332 TRP A CA 1
ATOM 2634 C C . TRP A 1 332 ? -9.619 -16.132 12.134 1.00 72.19 332 TRP A C 1
ATOM 2636 O O . TRP A 1 332 ? -10.322 -16.468 13.089 1.00 72.19 332 TRP A O 1
ATOM 2646 N N . SER A 1 333 ? -8.341 -16.494 12.016 1.00 77.44 333 SER A N 1
ATOM 2647 C CA . SER A 1 333 ? -7.677 -17.497 12.852 1.00 77.44 333 SER A CA 1
ATOM 2648 C C . SER A 1 333 ? -7.506 -17.064 14.313 1.00 77.44 333 SER A C 1
ATOM 2650 O O . SER A 1 333 ? -7.709 -17.880 15.207 1.00 77.44 333 SER A O 1
ATOM 2652 N N . GLY A 1 334 ? -7.275 -15.770 14.577 1.00 83.06 334 GLY A N 1
ATOM 2653 C CA . GLY A 1 334 ? -7.201 -15.224 15.937 1.00 83.06 334 GLY A CA 1
ATOM 2654 C C . GLY A 1 334 ? -5.872 -14.539 16.277 1.00 83.06 334 GLY A C 1
ATOM 2655 O O . GLY A 1 334 ? -5.039 -14.333 15.398 1.00 83.06 334 GLY A O 1
ATOM 2656 N N . PRO A 1 335 ? -5.689 -14.140 17.551 1.00 86.50 335 PRO A N 1
ATOM 2657 C CA . PRO A 1 335 ? -4.607 -13.246 17.962 1.00 86.50 335 PRO A CA 1
ATOM 2658 C C . PRO A 1 335 ? -3.207 -13.843 17.810 1.00 86.50 335 PRO A C 1
ATOM 2660 O O . PRO A 1 335 ? -2.271 -13.092 17.566 1.00 86.50 335 PRO A O 1
ATOM 2663 N N . GLU A 1 336 ? -3.056 -15.165 17.901 1.00 87.81 336 GLU A N 1
ATOM 2664 C CA . GLU A 1 336 ? -1.765 -15.833 17.688 1.00 87.81 336 GLU A CA 1
ATOM 2665 C C . GLU A 1 336 ? -1.257 -15.615 16.260 1.00 87.81 336 GLU A C 1
ATOM 2667 O O . GLU A 1 336 ? -0.116 -15.210 16.054 1.00 87.81 336 GLU A O 1
ATOM 2672 N N . GLN A 1 337 ? -2.121 -15.803 15.258 1.00 88.38 337 GLN A N 1
ATOM 2673 C CA . GLN A 1 337 ? -1.739 -15.586 13.865 1.00 88.38 337 GLN A CA 1
ATOM 2674 C C . GLN A 1 337 ? -1.587 -14.097 13.523 1.00 88.38 337 GLN A C 1
ATOM 2676 O O . GLN A 1 337 ? -0.827 -13.754 12.621 1.00 88.38 337 GLN A O 1
ATOM 2681 N N . TRP A 1 338 ? -2.287 -13.207 14.232 1.00 90.31 338 TRP A N 1
ATOM 2682 C CA . TRP A 1 338 ? -2.079 -11.759 14.111 1.00 90.31 338 TRP A CA 1
ATOM 2683 C C . TRP A 1 338 ? -0.716 -11.338 14.662 1.00 90.31 338 TRP A C 1
ATOM 2685 O O . TRP A 1 338 ? -0.054 -10.511 14.042 1.00 90.31 338 TRP A O 1
ATOM 2695 N N . GLY A 1 339 ? -0.291 -11.939 15.779 1.00 90.31 339 GLY A N 1
ATOM 2696 C CA . GLY A 1 339 ? 1.044 -11.752 16.344 1.00 90.31 339 GLY A CA 1
ATOM 2697 C C . GLY A 1 339 ? 2.130 -12.206 15.376 1.00 90.31 339 GLY A C 1
ATOM 2698 O O . GLY A 1 339 ? 2.990 -11.409 15.028 1.00 90.31 339 GLY A O 1
ATOM 2699 N N . GLN A 1 340 ? 2.014 -13.418 14.822 1.00 90.62 340 GLN A N 1
ATOM 2700 C CA . GLN A 1 340 ? 2.970 -13.902 13.818 1.00 90.62 340 GLN A CA 1
ATOM 2701 C C . GLN A 1 340 ? 3.062 -12.965 12.605 1.00 90.62 340 GLN A C 1
ATOM 2703 O O . GLN A 1 340 ? 4.147 -12.672 12.120 1.00 90.62 340 GLN A O 1
ATOM 2708 N N . LEU A 1 341 ? 1.920 -12.462 12.126 1.00 90.06 341 LEU A N 1
ATOM 2709 C CA . LEU A 1 341 ? 1.887 -11.527 11.006 1.00 90.06 341 LEU A CA 1
ATOM 2710 C C . LEU A 1 341 ? 2.625 -10.214 11.309 1.00 90.06 341 LEU A C 1
ATOM 2712 O O . LEU A 1 341 ? 3.248 -9.642 10.413 1.00 90.06 341 LEU A O 1
ATOM 2716 N N . PHE A 1 342 ? 2.522 -9.727 12.546 1.00 91.12 342 PHE A N 1
ATOM 2717 C CA . PHE A 1 342 ? 3.261 -8.557 13.007 1.00 91.12 342 PHE A CA 1
ATOM 2718 C C . PHE A 1 342 ? 4.755 -8.839 13.091 1.00 91.12 342 PHE A C 1
ATOM 2720 O O . PHE A 1 342 ? 5.535 -8.082 12.521 1.00 91.12 342 PHE A O 1
ATOM 2727 N N . ASP A 1 343 ? 5.137 -9.951 13.715 1.00 91.81 343 ASP A N 1
ATOM 2728 C CA . ASP A 1 343 ? 6.536 -10.342 13.871 1.00 91.81 343 ASP A CA 1
ATOM 2729 C C . ASP A 1 343 ? 7.216 -10.507 12.503 1.00 91.81 343 ASP A C 1
ATOM 2731 O O . ASP A 1 343 ? 8.298 -9.963 12.274 1.00 91.81 343 ASP A O 1
ATOM 2735 N N . ASP A 1 344 ? 6.541 -11.151 11.545 1.00 91.44 344 ASP A N 1
ATOM 2736 C CA . ASP A 1 344 ? 7.041 -11.283 10.175 1.00 91.44 344 ASP A CA 1
ATOM 2737 C C . ASP A 1 344 ? 7.180 -9.917 9.474 1.00 91.44 344 ASP A C 1
ATOM 2739 O O . ASP A 1 344 ? 8.046 -9.728 8.619 1.00 91.44 344 ASP A O 1
ATOM 2743 N N . TYR A 1 345 ? 6.313 -8.946 9.780 1.00 91.88 345 TYR A N 1
ATOM 2744 C CA . TYR A 1 345 ? 6.398 -7.589 9.225 1.00 91.88 345 TYR A CA 1
ATOM 2745 C C . TYR A 1 345 ? 7.548 -6.780 9.829 1.00 91.88 345 TYR A C 1
ATOM 2747 O O . TYR A 1 345 ? 8.273 -6.084 9.106 1.00 91.88 345 TYR A O 1
ATOM 2755 N N . CYS A 1 346 ? 7.754 -6.901 11.138 1.00 90.94 346 CYS A N 1
ATOM 2756 C CA . CYS A 1 346 ? 8.895 -6.313 11.824 1.00 90.94 346 CYS A CA 1
ATOM 2757 C C . CYS A 1 346 ? 10.208 -6.895 11.286 1.00 90.94 346 CYS A C 1
ATOM 2759 O O . CYS A 1 346 ? 11.124 -6.131 10.972 1.00 90.94 346 CYS A O 1
ATOM 2761 N N . GLN A 1 347 ? 10.273 -8.217 11.095 1.00 91.00 347 GLN A N 1
ATOM 2762 C CA . GLN A 1 347 ? 11.449 -8.883 10.540 1.00 91.00 347 GLN A CA 1
ATOM 2763 C C . GLN A 1 347 ? 11.729 -8.448 9.098 1.00 91.00 347 GLN A C 1
ATOM 2765 O O . GLN A 1 347 ? 12.858 -8.080 8.797 1.00 91.00 347 GLN A O 1
ATOM 2770 N N . GLU A 1 348 ? 10.722 -8.383 8.221 1.00 89.12 348 GLU A N 1
ATOM 2771 C CA . GLU A 1 348 ? 10.907 -7.894 6.843 1.00 89.12 348 GLU A CA 1
ATOM 2772 C C . GLU A 1 348 ? 11.424 -6.450 6.790 1.00 89.12 348 GLU A C 1
ATOM 2774 O O . GLU A 1 348 ? 12.242 -6.099 5.935 1.00 89.12 348 GLU A O 1
ATOM 2779 N N . THR A 1 349 ? 10.961 -5.603 7.712 1.00 88.62 349 THR A N 1
ATOM 2780 C CA . THR A 1 349 ? 11.436 -4.219 7.817 1.00 88.62 349 THR A CA 1
ATOM 2781 C C . THR A 1 349 ? 12.896 -4.177 8.278 1.00 88.62 349 THR A C 1
ATOM 2783 O O . THR A 1 349 ? 13.692 -3.421 7.720 1.00 88.62 349 THR A O 1
ATOM 2786 N N . ALA A 1 350 ? 13.272 -5.018 9.246 1.00 88.56 350 ALA A N 1
ATOM 2787 C CA . ALA A 1 350 ? 14.655 -5.153 9.698 1.00 88.56 350 ALA A CA 1
ATOM 2788 C C . ALA A 1 350 ? 15.571 -5.707 8.591 1.00 88.56 350 ALA A C 1
ATOM 2790 O O . ALA A 1 350 ? 16.650 -5.162 8.357 1.00 88.56 350 ALA A O 1
ATOM 2791 N N . ASP A 1 351 ? 15.118 -6.725 7.858 1.00 88.25 351 ASP A N 1
ATOM 2792 C CA . ASP A 1 351 ? 15.841 -7.330 6.738 1.00 88.25 351 ASP A CA 1
ATOM 2793 C C . ASP A 1 351 ? 16.087 -6.316 5.619 1.00 88.25 351 ASP A C 1
ATOM 2795 O O . ASP A 1 351 ? 17.180 -6.273 5.055 1.00 88.25 351 ASP A O 1
ATOM 2799 N N . LEU A 1 352 ? 15.110 -5.450 5.320 1.00 86.56 352 LEU A N 1
ATOM 2800 C CA . LEU A 1 352 ? 15.296 -4.351 4.372 1.00 86.56 352 LEU A CA 1
ATOM 2801 C C . LEU A 1 352 ? 16.429 -3.417 4.809 1.00 86.56 352 LEU A C 1
ATOM 2803 O O . LEU A 1 352 ? 17.279 -3.065 3.990 1.00 86.56 352 LEU A O 1
ATOM 2807 N N . THR A 1 353 ? 16.466 -3.039 6.087 1.00 86.50 353 THR A N 1
ATOM 2808 C CA . THR A 1 353 ? 17.542 -2.199 6.621 1.00 86.50 353 THR A CA 1
ATOM 2809 C C . THR A 1 353 ? 18.896 -2.897 6.587 1.00 86.50 353 THR A C 1
ATOM 2811 O O . THR A 1 353 ? 19.885 -2.272 6.204 1.00 86.50 353 THR A O 1
ATOM 2814 N N . LEU A 1 354 ? 18.949 -4.195 6.882 1.00 86.38 354 LEU A N 1
ATOM 2815 C CA . LEU A 1 354 ? 20.172 -4.990 6.768 1.00 86.38 354 LEU A CA 1
ATOM 2816 C C . LEU A 1 354 ? 20.666 -5.082 5.315 1.00 86.38 354 LEU A C 1
ATOM 2818 O O . LEU A 1 354 ? 21.845 -4.846 5.053 1.00 86.38 354 LEU A O 1
ATOM 2822 N N . MET A 1 355 ? 19.774 -5.354 4.355 1.00 84.06 355 MET A N 1
ATOM 2823 C CA . MET A 1 355 ? 20.107 -5.403 2.921 1.00 84.06 355 MET A CA 1
ATOM 2824 C C . MET A 1 355 ? 20.650 -4.070 2.395 1.00 84.06 355 MET A C 1
ATOM 2826 O O . MET A 1 355 ? 21.453 -4.049 1.465 1.00 84.06 355 MET A O 1
ATOM 2830 N N . LEU A 1 356 ? 20.239 -2.959 3.005 1.00 84.88 356 LEU A N 1
ATOM 2831 C CA . LEU A 1 356 ? 20.681 -1.607 2.672 1.00 84.88 356 LEU A CA 1
ATOM 2832 C C . LEU A 1 356 ? 21.899 -1.147 3.492 1.00 84.88 356 LEU A C 1
ATOM 2834 O O . LEU A 1 356 ? 22.188 0.046 3.542 1.00 84.88 356 LEU A O 1
ATOM 2838 N N . GLY A 1 357 ? 22.626 -2.075 4.123 1.00 83.75 357 GLY A N 1
ATOM 2839 C CA . GLY A 1 357 ? 23.860 -1.776 4.853 1.00 83.75 357 GLY A CA 1
ATOM 2840 C C . GLY A 1 357 ? 23.633 -1.007 6.155 1.00 83.75 357 GLY A C 1
ATOM 2841 O O . GLY A 1 357 ? 24.444 -0.155 6.504 1.00 83.75 357 GLY A O 1
ATOM 2842 N N . GLU A 1 358 ? 22.519 -1.279 6.839 1.00 83.62 358 GLU A N 1
ATOM 2843 C CA . GLU A 1 358 ? 22.075 -0.595 8.063 1.00 83.62 358 GLU A CA 1
ATOM 2844 C C . GLU A 1 358 ? 21.740 0.899 7.875 1.00 83.62 358 GLU A C 1
ATOM 2846 O O . GLU A 1 358 ? 21.542 1.638 8.845 1.00 83.62 358 GLU A O 1
ATOM 2851 N N . ASP A 1 359 ? 21.593 1.363 6.627 1.00 83.69 359 ASP A N 1
ATOM 2852 C CA . ASP A 1 359 ? 21.179 2.735 6.345 1.00 83.69 359 ASP A CA 1
ATOM 2853 C C . ASP A 1 359 ? 19.663 2.918 6.531 1.00 83.69 359 ASP A C 1
ATOM 2855 O O . ASP A 1 359 ? 18.836 2.690 5.638 1.00 83.69 359 ASP A O 1
ATOM 2859 N N . SER A 1 360 ? 19.292 3.394 7.718 1.00 83.19 360 SER A N 1
ATOM 2860 C CA . SER A 1 360 ? 17.920 3.799 8.058 1.00 83.19 360 SER A CA 1
ATOM 2861 C C . SER A 1 360 ? 17.367 4.924 7.162 1.00 83.19 360 SER A C 1
ATOM 2863 O O . SER A 1 360 ? 16.175 4.991 6.868 1.00 83.19 360 SER A O 1
ATOM 2865 N N . THR A 1 361 ? 18.211 5.815 6.642 1.00 85.69 361 THR A N 1
ATOM 2866 C CA . THR A 1 361 ? 17.763 6.858 5.705 1.00 85.69 361 THR A CA 1
ATOM 2867 C C . THR A 1 361 ? 17.265 6.246 4.411 1.00 85.69 361 THR A C 1
ATOM 2869 O O . THR A 1 361 ? 16.193 6.604 3.910 1.00 85.69 361 THR A O 1
ATOM 2872 N N . LEU A 1 362 ? 18.073 5.344 3.863 1.00 85.88 362 LEU A N 1
ATOM 2873 C CA . LEU A 1 362 ? 17.802 4.697 2.596 1.00 85.88 362 LEU A CA 1
ATOM 2874 C C . LEU A 1 362 ? 16.635 3.719 2.731 1.00 85.88 362 LEU A C 1
ATOM 2876 O O . LEU A 1 362 ? 15.775 3.681 1.856 1.00 85.88 362 LEU A O 1
ATOM 2880 N N . SER A 1 363 ? 16.538 3.021 3.864 1.00 87.94 363 SER A N 1
ATOM 2881 C CA . SER A 1 363 ? 15.411 2.140 4.199 1.00 87.94 363 SER A CA 1
ATOM 2882 C C . SER A 1 363 ? 14.080 2.891 4.211 1.00 87.94 363 SER A C 1
ATOM 2884 O O . SER A 1 363 ? 13.156 2.524 3.485 1.00 87.94 363 SER A O 1
ATOM 2886 N N . SER A 1 364 ? 14.005 3.999 4.955 1.00 88.06 364 SER A N 1
ATOM 2887 C CA . SER A 1 364 ? 12.837 4.890 4.985 1.00 88.06 364 SER A CA 1
ATOM 2888 C C . SER A 1 364 ? 12.492 5.443 3.593 1.00 88.06 364 SER A C 1
ATOM 2890 O O . SER A 1 364 ? 11.341 5.400 3.154 1.00 88.06 364 SER A O 1
ATOM 2892 N N . THR A 1 365 ? 13.501 5.888 2.838 1.00 87.88 365 THR A N 1
ATOM 2893 C CA . THR A 1 365 ? 13.336 6.366 1.452 1.00 87.88 365 THR A CA 1
ATOM 2894 C C . THR A 1 365 ? 12.753 5.274 0.547 1.00 87.88 365 THR A C 1
ATOM 2896 O O . THR A 1 365 ? 11.854 5.532 -0.253 1.00 87.88 365 THR A O 1
ATOM 2899 N N . MET A 1 366 ? 13.214 4.033 0.692 1.00 88.50 366 MET A N 1
ATOM 2900 C CA . MET A 1 366 ? 12.708 2.891 -0.065 1.00 88.50 366 MET A CA 1
ATOM 2901 C C . MET A 1 366 ? 11.265 2.541 0.299 1.00 88.50 366 MET A C 1
ATOM 2903 O O . MET A 1 366 ? 10.446 2.355 -0.602 1.00 88.50 366 MET A O 1
ATOM 2907 N N . LEU A 1 367 ? 10.923 2.525 1.590 1.00 89.44 367 LEU A N 1
ATOM 2908 C CA . LEU A 1 367 ? 9.547 2.312 2.051 1.00 89.44 367 LEU A CA 1
ATOM 2909 C C . LEU A 1 367 ? 8.592 3.372 1.491 1.00 89.44 367 LEU A C 1
ATOM 2911 O O . LEU A 1 367 ? 7.511 3.033 1.009 1.00 89.44 367 LEU A O 1
ATOM 2915 N N . ARG A 1 368 ? 9.011 4.641 1.481 1.00 88.56 368 ARG A N 1
ATOM 2916 C CA . ARG A 1 368 ? 8.260 5.755 0.881 1.00 88.56 368 ARG A CA 1
ATOM 2917 C C . ARG A 1 368 ? 8.036 5.557 -0.610 1.00 88.56 368 ARG A C 1
ATOM 2919 O O . ARG A 1 368 ? 6.903 5.651 -1.074 1.00 88.56 368 ARG A O 1
ATOM 2926 N N . ARG A 1 369 ? 9.089 5.222 -1.359 1.00 90.38 369 ARG A N 1
ATOM 2927 C CA . ARG A 1 369 ? 8.986 4.933 -2.799 1.00 90.38 369 ARG A CA 1
ATOM 2928 C C . ARG A 1 369 ? 8.026 3.780 -3.071 1.00 90.38 369 ARG A C 1
ATOM 2930 O O . ARG A 1 369 ? 7.184 3.902 -3.955 1.00 90.38 369 ARG A O 1
ATOM 2937 N N . TYR A 1 370 ? 8.098 2.697 -2.300 1.00 91.19 370 TYR A N 1
ATOM 2938 C CA . TYR A 1 370 ? 7.165 1.578 -2.435 1.00 91.19 370 TYR A CA 1
ATOM 2939 C C . TYR A 1 370 ? 5.724 1.971 -2.131 1.00 91.19 370 TYR A C 1
ATOM 2941 O O . TYR A 1 370 ? 4.855 1.696 -2.953 1.00 91.19 370 TYR A O 1
ATOM 2949 N N . PHE A 1 371 ? 5.478 2.690 -1.036 1.00 90.31 371 PHE A N 1
ATOM 2950 C CA . PHE A 1 371 ? 4.155 3.227 -0.719 1.00 90.31 371 PHE A CA 1
ATOM 2951 C C . PHE A 1 371 ? 3.576 4.047 -1.877 1.00 90.31 371 PHE A C 1
ATOM 2953 O O . PHE A 1 371 ? 2.443 3.835 -2.303 1.00 90.31 371 PHE A O 1
ATOM 2960 N N . MET A 1 372 ? 4.371 4.957 -2.432 1.00 89.31 372 MET A N 1
ATOM 2961 C CA . MET A 1 372 ? 3.945 5.816 -3.531 1.00 89.31 372 MET A CA 1
ATOM 2962 C C . MET A 1 372 ? 3.645 5.031 -4.805 1.00 89.31 372 MET A C 1
ATOM 2964 O O . MET A 1 372 ? 2.632 5.279 -5.457 1.00 89.31 372 MET A O 1
ATOM 2968 N N . LEU A 1 373 ? 4.501 4.069 -5.157 1.00 92.44 373 LEU A N 1
ATOM 2969 C CA . LEU A 1 373 ? 4.272 3.197 -6.305 1.00 92.44 373 LEU A CA 1
ATOM 2970 C C . LEU A 1 373 ? 2.991 2.385 -6.117 1.00 92.44 373 LEU A C 1
ATOM 2972 O O . LEU A 1 373 ? 2.174 2.351 -7.031 1.00 92.44 373 LEU A O 1
ATOM 2976 N N . GLU A 1 374 ? 2.764 1.819 -4.932 1.00 91.75 374 GLU A N 1
ATOM 2977 C CA . GLU A 1 374 ? 1.528 1.105 -4.598 1.00 91.75 374 GLU A CA 1
ATOM 2978 C C . GLU A 1 374 ? 0.292 2.005 -4.724 1.00 91.75 374 GLU A C 1
ATOM 2980 O O . GLU A 1 374 ? -0.712 1.588 -5.303 1.00 91.75 374 GLU A O 1
ATOM 2985 N N . CYS A 1 375 ? 0.358 3.267 -4.289 1.00 88.38 375 CYS A N 1
ATOM 2986 C CA . CYS A 1 375 ? -0.738 4.220 -4.496 1.00 88.38 375 CYS A CA 1
ATOM 2987 C C . CYS A 1 375 ? -1.080 4.361 -5.990 1.00 88.38 375 CYS A C 1
ATOM 2989 O O . CYS A 1 375 ? -2.241 4.231 -6.382 1.00 88.38 375 CYS A O 1
ATOM 2991 N N . LEU A 1 376 ? -0.071 4.562 -6.844 1.00 90.38 376 LEU A N 1
ATOM 2992 C CA . LEU A 1 376 ? -0.264 4.702 -8.293 1.00 90.38 376 LEU A CA 1
ATOM 2993 C C . LEU A 1 376 ? -0.762 3.407 -8.949 1.00 90.38 376 LEU A C 1
ATOM 2995 O O . LEU A 1 376 ? -1.601 3.445 -9.851 1.00 90.38 376 LEU A O 1
ATOM 2999 N N . ILE A 1 377 ? -0.275 2.250 -8.493 1.00 91.88 377 ILE A N 1
ATOM 3000 C CA . ILE A 1 377 ? -0.695 0.930 -8.983 1.00 91.88 377 ILE A CA 1
ATOM 3001 C C . ILE A 1 377 ? -2.184 0.692 -8.696 1.00 91.88 377 ILE A C 1
ATOM 3003 O O . ILE A 1 377 ? -2.904 0.150 -9.549 1.00 91.88 377 ILE A O 1
ATOM 3007 N N . ASN A 1 378 ? -2.650 1.155 -7.535 1.00 88.88 378 ASN A N 1
ATOM 3008 C CA . ASN A 1 378 ? -4.043 1.081 -7.099 1.00 88.88 378 ASN A CA 1
ATOM 3009 C C . ASN A 1 378 ? -4.921 2.225 -7.644 1.00 88.88 378 ASN A C 1
ATOM 3011 O O . ASN A 1 378 ? -6.108 2.289 -7.342 1.00 88.88 378 ASN A O 1
ATOM 3015 N N . GLY A 1 379 ? -4.379 3.080 -8.519 1.00 86.44 379 GLY A N 1
ATOM 3016 C CA . GLY A 1 379 ? -5.153 4.069 -9.272 1.00 86.44 379 GLY A CA 1
ATOM 3017 C C . GLY A 1 379 ? -5.234 5.453 -8.633 1.00 86.44 379 GLY A C 1
ATOM 3018 O O . GLY A 1 379 ? -6.044 6.263 -9.083 1.00 86.44 379 GLY A O 1
ATOM 3019 N N . TYR A 1 380 ? -4.401 5.743 -7.631 1.00 83.69 380 TYR A N 1
ATOM 3020 C CA . TYR A 1 380 ? -4.284 7.092 -7.082 1.00 83.69 380 TYR A CA 1
ATOM 3021 C C . TYR A 1 380 ? -3.789 8.040 -8.177 1.00 83.69 380 TYR A C 1
ATOM 3023 O O . TYR A 1 380 ? -2.796 7.746 -8.852 1.00 83.69 380 TYR A O 1
ATOM 3031 N N . ARG A 1 381 ? -4.455 9.187 -8.353 1.00 79.94 381 ARG A N 1
ATOM 3032 C CA . ARG A 1 381 ? -4.054 10.167 -9.363 1.00 79.94 381 ARG A CA 1
ATOM 3033 C C . ARG A 1 381 ? -3.144 11.261 -8.773 1.00 79.94 381 ARG A C 1
ATOM 3035 O O . ARG A 1 381 ? -3.508 11.880 -7.775 1.00 79.94 381 ARG A O 1
ATOM 3042 N N . PRO A 1 382 ? -1.952 11.520 -9.343 1.00 70.81 382 PRO A N 1
ATOM 3043 C CA . PRO A 1 382 ? -1.010 12.501 -8.788 1.00 70.81 382 PRO A CA 1
ATOM 3044 C C . PRO A 1 382 ? -1.547 13.942 -8.702 1.00 70.81 382 PRO A C 1
ATOM 3046 O O . PRO A 1 382 ? -1.126 14.702 -7.834 1.00 70.81 382 PRO A O 1
ATOM 3049 N N . ASP A 1 383 ? -2.479 14.325 -9.574 1.00 68.69 383 ASP A N 1
ATOM 3050 C CA . ASP A 1 383 ? -3.173 15.618 -9.547 1.00 68.69 383 ASP A CA 1
ATOM 3051 C C . ASP A 1 383 ? -4.076 15.766 -8.314 1.00 68.69 383 ASP A C 1
ATOM 3053 O O . ASP A 1 383 ? -4.082 16.822 -7.680 1.00 68.69 383 ASP A O 1
ATOM 3057 N N . GLU A 1 384 ? -4.756 14.693 -7.900 1.00 64.56 384 GLU A N 1
ATOM 3058 C CA . GLU A 1 384 ? -5.518 14.658 -6.644 1.00 64.56 384 GLU A CA 1
ATOM 3059 C C . GLU A 1 384 ? -4.591 14.830 -5.430 1.00 64.56 384 GLU A C 1
ATOM 3061 O O . GLU A 1 384 ? -4.960 15.462 -4.443 1.00 64.56 384 GLU A O 1
ATOM 3066 N N . TRP A 1 385 ? -3.354 14.333 -5.514 1.00 62.69 385 TRP A N 1
ATOM 3067 C CA . TRP A 1 385 ? -2.355 14.475 -4.452 1.00 62.69 385 TRP A CA 1
ATOM 3068 C C . TRP A 1 385 ? -1.902 15.922 -4.267 1.00 62.69 385 TRP A C 1
ATOM 3070 O O . TRP A 1 385 ? -1.919 16.448 -3.152 1.00 62.69 385 TRP A O 1
ATOM 3080 N N . ALA A 1 386 ? -1.522 16.578 -5.368 1.00 54.66 386 ALA A N 1
ATOM 3081 C CA . ALA A 1 386 ? -1.111 17.976 -5.352 1.00 54.66 386 ALA A CA 1
ATOM 3082 C C . ALA A 1 386 ? -2.249 18.871 -4.845 1.00 54.66 386 ALA A C 1
ATOM 3084 O O . ALA A 1 386 ? -1.998 19.821 -4.112 1.00 54.66 386 ALA A O 1
ATOM 3085 N N . MET A 1 387 ? -3.505 18.548 -5.170 1.00 53.84 387 MET A N 1
ATOM 3086 C CA . MET A 1 387 ? -4.667 19.262 -4.640 1.00 53.84 387 MET A CA 1
ATOM 3087 C C . MET A 1 387 ? -4.860 19.070 -3.136 1.00 53.84 387 MET A C 1
ATOM 3089 O O . MET A 1 387 ? -5.249 20.026 -2.478 1.00 53.84 387 MET A O 1
ATOM 3093 N N . VAL A 1 388 ? -4.596 17.883 -2.585 1.00 54.44 388 VAL A N 1
ATOM 3094 C CA . VAL A 1 388 ? -4.728 17.619 -1.141 1.00 54.44 388 VAL A CA 1
ATOM 3095 C C . VAL A 1 388 ? -3.620 18.310 -0.342 1.00 54.44 388 VAL A C 1
ATOM 3097 O O . VAL A 1 388 ? -3.909 18.899 0.694 1.00 54.44 388 VAL A O 1
ATOM 3100 N N . GLN A 1 389 ? -2.379 18.321 -0.842 1.00 46.84 389 GLN A N 1
ATOM 3101 C CA . GLN A 1 389 ? -1.272 19.020 -0.174 1.00 46.84 389 GLN A CA 1
ATOM 3102 C C . GLN A 1 389 ? -1.319 20.543 -0.347 1.00 46.84 389 GLN A C 1
ATOM 3104 O O . GLN A 1 389 ? -1.026 21.281 0.591 1.00 46.84 389 GLN A O 1
ATOM 3109 N N . ASN A 1 390 ? -1.707 21.024 -1.533 1.00 37.62 390 ASN A N 1
ATOM 3110 C CA . ASN A 1 390 ? -1.824 22.453 -1.818 1.00 37.62 390 ASN A CA 1
ATOM 3111 C C . ASN A 1 390 ? -3.198 23.023 -1.472 1.00 37.62 390 ASN A C 1
ATOM 3113 O O . ASN A 1 390 ? -3.383 24.226 -1.654 1.00 37.62 390 ASN A O 1
ATOM 3117 N N . ALA A 1 391 ? -4.158 22.217 -0.998 1.00 36.50 391 ALA A N 1
ATOM 3118 C CA . ALA A 1 391 ? -5.403 22.727 -0.443 1.00 36.50 391 ALA A CA 1
ATOM 3119 C C . ALA A 1 391 ? -5.024 23.588 0.762 1.00 36.50 391 ALA A C 1
ATOM 3121 O O . ALA A 1 391 ? -4.686 23.059 1.825 1.00 36.50 391 ALA A O 1
ATOM 3122 N N . PRO A 1 392 ? -5.079 24.925 0.640 1.00 36.34 392 PRO A N 1
ATOM 3123 C CA . PRO A 1 392 ? -4.946 25.729 1.821 1.00 36.34 392 PRO A CA 1
ATOM 3124 C C . PRO A 1 392 ? -6.178 25.376 2.644 1.00 36.34 392 PRO A C 1
ATOM 3126 O O . PRO A 1 392 ? -7.305 25.545 2.165 1.00 36.34 392 PRO A O 1
ATOM 3129 N N . VAL A 1 393 ? -5.977 24.917 3.880 1.00 37.66 393 VAL A N 1
ATOM 3130 C CA . VAL A 1 393 ? -6.925 25.191 4.961 1.00 37.66 393 VAL A CA 1
ATOM 3131 C C . VAL A 1 393 ? -7.376 26.627 4.732 1.00 37.66 393 VAL A C 1
ATOM 3133 O O . VAL A 1 393 ? -6.567 27.553 4.819 1.00 37.66 393 VAL A O 1
ATOM 3136 N N . LEU A 1 394 ? -8.604 26.779 4.236 1.00 33.47 394 LEU A N 1
ATOM 3137 C CA . LEU A 1 394 ? -9.052 27.977 3.545 1.00 33.47 394 LEU A CA 1
ATOM 3138 C C . LEU A 1 394 ? -8.751 29.204 4.409 1.00 33.47 394 LEU A C 1
ATOM 3140 O O . LEU A 1 394 ? -9.498 29.515 5.332 1.00 33.47 394 LEU A O 1
ATOM 3144 N N . ARG A 1 395 ? -7.722 29.977 4.034 1.00 31.56 395 ARG A N 1
ATOM 3145 C CA . ARG A 1 395 ? -7.628 31.415 4.327 1.00 31.56 395 ARG A CA 1
ATOM 3146 C C . ARG A 1 395 ? -8.712 32.158 3.535 1.00 31.56 395 ARG A C 1
ATOM 3148 O O . ARG A 1 395 ? -8.434 33.087 2.783 1.00 31.56 395 ARG A O 1
ATOM 3155 N N . ARG A 1 396 ? -9.963 31.714 3.641 1.00 31.02 396 ARG A N 1
ATOM 3156 C CA . ARG A 1 396 ? -11.129 32.474 3.212 1.00 31.02 396 ARG A CA 1
ATOM 3157 C C . ARG A 1 396 ? -11.908 32.802 4.463 1.00 31.02 396 ARG A C 1
ATOM 3159 O O . ARG A 1 396 ? -12.420 31.911 5.135 1.00 31.02 396 ARG A O 1
ATOM 3166 N N . GLU A 1 397 ? -11.998 34.097 4.741 1.00 28.98 397 GLU A N 1
ATOM 3167 C CA . GLU A 1 397 ? -13.027 34.624 5.621 1.00 28.98 397 GLU A CA 1
ATOM 3168 C C . GLU A 1 397 ? -14.372 33.953 5.299 1.00 28.98 397 GLU A C 1
ATOM 3170 O O . GLU A 1 397 ? -14.711 33.776 4.118 1.00 28.98 397 GLU A O 1
ATOM 3175 N N . PRO A 1 398 ? -15.147 33.564 6.321 1.00 31.48 398 PRO A N 1
ATOM 3176 C CA . PRO A 1 398 ? -16.382 32.835 6.129 1.00 31.48 398 PRO A CA 1
ATOM 3177 C C . PRO A 1 398 ? -17.428 33.766 5.513 1.00 31.48 398 PRO A C 1
ATOM 3179 O O . PRO A 1 398 ? -18.204 34.418 6.211 1.00 31.48 398 PRO A O 1
ATOM 3182 N N . ARG A 1 399 ? -17.512 33.801 4.181 1.00 29.00 399 ARG A N 1
ATOM 3183 C CA . ARG A 1 399 ? -18.751 34.219 3.526 1.00 29.00 399 ARG A CA 1
ATOM 3184 C C . ARG A 1 399 ? -19.742 33.073 3.686 1.00 29.00 399 ARG A C 1
ATOM 3186 O O . ARG A 1 399 ? -19.543 31.980 3.164 1.00 29.00 399 ARG A O 1
ATOM 3193 N N . ARG A 1 400 ? -20.762 33.333 4.506 1.00 32.66 400 ARG A N 1
ATOM 3194 C CA . ARG A 1 400 ? -21.885 32.444 4.826 1.00 32.66 400 ARG A CA 1
ATOM 3195 C C . ARG A 1 400 ? -22.328 31.646 3.591 1.00 32.66 400 ARG A C 1
ATOM 3197 O O . ARG A 1 400 ? -22.717 32.250 2.597 1.00 32.66 400 ARG A O 1
ATOM 3204 N N . GLY A 1 401 ? -22.337 30.315 3.698 1.00 34.31 401 GLY A N 1
ATOM 3205 C CA . GLY A 1 401 ? -23.240 29.481 2.897 1.00 34.31 401 GLY A CA 1
ATOM 3206 C C . GLY A 1 401 ? -22.670 28.297 2.115 1.00 34.31 401 GLY A C 1
ATOM 3207 O O . GLY A 1 401 ? -23.468 27.608 1.494 1.00 34.31 401 GLY A O 1
ATOM 3208 N N . LEU A 1 402 ? -21.366 28.000 2.127 1.00 29.83 402 LEU A N 1
ATOM 3209 C CA . LEU A 1 402 ? -20.837 26.841 1.384 1.00 29.83 402 LEU A CA 1
ATOM 3210 C C . LEU A 1 402 ? -20.089 25.891 2.323 1.00 29.83 402 LEU A C 1
ATOM 3212 O O . LEU A 1 402 ? -18.991 26.192 2.784 1.00 29.83 402 LEU A O 1
ATOM 3216 N N . SER A 1 403 ? -20.720 24.762 2.656 1.00 31.66 403 SER A N 1
ATOM 3217 C CA . SER A 1 403 ? -20.131 23.736 3.513 1.00 31.66 403 SER A CA 1
ATOM 3218 C C . SER A 1 403 ? -19.060 22.935 2.766 1.00 31.66 403 SER A C 1
ATOM 3220 O O . SER A 1 403 ? -19.278 22.455 1.653 1.00 31.66 403 SER A O 1
ATOM 3222 N N . LEU A 1 404 ? -17.919 22.734 3.430 1.00 37.47 404 LEU A N 1
ATOM 3223 C CA . LEU A 1 404 ? -16.780 21.899 3.011 1.00 37.47 404 LEU A CA 1
ATOM 3224 C C . LEU A 1 404 ? -17.162 20.454 2.630 1.00 37.47 404 LEU A C 1
ATOM 3226 O O . LEU A 1 404 ? -16.453 19.801 1.867 1.00 37.47 404 LEU A O 1
ATOM 3230 N N . SER A 1 405 ? -18.333 19.981 3.064 1.00 37.84 405 SER A N 1
ATOM 3231 C CA . SER A 1 405 ? -18.900 18.689 2.663 1.00 37.84 405 SER A CA 1
ATOM 3232 C C . SER A 1 405 ? -19.169 18.561 1.156 1.00 37.84 405 SER A C 1
ATOM 3234 O O . SER A 1 405 ? -19.244 17.439 0.652 1.00 37.84 405 SER A O 1
ATOM 3236 N N . HIS A 1 406 ? -19.295 19.673 0.421 1.00 30.73 406 HIS A N 1
ATOM 3237 C CA . HIS A 1 406 ? -19.552 19.638 -1.021 1.00 30.73 406 HIS A CA 1
ATOM 3238 C C . HIS A 1 406 ? -18.282 19.396 -1.855 1.00 30.73 406 HIS A C 1
ATOM 3240 O O . HIS A 1 406 ? -18.374 18.808 -2.931 1.00 30.73 406 HIS A O 1
ATOM 3246 N N . SER A 1 407 ? -17.101 19.778 -1.355 1.00 38.88 407 SER A N 1
ATOM 3247 C CA . SER A 1 407 ? -15.821 19.540 -2.041 1.00 38.88 407 SER A CA 1
ATOM 3248 C C . SER A 1 407 ? -15.331 18.104 -1.844 1.00 38.88 407 SER A C 1
ATOM 3250 O O . SER A 1 407 ? -14.843 17.481 -2.781 1.00 38.88 407 SER A O 1
ATOM 3252 N N . PHE A 1 408 ? -15.562 17.536 -0.658 1.00 36.41 408 PHE A N 1
ATOM 3253 C CA . PHE A 1 408 ? -15.150 16.171 -0.322 1.00 36.41 408 PHE A CA 1
ATOM 3254 C C . PHE A 1 408 ? -15.934 15.096 -1.095 1.00 36.41 408 PHE A C 1
ATOM 3256 O O . PHE A 1 408 ? -15.370 14.101 -1.541 1.00 36.41 408 PHE A O 1
ATOM 3263 N N . ARG A 1 409 ? -17.238 15.313 -1.332 1.00 35.19 409 ARG A N 1
ATOM 3264 C CA . ARG A 1 409 ? -18.053 14.412 -2.174 1.00 35.19 409 ARG A CA 1
ATOM 3265 C C . ARG A 1 409 ? -17.697 14.490 -3.657 1.00 35.19 409 ARG A C 1
ATOM 3267 O O . ARG A 1 409 ? -17.882 13.505 -4.363 1.00 35.19 409 ARG A O 1
ATOM 3274 N N . HIS A 1 410 ? -17.203 15.638 -4.117 1.00 32.94 410 HIS A N 1
ATOM 3275 C CA . HIS A 1 410 ? -16.811 15.830 -5.512 1.00 32.94 410 HIS A CA 1
ATOM 3276 C C . HIS A 1 410 ? -15.437 15.211 -5.823 1.00 32.94 410 HIS A C 1
ATOM 3278 O O . HIS A 1 410 ? -15.225 14.772 -6.949 1.00 32.94 410 HIS A O 1
ATOM 3284 N N . LEU A 1 411 ? -14.547 15.140 -4.823 1.00 36.94 411 LEU A N 1
ATOM 3285 C CA . LEU A 1 411 ? -13.232 14.486 -4.895 1.00 36.94 411 LEU A CA 1
ATOM 3286 C C . LEU A 1 411 ? -13.316 12.950 -4.882 1.00 36.94 411 LEU A C 1
ATOM 3288 O O . LEU A 1 411 ? -12.504 12.294 -5.515 1.00 36.94 411 LEU A O 1
ATOM 3292 N N . LEU A 1 412 ? -14.319 12.364 -4.220 1.00 35.50 412 LEU A N 1
ATOM 3293 C CA . LEU A 1 412 ? -14.447 10.904 -4.090 1.00 35.50 412 LEU A CA 1
ATOM 3294 C C . LEU A 1 412 ? -15.169 10.199 -5.252 1.00 35.50 412 LEU A C 1
ATOM 3296 O O . LEU A 1 412 ? -15.452 9.010 -5.145 1.00 35.50 412 LEU A O 1
ATOM 3300 N N . GLY A 1 413 ? -15.519 10.885 -6.347 1.00 30.72 413 GLY A N 1
ATOM 3301 C CA . GLY A 1 413 ? -16.154 10.229 -7.503 1.00 30.72 413 GLY A CA 1
ATOM 3302 C C . GLY A 1 413 ? -17.466 9.489 -7.186 1.00 30.72 413 GLY A C 1
ATOM 3303 O O . GLY A 1 413 ? -17.923 8.669 -7.979 1.00 30.72 413 GLY A O 1
ATOM 3304 N N . CYS A 1 414 ? -18.108 9.780 -6.050 1.00 32.22 414 CYS A N 1
ATOM 3305 C CA . CYS A 1 414 ? -19.388 9.197 -5.654 1.00 32.22 414 CYS A CA 1
ATOM 3306 C C . CYS A 1 414 ? -20.553 9.867 -6.401 1.00 32.22 414 CYS A C 1
ATOM 3308 O O . CYS A 1 414 ? -21.493 10.373 -5.791 1.00 32.22 414 CYS A O 1
ATOM 3310 N N . THR A 1 415 ? -20.516 9.858 -7.732 1.00 33.88 415 THR A N 1
ATOM 3311 C CA . THR A 1 415 ? -21.704 10.004 -8.581 1.00 33.88 415 THR A CA 1
ATOM 3312 C C . THR A 1 415 ? -22.082 8.640 -9.144 1.00 33.88 415 THR A C 1
ATOM 3314 O O . THR A 1 415 ? -22.253 8.445 -10.343 1.00 33.88 415 THR A O 1
ATOM 3317 N N . GLY A 1 416 ? -22.282 7.673 -8.245 1.00 28.36 416 GLY A N 1
ATOM 3318 C CA . GLY A 1 416 ? -23.204 6.585 -8.538 1.00 28.36 416 GLY A CA 1
ATOM 3319 C C . GLY A 1 416 ? -24.574 7.210 -8.785 1.00 28.36 416 GLY A C 1
ATOM 3320 O O . GLY A 1 416 ? -25.135 7.843 -7.891 1.00 28.36 416 GLY A O 1
ATOM 3321 N N . HIS A 1 417 ? -25.067 7.104 -10.016 1.00 30.62 417 HIS A N 1
ATOM 3322 C CA . HIS A 1 417 ? -26.391 7.547 -10.432 1.00 30.62 417 HIS A CA 1
ATOM 3323 C C . HIS A 1 417 ? -27.488 6.973 -9.520 1.00 30.62 417 HIS A C 1
ATOM 3325 O O . HIS A 1 417 ? -28.075 5.939 -9.819 1.00 30.62 417 HIS A O 1
ATOM 3331 N N . TYR A 1 418 ? -27.840 7.680 -8.450 1.00 27.67 418 TYR A N 1
ATOM 3332 C CA . TYR A 1 418 ? -29.155 7.552 -7.836 1.00 27.67 418 TYR A CA 1
ATOM 3333 C C . TYR A 1 418 ? -30.073 8.558 -8.515 1.00 27.67 418 TYR A C 1
ATOM 3335 O O . TYR A 1 418 ? -30.231 9.703 -8.091 1.00 27.67 418 TYR A O 1
ATOM 3343 N N . ARG A 1 419 ? -30.665 8.112 -9.625 1.00 28.30 419 ARG A N 1
ATOM 3344 C CA . ARG A 1 419 ? -31.884 8.712 -10.157 1.00 28.30 419 ARG A CA 1
ATOM 3345 C C . ARG A 1 419 ? -32.942 8.523 -9.063 1.00 28.30 419 ARG A C 1
ATOM 3347 O O . ARG A 1 419 ? -33.394 7.402 -8.846 1.00 28.30 419 ARG A O 1
ATOM 3354 N N . ARG A 1 420 ? -33.273 9.588 -8.327 1.00 27.80 420 ARG A N 1
ATOM 3355 C CA . ARG A 1 420 ? -34.469 9.606 -7.476 1.00 27.80 420 ARG A CA 1
ATOM 3356 C C . ARG A 1 420 ? -35.671 9.385 -8.390 1.00 27.80 420 ARG A C 1
ATOM 3358 O O . ARG A 1 420 ? -35.978 10.235 -9.219 1.00 27.80 420 ARG A O 1
ATOM 3365 N N . LEU A 1 421 ? -36.281 8.212 -8.281 1.00 35.50 421 LEU A N 1
ATOM 3366 C CA . LEU A 1 421 ? -37.719 8.084 -8.476 1.00 35.50 421 LEU A CA 1
ATOM 3367 C C . LEU A 1 421 ? -38.383 8.801 -7.292 1.00 35.50 421 LEU A C 1
ATOM 3369 O O . LEU A 1 421 ? -37.837 8.740 -6.193 1.00 35.50 421 LEU A O 1
ATOM 3373 N N . GLU A 1 422 ? -39.514 9.457 -7.556 1.00 34.59 422 GLU A N 1
ATOM 3374 C CA . GLU A 1 422 ? -40.273 10.363 -6.667 1.00 34.59 422 GLU A CA 1
ATOM 3375 C C . GLU A 1 422 ? -39.789 11.828 -6.719 1.00 34.59 422 GLU A C 1
ATOM 3377 O O . GLU A 1 422 ? -38.975 12.283 -5.917 1.00 34.59 422 GLU A O 1
ATOM 3382 N N . ASP A 1 423 ? -40.156 12.557 -7.783 1.00 34.75 423 ASP A N 1
ATOM 3383 C CA . ASP A 1 423 ? -41.434 13.291 -7.863 1.00 34.75 423 ASP A CA 1
ATOM 3384 C C . ASP A 1 423 ? -41.568 14.016 -9.227 1.00 34.75 423 ASP A C 1
ATOM 3386 O O . ASP A 1 423 ? -40.699 14.808 -9.602 1.00 34.75 423 ASP A O 1
ATOM 3390 N N . ASN A 1 424 ? -42.704 13.761 -9.901 1.00 32.97 424 ASN A N 1
ATOM 3391 C CA . ASN A 1 424 ? -43.184 14.175 -11.242 1.00 32.97 424 ASN A CA 1
ATOM 3392 C C . ASN A 1 424 ? -42.767 13.322 -12.447 1.00 32.97 424 ASN A C 1
ATOM 3394 O O . ASN A 1 424 ? -41.689 13.559 -13.037 1.00 32.97 424 ASN A O 1
#

Sequence (424 aa):
MQPTLFAPAIITAKIFPPPPYEEQALRRRLEDYFNRFTPADKADVIAQLWAAPPEPGGALKGLAPPGETLGLGLALCDRMAQDGEYTTVQHHLAYAAHKVLFSIASGAMPVPHPPLKHLARLCHMALKWQLIQPTVAGEAALNDVWHNFCQLAQLPAEFSAIALAREQVDWHVLHQSISLLCAPHDNVVVSPTVLYNPIHQDSIKDVARYLRDELTLGLNLAREKLKQLLEGQMLLLPMMSVPIYPYEGTVLTGHFSAVVAVKKDEYWHFAIFDSLDDSDTEPLKEAVLAQLVPKKRGRYYFFQQHFQQRNDCAIHAFNFFSRCLTLKQTYWSGPEQWGQLFDDYCQETADLTLMLGEDSTLSSTMLRRYFMLECLINGYRPDEWAMVQNAPVLRREPRRGLSLSHSFRHLLGCTGHYRRLEDN

pLDDT: mean 73.02, std 19.98, range [22.02, 94.94]

Radius of gyration: 24.5 Å; chains: 1; bounding box: 72×65×69 Å

Secondary structure (DSSP, 8-state):
---------S-----SPPPTHHHHHHHHHHHHHHTTS-HHHHHHHHHHHT-SSPPTT-TTTTSS-HHHHHHHHHHHHHHHHHTT-HHHHHHHHHHHHHHHHHHHHTTSS--SS--HHHHHHHHHHHHHHHHH--STTHHHHHHHHHHHHHHHHT--HHHHHHTSTTPPPPHHHHHHHHHHHHTT-TTEEE--SB---GGGTTGGGTS-HHHHHHHHHHHHHHHHHHHHPPTT-EEEEEEEE--S---TT-----EEEEEEEEEETTEEEEEEEES--SSS-HHHHHHHHTTTS-GGGEEEEEEE-----TT-HHHHHHHHHHHHHHSTTHHHH-HHHHHHHHHHHHHHHHHHHHHTTT-HHHHHHHHHHHHHHHHHHTT--HHHHHHHHH--S------TT--THHHHHHHTT-----------